Protein 1TA3 (pdb70)

Organism: Triticum aestivum (NCBI:txid4565)

B-factor: mean 12.86, std 7.19, range [2.0, 45.24]

Secondary structure (DSSP, 8-state):
-------EEEEESS-GGG--HHHHHHTT--SEEEEEEEEEBSSSS--EE--TT--GGGHHHHHHHHHHTT--EEEEEEESSS-B---SHHHHHHHHHHHHHHHSS---TTS--TTTT---SEEEEEESS--TT--HHHHHHHHHTT--SSSSS---EEEEEE-SSSSPPHHHHHHHTTS---EEEEE-SS--TTSBTTBBHHHHHHHHHHH-TTSEEEEEEE--TTSTT---HHHIIIIIHHHHTTSTTEEEEEEE-HHHHHHH-HHHHHTTT-/--HHHHHHHTT-SEEEEEE-HHHHHSHHHHHHHHHH-SEEEESSTTSHHHH-SBTTB---HHHHHHHHHHHHTT-EEEEEEEE-SSS--HHHHT---HHHHHHHHHHHHHHHHHHTTTS-SEEEEEES-B-TTSSBP--HHHHHHTTHHHHHHHHHHHHH-TTSEEEEEES----TTSHHHHHHHHHHHHHHHTT----EEEE--EE-TT---GGGHHHHHHHHHTT--SEEEEEEEEETT--HHHHHHHHHHHHT-TTEEEEEES-SBGGGSTTGGG--SSB-TTS-B-HHHHHHHHHH-

Structure (mmCIF, N/CA/C/O backbone):
data_1TA3
#
_entry.id   1TA3
#
_cell.length_a   46.730
_cell.length_b   75.872
_cell.length_c   159.654
_cell.angle_alpha   90.00
_cell.angle_beta   90.00
_cell.angle_gamma   90.00
#
_symmetry.space_group_name_H-M   'P 21 21 21'
#
loop_
_entity.id
_entity.type
_entity.pdbx_description
1 polymer 'xylanase inhibitor protein I'
2 polymer Endo-1,4-beta-xylanase
3 non-polymer 2-acetamido-2-deoxy-beta-D-glucopyranose
4 non-polymer 1,2-ETHANEDIOL
5 water water
#
loop_
_atom_site.group_PDB
_atom_site.id
_atom_site.type_symbol
_atom_site.label_atom_id
_atom_site.label_alt_id
_atom_site.label_comp_id
_atom_site.label_asym_id
_atom_site.label_entity_id
_atom_site.label_seq_id
_atom_site.pdbx_PDB_ins_code
_atom_site.Cartn_x
_atom_site.Cartn_y
_atom_site.Cartn_z
_atom_site.occupancy
_atom_site.B_iso_or_equiv
_atom_site.auth_seq_id
_atom_site.auth_comp_id
_atom_site.auth_asym_id
_atom_site.auth_atom_id
_atom_site.pdbx_PDB_model_num
ATOM 1 N N . ALA A 1 1 ? 44.207 85.001 53.676 1.00 20.86 1 ALA A N 1
ATOM 2 C CA . ALA A 1 1 ? 43.381 83.799 54.009 1.00 19.76 1 ALA A CA 1
ATOM 3 C C . ALA A 1 1 ? 42.888 83.933 55.435 1.00 19.13 1 ALA A C 1
ATOM 4 O O . ALA A 1 1 ? 43.454 84.688 56.236 1.00 19.17 1 ALA A O 1
ATOM 6 N N . GLY A 1 2 ? 41.840 83.182 55.762 1.00 18.47 2 GLY A N 1
ATOM 7 C CA . GLY A 1 2 ? 41.365 83.112 57.132 1.00 17.39 2 GLY A CA 1
ATOM 8 C C . GLY A 1 2 ? 42.174 82.066 57.877 1.00 16.87 2 GLY A C 1
ATOM 9 O O . GLY A 1 2 ? 43.256 81.641 57.452 1.00 16.95 2 GLY A O 1
ATOM 10 N N . GLY A 1 3 ? 41.623 81.641 58.994 1.00 14.62 3 GLY A N 1
ATOM 11 C CA . GLY A 1 3 ? 42.241 80.642 59.848 1.00 14.23 3 GLY A CA 1
ATOM 12 C C . GLY A 1 3 ? 41.292 80.277 60.961 1.00 12.75 3 GLY A C 1
ATOM 13 O O . GLY A 1 3 ? 40.165 80.773 60.981 1.00 13.60 3 GLY A O 1
ATOM 14 N N . LYS A 1 4 ? 41.738 79.448 61.902 1.00 12.56 4 LYS A N 1
ATOM 15 C CA . LYS A 1 4 ? 40.907 79.084 63.053 1.00 11.74 4 LYS A CA 1
ATOM 16 C C . LYS A 1 4 ? 40.575 80.312 63.859 1.00 12.22 4 LYS A C 1
ATOM 17 O O . LYS A 1 4 ? 41.397 81.219 63.972 1.00 11.73 4 LYS A O 1
ATOM 23 N N . THR A 1 5 ? 39.380 80.333 64.426 1.00 10.29 5 THR A N 1
ATOM 24 C CA . THR A 1 5 ? 38.953 81.419 65.311 1.00 9.91 5 THR A CA 1
ATOM 25 C C . THR A 1 5 ? 38.611 80.927 66.693 1.00 9.86 5 THR A C 1
ATOM 26 O O . THR A 1 5 ? 38.368 81.722 67.574 1.00 10.20 5 THR A O 1
ATOM 30 N N . GLY A 1 6 ? 38.456 79.623 66.846 1.00 8.84 6 GLY A N 1
ATOM 31 C CA . GLY A 1 6 ? 38.003 79.007 68.089 1.00 9.18 6 GLY A CA 1
ATOM 32 C C . GLY A 1 6 ? 36.509 79.190 68.377 1.00 9.89 6 GLY A C 1
ATOM 33 O O . GLY A 1 6 ? 36.043 78.823 69.443 1.00 11.07 6 GLY A O 1
ATOM 34 N N . GLN A 1 7 ? 35.758 79.777 67.446 1.00 9.13 7 GLN A N 1
ATOM 35 C CA . GLN A 1 7 ? 34.359 80.130 67.734 1.00 8.99 7 GLN A CA 1
ATOM 36 C C . GLN A 1 7 ? 33.381 79.027 67.375 1.00 8.94 7 GLN A C 1
ATOM 37 O O . GLN A 1 7 ? 33.379 78.568 66.250 1.00 8.26 7 GLN A O 1
ATOM 43 N N . VAL A 1 8 ? 32.542 78.648 68.347 1.00 8.00 8 VAL A N 1
ATOM 44 C CA . VAL A 1 8 ? 31.492 77.652 68.168 1.00 7.87 8 VAL A CA 1
ATOM 45 C C . VAL A 1 8 ? 30.198 78.214 68.719 1.00 7.35 8 VAL A C 1
ATOM 46 O O . VAL A 1 8 ? 30.068 78.429 69.923 1.00 8.19 8 VAL A O 1
ATOM 50 N N . THR A 1 9 ? 29.229 78.425 67.838 1.00 7.35 9 THR A N 1
ATOM 51 C CA . THR A 1 9 ? 27.906 78.889 68.213 1.00 7.26 9 THR A CA 1
ATOM 52 C C . THR A 1 9 ? 26.979 77.716 68.182 1.00 7.25 9 THR A C 1
ATOM 53 O O . THR A 1 9 ? 27.017 76.939 67.229 1.00 6.59 9 THR A O 1
ATOM 57 N N . VAL A 1 10 ? 26.202 77.535 69.246 1.00 6.31 10 VAL A N 1
ATOM 58 C CA . VAL A 1 10 ? 25.251 76.430 69.309 1.00 6.57 10 VAL A CA 1
ATOM 59 C C . VAL A 1 10 ? 23.830 76.961 69.479 1.00 6.81 10 VAL A C 1
ATOM 60 O O . VAL A 1 10 ? 23.616 77.994 70.133 1.00 7.27 10 VAL A O 1
ATOM 64 N N . PHE A 1 11 ? 22.870 76.312 68.823 1.00 6.74 11 PHE A N 1
ATOM 65 C CA . PHE A 1 11 ? 21.463 76.614 69.055 1.00 6.42 11 PHE A CA 1
ATOM 66 C C . PHE A 1 11 ? 20.926 75.835 70.263 1.00 6.95 11 PHE A C 1
ATOM 67 O O . PHE A 1 11 ? 21.331 74.702 70.520 1.00 8.01 11 PHE A O 1
ATOM 75 N N . TRP A 1 12 ? 20.045 76.486 71.009 1.00 6.31 12 TRP A N 1
ATOM 76 C CA . TRP A 1 12 ? 19.414 75.917 72.186 1.00 7.03 12 TRP A CA 1
ATOM 77 C C . TRP A 1 12 ? 17.950 76.317 72.186 1.00 7.34 12 TRP A C 1
ATOM 78 O O . TRP A 1 12 ? 17.597 77.369 71.654 1.00 7.59 12 TRP A O 1
ATOM 89 N N . GLY A 1 13 ? 17.105 75.507 72.822 1.00 7.60 13 GLY A N 1
ATOM 90 C CA . GLY A 1 13 ? 15.697 75.847 72.972 1.00 8.21 13 GLY A CA 1
ATOM 91 C C . GLY A 1 13 ? 14.716 74.928 72.263 1.00 7.89 13 GLY A C 1
ATOM 92 O O . GLY A 1 13 ? 13.511 75.072 72.437 1.00 8.78 13 GLY A O 1
ATOM 93 N N . ARG A 1 14 ? 15.235 74.022 71.426 1.00 7.72 14 ARG A N 1
ATOM 94 C CA . ARG A 1 14 ? 14.429 73.139 70.583 1.00 7.17 14 ARG A CA 1
ATOM 95 C C . ARG A 1 14 ? 13.980 71.848 71.247 1.00 7.01 14 ARG A C 1
ATOM 96 O O . ARG A 1 14 ? 13.128 71.154 70.695 1.00 7.39 14 ARG A O 1
ATOM 104 N N . ASN A 1 15 ? 14.554 71.528 72.399 1.00 6.97 15 ASN A N 1
ATOM 105 C CA . ASN A 1 15 ? 14.265 70.248 73.059 1.00 8.16 15 ASN A CA 1
ATOM 106 C C . ASN A 1 15 ? 14.454 70.335 74.549 1.00 8.66 15 ASN A C 1
ATOM 107 O O . ASN A 1 15 ? 15.574 70.509 75.015 1.00 8.12 15 ASN A O 1
ATOM 112 N N . LYS A 1 16 ? 13.369 70.256 75.322 1.00 9.54 16 LYS A N 1
ATOM 113 C CA . LYS A 1 16 ? 13.490 70.467 76.764 1.00 11.43 16 LYS A CA 1
ATOM 114 C C . LYS A 1 16 ? 14.389 69.454 77.494 1.00 11.78 16 LYS A C 1
ATOM 115 O O . LYS A 1 16 ? 14.799 69.688 78.647 1.00 13.41 16 LYS A O 1
ATOM 121 N N . ALA A 1 17 ? 14.712 68.348 76.836 1.00 11.20 17 ALA A N 1
ATOM 122 C CA . ALA A 1 17 ? 15.598 67.341 77.409 1.00 11.26 17 ALA A CA 1
ATOM 123 C C . ALA A 1 17 ? 17.075 67.650 77.225 1.00 10.74 17 ALA A C 1
ATOM 124 O O . ALA A 1 17 ? 17.936 66.886 77.674 1.00 10.12 17 ALA A O 1
ATOM 126 N N . GLU A 1 18 ? 17.387 68.794 76.605 1.00 9.16 18 GLU A N 1
ATOM 127 C CA . GLU A 1 18 ? 18.779 69.143 76.328 1.00 8.87 18 GLU A CA 1
ATOM 128 C C . GLU A 1 18 ? 19.506 69.793 77.499 1.00 9.11 18 GLU A C 1
ATOM 129 O O . GLU A 1 18 ? 20.684 70.153 77.375 1.00 9.96 18 GLU A O 1
ATOM 135 N N . GLY A 1 19 ? 18.828 69.954 78.625 1.00 9.13 19 GLY A N 1
ATOM 136 C CA . GLY A 1 19 ? 19.455 70.603 79.767 1.00 9.12 19 GLY A CA 1
ATOM 137 C C . GLY A 1 19 ? 19.292 72.108 79.688 1.00 9.33 19 GLY A C 1
ATOM 138 O O . GLY A 1 19 ? 18.868 72.651 78.675 1.00 8.47 19 GLY A O 1
ATOM 139 N N . SER A 1 20 ? 19.660 72.784 80.770 1.00 8.01 20 SER A N 1
ATOM 140 C CA . SER A 1 20 ? 19.469 74.218 80.865 1.00 9.17 20 SER A CA 1
ATOM 141 C C . SER A 1 20 ? 20.446 75.011 80.018 1.00 8.11 20 SER A C 1
ATOM 142 O O . SER A 1 20 ? 21.486 74.525 79.569 1.00 9.11 20 SER A O 1
ATOM 145 N N . LEU A 1 21 ? 20.103 76.264 79.794 1.00 8.23 21 LEU A N 1
ATOM 146 C CA . LEU A 1 21 ? 21.058 77.195 79.233 1.00 7.97 21 LEU A CA 1
ATOM 147 C C . LEU A 1 21 ? 22.358 77.255 80.058 1.00 8.44 21 LEU A C 1
ATOM 148 O O . LEU A 1 21 ? 23.450 77.281 79.503 1.00 8.57 21 LEU A O 1
ATOM 153 N N . ARG A 1 22 ? 22.243 77.241 81.386 1.00 7.74 22 ARG A N 1
ATOM 154 C CA . ARG A 1 22 ? 23.418 77.267 82.282 1.00 8.77 22 ARG A CA 1
ATOM 155 C C . ARG A 1 22 ? 24.328 76.073 82.033 1.00 8.06 22 ARG A C 1
ATOM 156 O O . ARG A 1 22 ? 25.547 76.206 81.938 1.00 8.36 22 ARG A O 1
ATOM 164 N N . GLU A 1 23 ? 23.726 74.904 81.892 1.00 8.16 23 GLU A N 1
ATOM 165 C CA . GLU A 1 23 ? 24.499 73.692 81.647 1.00 8.08 23 GLU A CA 1
ATOM 166 C C . GLU A 1 23 ? 25.264 73.792 80.320 1.00 8.28 23 GLU A C 1
ATOM 167 O O . GLU A 1 23 ? 26.440 73.410 80.209 1.00 9.20 23 GLU A O 1
ATOM 173 N N . ALA A 1 24 ? 24.610 74.322 79.306 1.00 7.80 24 ALA A N 1
ATOM 174 C CA . ALA A 1 24 ? 25.273 74.495 78.029 1.00 7.49 24 ALA A CA 1
ATOM 175 C C . ALA A 1 24 ? 26.489 75.435 78.152 1.00 8.25 24 ALA A C 1
ATOM 176 O O . ALA A 1 24 ? 27.581 75.109 77.690 1.00 8.11 24 ALA A O 1
ATOM 178 N N . CYS A 1 25 ? 26.331 76.562 78.830 1.00 8.49 25 CYS A N 1
ATOM 179 C CA . CYS A 1 25 ? 27.443 77.492 78.995 1.00 8.89 25 CYS A CA 1
ATOM 180 C C . CYS A 1 25 ? 28.560 76.911 79.845 1.00 8.09 25 CYS A C 1
ATOM 181 O O . CYS A 1 25 ? 29.748 77.052 79.522 1.00 9.14 25 CYS A O 1
ATOM 184 N N . ASP A 1 26 ? 28.178 76.189 80.899 1.00 9.28 26 ASP A N 1
ATOM 185 C CA . ASP A 1 26 ? 29.151 75.586 81.813 1.00 8.98 26 ASP A CA 1
ATOM 186 C C . ASP A 1 26 ? 29.920 74.423 81.196 1.00 9.70 26 ASP A C 1
ATOM 187 O O . ASP A 1 26 ? 30.954 74.032 81.738 1.00 10.84 26 ASP A O 1
ATOM 192 N N . SER A 1 27 ? 29.469 73.909 80.050 1.00 9.64 27 SER A N 1
ATOM 193 C CA . SER A 1 27 ? 30.221 72.866 79.344 1.00 10.32 27 SER A CA 1
ATOM 194 C C . SER A 1 27 ? 31.586 73.360 78.833 1.00 10.24 27 SER A C 1
ATOM 195 O O . SER A 1 27 ? 32.490 72.555 78.615 1.00 12.07 27 SER A O 1
ATOM 198 N N . GLY A 1 28 ? 31.715 74.666 78.599 1.00 10.11 28 GLY A N 1
ATOM 199 C CA . GLY A 1 28 ? 32.920 75.258 78.041 1.00 10.30 28 GLY A CA 1
ATOM 200 C C . GLY A 1 28 ? 33.133 74.947 76.573 1.00 10.92 28 GLY A C 1
ATOM 201 O O . GLY A 1 28 ? 34.211 75.213 76.028 1.00 11.67 28 GLY A O 1
ATOM 202 N N . MET A 1 29 ? 32.113 74.392 75.922 1.00 10.37 29 MET A N 1
ATOM 203 C CA . MET A 1 29 ? 32.248 74.001 74.517 1.00 10.28 29 MET A CA 1
ATOM 204 C C . MET A 1 29 ? 31.894 75.107 73.532 1.00 10.14 29 MET A C 1
ATOM 205 O O . MET A 1 29 ? 32.215 74.997 72.335 1.00 10.67 29 MET A O 1
ATOM 210 N N . TYR A 1 30 ? 31.211 76.147 74.005 1.00 8.91 30 TYR A N 1
ATOM 211 C CA . TYR A 1 30 ? 30.617 77.183 73.143 1.00 8.31 30 TYR A CA 1
ATOM 212 C C . TYR A 1 30 ? 31.069 78.592 73.443 1.00 9.06 30 TYR A C 1
ATOM 213 O O . TYR A 1 30 ? 31.255 78.984 74.630 1.00 8.86 30 TYR A O 1
ATOM 222 N N . THR A 1 31 ? 31.195 79.388 72.375 1.00 8.51 31 THR A N 1
ATOM 223 C CA . THR A 1 31 ? 31.465 80.816 72.508 1.00 9.14 31 THR A CA 1
ATOM 224 C C . THR A 1 31 ? 30.230 81.697 72.294 1.00 9.57 31 THR A C 1
ATOM 225 O O . THR A 1 31 ? 30.313 82.925 72.386 1.00 11.19 31 THR A O 1
ATOM 229 N N . MET A 1 32 ? 29.101 81.083 71.959 1.00 9.06 32 MET A N 1
ATOM 230 C CA . MET A 1 32 ? 27.836 81.768 71.859 1.00 8.52 32 MET A CA 1
ATOM 231 C C . MET A 1 32 ? 26.730 80.738 71.918 1.00 7.86 32 MET A C 1
ATOM 232 O O . MET A 1 32 ? 26.863 79.639 71.341 1.00 6.40 32 MET A O 1
ATOM 237 N N . VAL A 1 33 ? 25.672 81.055 72.649 1.00 6.90 33 VAL A N 1
ATOM 238 C CA . VAL A 1 33 ? 24.475 80.222 72.649 1.00 6.87 33 VAL A CA 1
ATOM 239 C C . VAL A 1 33 ? 23.325 81.038 72.094 1.00 8.07 33 VAL A C 1
ATOM 240 O O . VAL A 1 33 ? 23.105 82.169 72.532 1.00 8.81 33 VAL A O 1
ATOM 244 N N . THR A 1 34 ? 22.607 80.478 71.120 1.00 7.30 34 THR A N 1
ATOM 245 C CA . THR A 1 34 ? 21.507 81.176 70.464 1.00 7.84 34 THR A CA 1
ATOM 246 C C . THR A 1 34 ? 20.237 80.455 70.817 1.00 8.51 34 THR A C 1
ATOM 247 O O . THR A 1 34 ? 20.022 79.338 70.370 1.00 7.45 34 THR A O 1
ATOM 251 N N . MET A 1 35 ? 19.424 81.114 71.645 1.00 7.64 35 MET A N 1
ATOM 252 C CA . MET A 1 35 ? 18.102 80.616 71.982 1.00 8.00 35 MET A CA 1
ATOM 253 C C . MET A 1 35 ? 17.208 80.647 70.747 1.00 8.12 35 MET A C 1
ATOM 254 O O . MET A 1 35 ? 17.349 81.520 69.892 1.00 7.18 35 MET A O 1
ATOM 259 N N . SER A 1 36 ? 16.301 79.685 70.657 1.00 6.94 36 SER A N 1
ATOM 260 C CA . SER A 1 36 ? 15.405 79.553 69.510 1.00 7.19 36 SER A CA 1
ATOM 261 C C . SER A 1 36 ? 14.081 78.974 69.953 1.00 7.57 36 SER A C 1
ATOM 262 O O . SER A 1 36 ? 14.106 78.027 70.741 1.00 6.94 36 SER A O 1
ATOM 265 N N . PHE A 1 37 ? 12.919 79.473 69.473 1.00 8.28 37 PHE A N 1
ATOM 266 C CA . PHE A 1 37 ? 12.720 80.561 68.503 1.00 7.40 37 PHE A CA 1
ATOM 267 C C . PHE A 1 37 ? 11.620 81.511 68.972 1.00 8.21 37 PHE A C 1
ATOM 268 O O . PHE A 1 37 ? 10.636 81.065 69.558 1.00 7.47 37 PHE A O 1
ATOM 276 N N . LEU A 1 38 ? 11.770 82.794 68.665 1.00 8.00 38 LEU A N 1
ATOM 277 C CA . LEU A 1 38 ? 10.630 83.718 68.674 1.00 8.33 38 LEU A CA 1
ATOM 278 C C . LEU A 1 38 ? 9.853 83.380 67.414 1.00 8.34 38 LEU A C 1
ATOM 279 O O . LEU A 1 38 ? 10.227 83.803 66.321 1.00 8.37 38 LEU A O 1
ATOM 284 N N . ASP A 1 39 ? 8.814 82.567 67.568 1.00 8.76 39 ASP A N 1
ATOM 285 C CA . ASP A 1 39 ? 8.146 81.914 66.446 1.00 9.02 39 ASP A CA 1
ATOM 286 C C . ASP A 1 39 ? 6.888 82.614 65.943 1.00 9.72 39 ASP A C 1
ATOM 287 O O . ASP A 1 39 ? 6.405 82.278 64.863 1.00 9.00 39 ASP A O 1
ATOM 292 N N . VAL A 1 40 ? 6.372 83.567 66.713 1.00 9.97 40 VAL A N 1
ATOM 293 C CA . VAL A 1 40 ? 5.235 84.370 66.267 1.00 10.66 40 VAL A CA 1
ATOM 294 C C . VAL A 1 40 ? 5.536 85.861 66.339 1.00 10.67 40 VAL A C 1
ATOM 295 O O . VAL A 1 40 ? 5.974 86.383 67.369 1.00 10.31 40 VAL A O 1
ATOM 299 N N . PHE A 1 41 ? 5.337 86.527 65.207 1.00 11.07 41 PHE A N 1
ATOM 300 C CA . PHE A 1 41 ? 5.443 87.972 65.096 1.00 11.40 41 PHE A CA 1
ATOM 301 C C . PHE A 1 41 ? 4.858 88.405 63.765 1.00 13.44 41 PHE A C 1
ATOM 302 O O . PHE A 1 41 ? 4.718 87.612 62.857 1.00 12.08 41 PHE A O 1
ATOM 310 N N . GLY A 1 42 ? 4.486 89.667 63.666 1.00 16.04 42 GLY A N 1
ATOM 311 C CA . GLY A 1 42 ? 3.885 90.141 62.431 1.00 19.06 42 GLY A CA 1
ATOM 312 C C . GLY A 1 42 ? 3.299 91.517 62.617 1.00 21.94 42 GLY A C 1
ATOM 313 O O . GLY A 1 42 ? 3.839 92.335 63.377 1.00 24.05 42 GLY A O 1
ATOM 314 N N . ALA A 1 43 ? 2.204 91.775 61.919 1.00 24.33 43 ALA A N 1
ATOM 315 C CA . ALA A 1 43 ? 1.595 93.110 61.901 1.00 26.01 43 ALA A CA 1
ATOM 316 C C . ALA A 1 43 ? 0.438 93.346 62.922 1.00 27.58 43 ALA A C 1
ATOM 317 O O . ALA A 1 43 ? -0.026 94.483 63.062 1.00 28.58 43 ALA A O 1
ATOM 319 N N . ASN A 1 44 ? -0.005 92.312 63.645 1.00 28.78 44 ASN A N 1
ATOM 320 C CA . ASN A 1 44 ? -1.130 92.462 64.600 1.00 29.70 44 ASN A CA 1
ATOM 321 C C . ASN A 1 44 ? -0.762 92.621 66.105 1.00 28.97 44 ASN A C 1
ATOM 322 O O . ASN A 1 44 ? -1.627 92.454 66.967 1.00 30.75 44 ASN A O 1
ATOM 327 N N . GLY A 1 45 ? 0.489 92.926 66.441 1.00 27.31 45 GLY A N 1
ATOM 328 C CA . GLY A 1 45 ? 0.881 93.112 67.841 1.00 25.67 45 GLY A CA 1
ATOM 329 C C . GLY A 1 45 ? 1.028 91.869 68.730 1.00 23.81 45 GLY A C 1
ATOM 330 O O . GLY A 1 45 ? 1.241 91.999 69.946 1.00 24.24 45 GLY A O 1
ATOM 331 N N . LYS A 1 46 ? 0.971 90.683 68.119 1.00 21.68 46 LYS A N 1
ATOM 332 C CA . LYS A 1 46 ? 1.072 89.394 68.814 1.00 19.68 46 LYS A CA 1
ATOM 333 C C . LYS A 1 46 ? 2.474 88.813 68.659 1.00 17.47 46 LYS A C 1
ATOM 334 O O . LYS A 1 46 ? 2.985 88.716 67.545 1.00 17.78 46 LYS A O 1
ATOM 340 N N . TYR A 1 47 ? 3.070 88.424 69.780 1.00 14.24 47 TYR A N 1
ATOM 341 C CA . TYR A 1 47 ? 4.421 87.848 69.830 1.00 12.85 47 TYR A CA 1
ATOM 342 C C . TYR A 1 47 ? 4.416 86.589 70.681 1.00 12.04 47 TYR A C 1
ATOM 343 O O . TYR A 1 47 ? 3.680 86.482 71.668 1.00 13.06 47 TYR A O 1
ATOM 352 N N . HIS A 1 48 ? 5.257 85.625 70.321 1.00 11.12 48 HIS A N 1
ATOM 353 C CA . HIS A 1 48 ? 5.373 84.410 71.082 1.00 11.08 48 HIS A CA 1
ATOM 354 C C . HIS A 1 48 ? 6.793 83.875 70.979 1.00 10.46 48 HIS A C 1
ATOM 355 O O . HIS A 1 48 ? 7.404 83.915 69.913 1.00 10.31 48 HIS A O 1
ATOM 362 N N . LEU A 1 49 ? 7.293 83.424 72.121 1.00 10.33 49 LEU A N 1
ATOM 363 C CA . LEU A 1 49 ? 8.572 82.742 72.228 1.00 10.41 49 LEU A CA 1
ATOM 364 C C . LEU A 1 49 ? 8.338 81.269 72.549 1.00 10.00 49 LEU A C 1
ATOM 365 O O . LEU A 1 49 ? 7.650 80.923 73.506 1.00 9.57 49 LEU A O 1
ATOM 370 N N . ASP A 1 50 ? 8.942 80.408 71.745 1.00 9.11 50 ASP A N 1
ATOM 371 C CA . ASP A 1 50 ? 8.828 78.974 71.891 1.00 9.23 50 ASP A CA 1
ATOM 372 C C . ASP A 1 50 ? 10.164 78.360 72.307 1.00 8.61 50 ASP A C 1
ATOM 373 O O . ASP A 1 50 ? 11.077 78.203 71.479 1.00 9.37 50 ASP A O 1
ATOM 378 N N . LEU A 1 51 ? 10.256 77.986 73.572 1.00 9.08 51 LEU A N 1
ATOM 379 C CA . LEU A 1 51 ? 11.430 77.293 74.094 1.00 9.37 51 LEU A CA 1
ATOM 380 C C . LEU A 1 51 ? 11.098 75.855 74.486 1.00 10.14 51 LEU A C 1
ATOM 381 O O . LEU A 1 51 ? 11.722 75.302 75.374 1.00 9.73 51 LEU A O 1
ATOM 386 N N . SER A 1 52 ? 10.113 75.282 73.804 1.00 10.78 52 SER A N 1
ATOM 387 C CA . SER A 1 52 ? 9.881 73.828 73.785 1.00 10.32 52 SER A CA 1
ATOM 388 C C . SER A 1 52 ? 9.609 73.202 75.163 1.00 11.10 52 SER A C 1
ATOM 389 O O . SER A 1 52 ? 9.888 72.033 75.381 1.00 11.93 52 SER A O 1
ATOM 392 N N . GLY A 1 53 ? 9.067 73.973 76.105 1.00 11.59 53 GLY A N 1
ATOM 393 C CA . GLY A 1 53 ? 8.769 73.427 77.418 1.00 11.53 53 GLY A CA 1
ATOM 394 C C . GLY A 1 53 ? 9.891 73.532 78.421 1.00 11.94 53 GLY A C 1
ATOM 395 O O . GLY A 1 53 ? 9.768 73.066 79.580 1.00 13.34 53 GLY A O 1
ATOM 396 N N . HIS A 1 54 ? 10.994 74.173 78.037 1.00 11.08 54 HIS A N 1
ATOM 397 C CA . HIS A 1 54 ? 12.025 74.486 78.991 1.00 10.36 54 HIS A CA 1
ATOM 398 C C . HIS A 1 54 ? 11.460 75.356 80.114 1.00 11.57 54 HIS A C 1
ATOM 399 O O . HIS A 1 54 ? 10.543 76.143 79.902 1.00 12.78 54 HIS A O 1
ATOM 406 N N . ASP A 1 55 ? 12.037 75.228 81.300 1.00 12.14 55 ASP A N 1
ATOM 407 C CA . ASP A 1 55 ? 11.581 75.999 82.457 1.00 12.32 55 ASP A CA 1
ATOM 408 C C . ASP A 1 55 ? 11.962 77.462 82.330 1.00 12.27 55 ASP A C 1
ATOM 409 O O . ASP A 1 55 ? 13.117 77.831 82.519 1.00 12.94 55 ASP A O 1
ATOM 414 N N . LEU A 1 56 ? 10.986 78.289 81.964 1.00 12.15 56 LEU A N 1
ATOM 415 C CA . LEU A 1 56 ? 11.211 79.708 81.717 1.00 12.32 56 LEU A CA 1
ATOM 416 C C . LEU A 1 56 ? 11.680 80.461 82.961 1.00 12.72 56 LEU A C 1
ATOM 417 O O . LEU A 1 56 ? 12.388 81.465 82.863 1.00 12.51 56 LEU A O 1
ATOM 422 N N . SER A 1 57 ? 11.266 79.978 84.134 1.00 13.02 57 SER A N 1
ATOM 423 C CA . SER A 1 57 ? 11.562 80.674 85.396 1.00 12.94 57 SER A CA 1
ATOM 424 C C . SER A 1 57 ? 13.042 80.694 85.754 1.00 12.09 57 SER A C 1
ATOM 425 O O . SER A 1 57 ? 13.445 81.501 86.581 1.00 12.61 57 SER A O 1
ATOM 428 N N . SER A 1 58 ? 13.846 79.844 85.102 1.00 12.07 58 SER A N 1
ATOM 429 C CA . SER A 1 58 ? 15.289 79.786 85.344 1.00 11.36 58 SER A CA 1
ATOM 430 C C . SER A 1 58 ? 16.106 80.510 84.293 1.00 10.17 58 SER A C 1
ATOM 431 O O . SER A 1 58 ? 17.299 80.726 84.477 1.00 10.18 58 SER A O 1
ATOM 434 N N . VAL A 1 59 ? 15.472 80.876 83.187 1.00 9.61 59 VAL A N 1
ATOM 435 C CA . VAL A 1 59 ? 16.227 81.350 82.040 1.00 9.15 59 VAL A CA 1
ATOM 436 C C . VAL A 1 59 ? 16.941 82.664 82.313 1.00 8.72 59 VAL A C 1
ATOM 437 O O . VAL A 1 59 ? 18.076 82.829 81.910 1.00 7.84 59 VAL A O 1
ATOM 441 N N . GLY A 1 60 ? 16.273 83.625 82.932 1.00 8.96 60 GLY A N 1
ATOM 442 C CA . GLY A 1 60 ? 16.926 84.895 83.202 1.00 9.39 60 GLY A CA 1
ATOM 443 C C . GLY A 1 60 ? 18.241 84.767 83.967 1.00 9.61 60 GLY A C 1
ATOM 444 O O . GLY A 1 60 ? 19.280 85.323 83.609 1.00 9.76 60 GLY A O 1
ATOM 445 N N . ALA A 1 61 ? 18.206 84.014 85.052 1.00 9.45 61 ALA A N 1
ATOM 446 C CA . ALA A 1 61 ? 19.400 83.834 85.863 1.00 9.63 61 ALA A CA 1
ATOM 447 C C . ALA A 1 61 ? 20.470 83.070 85.074 1.00 8.92 61 ALA A C 1
ATOM 448 O O . ALA A 1 61 ? 21.655 83.323 85.213 1.00 7.87 61 ALA A O 1
ATOM 450 N N . ASP A 1 62 ? 20.033 82.115 84.257 1.00 8.57 62 ASP A N 1
ATOM 451 C CA . ASP A 1 62 ? 20.959 81.345 83.425 1.00 8.22 62 ASP A CA 1
ATOM 452 C C . ASP A 1 62 ? 21.636 82.229 82.379 1.00 8.48 62 ASP A C 1
ATOM 453 O O . ASP A 1 62 ? 22.819 82.089 82.135 1.00 9.15 62 ASP A O 1
ATOM 458 N N . ILE A 1 63 ? 20.903 83.152 81.772 1.00 8.52 63 ILE A N 1
ATOM 459 C CA . ILE A 1 63 ? 21.514 84.087 80.824 1.00 8.56 63 ILE A CA 1
ATOM 460 C C . ILE A 1 63 ? 22.620 84.873 81.529 1.00 8.52 63 ILE A C 1
ATOM 461 O O . ILE A 1 63 ? 23.738 85.002 81.017 1.00 8.13 63 ILE A O 1
ATOM 466 N N . LYS A 1 64 ? 22.297 85.426 82.694 1.00 9.63 64 LYS A N 1
ATOM 467 C CA . LYS A 1 64 ? 23.273 86.225 83.424 1.00 9.76 64 LYS A CA 1
ATOM 468 C C . LYS A 1 64 ? 24.503 85.377 83.811 1.00 9.82 64 LYS A C 1
ATOM 469 O O . LYS A 1 64 ? 25.655 85.857 83.792 1.00 10.55 64 LYS A O 1
ATOM 475 N N . HIS A 1 65 ? 24.269 84.114 84.139 1.00 9.87 65 HIS A N 1
ATOM 476 C CA . HIS A 1 65 ? 25.375 83.210 84.448 1.00 9.55 65 HIS A CA 1
ATOM 477 C C . HIS A 1 65 ? 26.280 82.929 83.257 1.00 9.82 65 HIS A C 1
ATOM 478 O O . HIS A 1 65 ? 27.508 82.997 83.358 1.00 10.02 65 HIS A O 1
ATOM 485 N N . CYS A 1 66 ? 25.674 82.580 82.117 1.00 8.89 66 CYS A N 1
ATOM 486 C CA . CYS A 1 66 ? 26.410 82.440 80.872 1.00 8.13 66 CYS A CA 1
ATOM 487 C C . CYS A 1 66 ? 27.284 83.663 80.628 1.00 8.59 66 CYS A C 1
ATOM 488 O O . CYS A 1 66 ? 28.454 83.555 80.330 1.00 8.98 66 CYS A O 1
ATOM 491 N N . GLN A 1 67 ? 26.698 84.842 80.760 1.00 8.42 67 GLN A N 1
ATOM 492 C CA . GLN A 1 67 ? 27.464 86.060 80.512 1.00 8.98 67 GLN A CA 1
ATOM 493 C C . GLN A 1 67 ? 28.593 86.228 81.506 1.00 9.46 67 GLN A C 1
ATOM 494 O O . GLN A 1 67 ? 29.680 86.700 81.152 1.00 9.92 67 GLN A O 1
ATOM 500 N N . SER A 1 68 ? 28.345 85.810 82.738 1.00 10.98 68 SER A N 1
ATOM 501 C CA . SER A 1 68 ? 29.387 85.851 83.778 1.00 11.98 68 SER A CA 1
ATOM 502 C C . SER A 1 68 ? 30.566 84.918 83.467 1.00 13.14 68 SER A C 1
ATOM 503 O O . SER A 1 68 ? 31.682 85.143 83.951 1.00 13.76 68 SER A O 1
ATOM 506 N N . LYS A 1 69 ? 30.326 83.894 82.645 1.00 12.68 69 LYS A N 1
ATOM 507 C CA . LYS A 1 69 ? 31.361 82.967 82.149 1.00 13.57 69 LYS A CA 1
ATOM 508 C C . LYS A 1 69 ? 31.916 83.407 80.792 1.00 12.94 69 LYS A C 1
ATOM 509 O O . LYS A 1 69 ? 32.698 82.682 80.171 1.00 13.52 69 LYS A O 1
ATOM 515 N N . GLY A 1 70 ? 31.512 84.588 80.312 1.00 11.68 70 GLY A N 1
ATOM 516 C CA . GLY A 1 70 ? 32.012 85.139 79.068 1.00 10.92 70 GLY A CA 1
ATOM 517 C C . GLY A 1 70 ? 31.356 84.590 77.806 1.00 11.00 70 GLY A C 1
ATOM 518 O O . GLY A 1 70 ? 31.890 84.776 76.722 1.00 11.13 70 GLY A O 1
ATOM 519 N N . VAL A 1 71 ? 30.208 83.926 77.969 1.00 10.05 71 VAL A N 1
ATOM 520 C CA . VAL A 1 71 ? 29.446 83.353 76.862 1.00 9.80 71 VAL A CA 1
ATOM 521 C C . VAL A 1 71 ? 28.212 84.213 76.582 1.00 8.96 71 VAL A C 1
ATOM 522 O O . VAL A 1 71 ? 27.266 84.195 77.368 1.00 9.99 71 VAL A O 1
ATOM 526 N N . PRO A 1 72 ? 28.190 84.928 75.464 1.00 8.68 72 PRO A N 1
ATOM 527 C CA . PRO A 1 72 ? 27.002 85.700 75.094 1.00 8.57 72 PRO A CA 1
ATOM 528 C C . PRO A 1 72 ? 25.806 84.787 74.754 1.00 8.81 72 PRO A C 1
ATOM 529 O O . PRO A 1 72 ? 26.007 83.630 74.357 1.00 8.48 72 PRO A O 1
ATOM 533 N N . VAL A 1 73 ? 24.592 85.316 74.904 1.00 8.31 73 VAL A N 1
ATOM 534 C CA . VAL A 1 73 ? 23.367 84.592 74.586 1.00 8.38 73 VAL A CA 1
ATOM 535 C C . VAL A 1 73 ? 22.547 85.446 73.654 1.00 9.34 73 VAL A C 1
ATOM 536 O O . VAL A 1 73 ? 22.229 86.581 73.972 1.00 8.37 73 VAL A O 1
ATOM 540 N N . SER A 1 74 ? 22.196 84.902 72.504 1.00 8.54 74 SER A N 1
ATOM 541 C CA . SER A 1 74 ? 21.382 85.644 71.537 1.00 9.20 74 SER A CA 1
ATOM 542 C C . SER A 1 74 ? 20.027 84.971 71.407 1.00 8.06 74 SER A C 1
ATOM 543 O O . SER A 1 74 ? 19.806 83.883 71.965 1.00 8.18 74 SER A O 1
ATOM 546 N N . LEU A 1 75 ? 19.095 85.640 70.734 1.00 7.32 75 LEU A N 1
ATOM 547 C CA . LEU A 1 75 ? 17.768 85.079 70.454 1.00 7.49 75 LEU A CA 1
ATOM 548 C C . LEU A 1 75 ? 17.524 85.021 68.975 1.00 7.26 75 LEU A C 1
ATOM 549 O O . LEU A 1 75 ? 17.650 86.045 68.307 1.00 7.90 75 LEU A O 1
ATOM 554 N N . SER A 1 76 ? 17.137 83.846 68.481 1.00 7.16 76 SER A N 1
ATOM 555 C CA . SER A 1 76 ? 16.803 83.647 67.075 1.00 7.17 76 SER A CA 1
ATOM 556 C C . SER A 1 76 ? 15.308 83.796 66.905 1.00 7.80 76 SER A C 1
ATOM 557 O O . SER A 1 76 ? 14.539 83.248 67.709 1.00 6.93 76 SER A O 1
ATOM 560 N N . ILE A 1 77 ? 14.917 84.537 65.864 1.00 7.28 77 ILE A N 1
ATOM 561 C CA . ILE A 1 77 ? 13.535 84.764 65.522 1.00 7.80 77 ILE A CA 1
ATOM 562 C C . ILE A 1 77 ? 13.217 84.025 64.229 1.00 8.29 77 ILE A C 1
ATOM 563 O O . ILE A 1 77 ? 14.073 83.872 63.358 1.00 7.98 77 ILE A O 1
ATOM 568 N N . GLY A 1 78 ? 11.984 83.580 64.101 1.00 8.04 78 GLY A N 1
ATOM 569 C CA . GLY A 1 78 ? 11.549 82.830 62.931 1.00 8.88 78 GLY A CA 1
ATOM 570 C C . GLY A 1 78 ? 11.383 81.352 63.237 1.00 8.81 78 GLY A C 1
ATOM 571 O O . GLY A 1 78 ? 10.566 80.966 64.090 1.00 8.40 78 GLY A O 1
ATOM 572 N N . GLY A 1 79 ? 12.201 80.521 62.589 1.00 9.29 79 GLY A N 1
ATOM 573 C CA . GLY A 1 79 ? 12.101 79.075 62.716 1.00 9.80 79 GLY A CA 1
ATOM 574 C C . GLY A 1 79 ? 11.430 78.422 61.508 1.00 10.53 79 GLY A C 1
ATOM 575 O O . GLY A 1 79 ? 11.259 79.054 60.456 1.00 11.24 79 GLY A O 1
ATOM 576 N N . TYR A 1 80 ? 11.078 77.155 61.652 1.00 11.04 80 TYR A N 1
ATOM 577 C CA . TYR A 1 80 ? 10.475 76.359 60.546 1.00 11.38 80 TYR A CA 1
ATOM 578 C C . TYR A 1 80 ? 8.943 76.452 60.439 1.00 12.89 80 TYR A C 1
ATOM 579 O O . TYR A 1 80 ? 8.332 75.941 59.476 1.00 13.19 80 TYR A O 1
ATOM 588 N N . GLY A 1 81 ? 8.334 77.087 61.433 1.00 12.87 81 GLY A N 1
ATOM 589 C CA . GLY A 1 81 ? 6.891 77.272 61.507 1.00 13.94 81 GLY A CA 1
ATOM 590 C C . GLY A 1 81 ? 6.378 78.386 60.612 1.00 14.57 81 GLY A C 1
ATOM 591 O O . GLY A 1 81 ? 7.154 79.122 60.035 1.00 13.79 81 GLY A O 1
ATOM 592 N N . THR A 1 82 ? 5.060 78.509 60.522 1.00 15.45 82 THR A N 1
ATOM 593 C CA . THR A 1 82 ? 4.412 79.433 59.588 1.00 16.16 82 THR A CA 1
ATOM 594 C C . THR A 1 82 ? 3.770 80.608 60.293 1.00 16.07 82 THR A C 1
ATOM 595 O O . THR A 1 82 ? 2.917 81.276 59.718 1.00 15.97 82 THR A O 1
ATOM 599 N N . GLY A 1 83 ? 4.194 80.885 61.522 1.00 14.40 83 GLY A N 1
ATOM 600 C CA . GLY A 1 83 ? 3.531 81.859 62.359 1.00 14.43 83 GLY A CA 1
ATOM 601 C C . GLY A 1 83 ? 4.127 83.248 62.373 1.00 13.28 83 GLY A C 1
ATOM 602 O O . GLY A 1 83 ? 3.709 84.083 63.188 1.00 13.76 83 GLY A O 1
ATOM 603 N N . TYR A 1 84 ? 5.055 83.541 61.462 1.00 12.28 84 TYR A N 1
ATOM 604 C CA . TYR A 1 84 ? 5.734 84.821 61.461 1.00 11.60 84 TYR A CA 1
ATOM 605 C C . TYR A 1 84 ? 5.859 85.448 60.067 1.00 11.75 84 TYR A C 1
ATOM 606 O O . TYR A 1 84 ? 5.930 84.743 59.042 1.00 12.53 84 TYR A O 1
ATOM 615 N N . SER A 1 85 ? 5.847 86.780 60.068 1.00 12.09 85 SER A N 1
ATOM 616 C CA . SER A 1 85 ? 6.043 87.616 58.883 1.00 12.61 85 SER A CA 1
ATOM 617 C C . SER A 1 85 ? 6.408 89.004 59.350 1.00 12.64 85 SER A C 1
ATOM 618 O O . SER A 1 85 ? 6.328 89.326 60.532 1.00 12.33 85 SER A O 1
ATOM 621 N N . LEU A 1 86 ? 6.844 89.833 58.420 1.00 12.77 86 LEU A N 1
ATOM 622 C CA . LEU A 1 86 ? 7.178 91.212 58.730 1.00 12.47 86 LEU A CA 1
ATOM 623 C C . LEU A 1 86 ? 6.854 92.126 57.544 1.00 12.88 86 LEU A C 1
ATOM 624 O O . LEU A 1 86 ? 7.731 92.787 56.983 1.00 11.33 86 LEU A O 1
ATOM 629 N N . PRO A 1 87 ? 5.567 92.223 57.224 1.00 14.57 87 PRO A N 1
ATOM 630 C CA . PRO A 1 87 ? 5.114 92.779 55.937 1.00 16.05 87 PRO A CA 1
ATOM 631 C C . PRO A 1 87 ? 5.124 94.306 55.771 1.00 16.36 87 PRO A C 1
ATOM 632 O O . PRO A 1 87 ? 4.679 94.792 54.729 1.00 16.84 87 PRO A O 1
ATOM 636 N N . SER A 1 88 ? 5.613 95.042 56.755 1.00 15.79 88 SER A N 1
ATOM 637 C CA . SER A 1 88 ? 5.701 96.500 56.663 1.00 14.90 88 SER A CA 1
ATOM 638 C C . SER A 1 88 ? 6.827 97.097 57.490 1.00 14.97 88 SER A C 1
ATOM 639 O O . SER A 1 88 ? 7.364 96.459 58.409 1.00 14.23 88 SER A O 1
ATOM 642 N N . ASN A 1 89 ? 7.193 98.323 57.146 1.00 13.99 89 ASN A N 1
ATOM 643 C CA . ASN A 1 89 ? 8.149 99.095 57.896 1.00 14.85 89 ASN A CA 1
ATOM 644 C C . ASN A 1 89 ? 7.697 99.219 59.361 1.00 15.14 89 ASN A C 1
ATOM 645 O O . ASN A 1 89 ? 8.478 98.923 60.291 1.00 15.35 89 ASN A O 1
ATOM 650 N N . ARG A 1 90 ? 6.427 99.572 59.577 1.00 14.98 90 ARG A N 1
ATOM 651 C CA . ARG A 1 90 ? 5.888 99.699 60.934 1.00 15.47 90 ARG A CA 1
ATOM 652 C C . ARG A 1 90 ? 5.988 98.383 61.715 1.00 14.94 90 ARG A C 1
ATOM 653 O O . ARG A 1 90 ? 6.353 98.383 62.902 1.00 14.31 90 ARG A O 1
ATOM 661 N N . SER A 1 91 ? 5.629 97.276 61.076 1.00 13.75 91 SER A N 1
ATOM 662 C CA . SER A 1 91 ? 5.701 95.973 61.761 1.00 13.61 91 SER A CA 1
ATOM 663 C C . SER A 1 91 ? 7.135 95.642 62.195 1.00 12.14 91 SER A C 1
ATOM 664 O O . SER A 1 91 ? 7.331 95.067 63.253 1.00 11.20 91 SER A O 1
ATOM 667 N N . ALA A 1 92 ? 8.136 96.012 61.392 1.00 10.96 92 ALA A N 1
ATOM 668 C CA . ALA A 1 92 ? 9.537 95.802 61.758 1.00 10.12 92 ALA A CA 1
ATOM 669 C C . ALA A 1 92 ? 9.930 96.648 62.959 1.00 10.56 92 ALA A C 1
ATOM 670 O O . ALA A 1 92 ? 10.618 96.178 63.850 1.00 10.36 92 ALA A O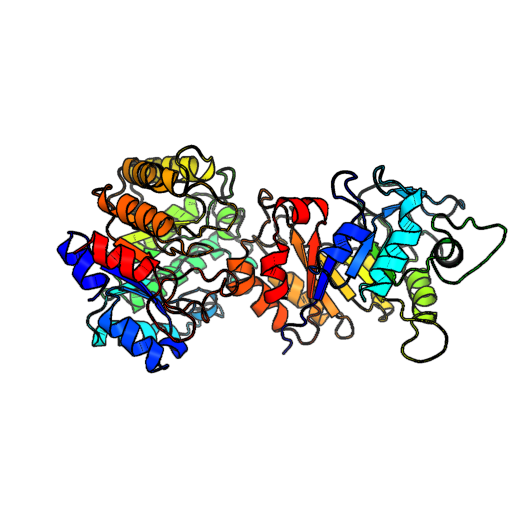 1
ATOM 672 N N . LEU A 1 93 ? 9.505 97.911 63.001 1.00 11.11 93 LEU A N 1
ATOM 673 C CA . LEU A 1 93 ? 9.800 98.743 64.167 1.00 11.40 93 LEU A CA 1
ATOM 674 C C . LEU A 1 93 ? 9.073 98.276 65.419 1.00 11.31 93 LEU A C 1
ATOM 675 O O . LEU A 1 93 ? 9.626 98.390 66.529 1.00 11.82 93 LEU A O 1
ATOM 680 N N . ASP A 1 94 ? 7.858 97.765 65.262 1.00 11.35 94 ASP A N 1
ATOM 681 C CA . ASP A 1 94 ? 7.095 97.186 66.381 1.00 12.22 94 ASP A CA 1
ATOM 682 C C . ASP A 1 94 ? 7.781 95.931 66.914 1.00 11.23 94 ASP A C 1
ATOM 683 O O . ASP A 1 94 ? 7.827 95.709 68.129 1.00 10.90 94 ASP A O 1
ATOM 688 N N . LEU A 1 95 ? 8.343 95.124 66.019 1.00 10.66 95 LEU A N 1
ATOM 689 C CA . LEU A 1 95 ? 9.120 93.951 66.443 1.00 10.02 95 LEU A CA 1
ATOM 690 C C . LEU A 1 95 ? 10.401 94.389 67.154 1.00 10.12 95 LEU A C 1
ATOM 691 O O . LEU A 1 95 ? 10.753 93.782 68.159 1.00 9.91 95 LEU A O 1
ATOM 696 N N . PHE A 1 96 ? 11.110 95.399 66.635 1.00 9.92 96 PHE A N 1
ATOM 697 C CA . PHE A 1 96 ? 12.250 95.949 67.345 1.00 10.40 96 PHE A CA 1
ATOM 698 C C . PHE A 1 96 ? 11.843 96.359 68.761 1.00 10.60 96 PHE A C 1
ATOM 699 O O . PHE A 1 96 ? 12.520 96.038 69.739 1.00 10.50 96 PHE A O 1
ATOM 707 N N . ASP A 1 97 ? 10.740 97.100 68.872 1.00 10.91 97 ASP A N 1
ATOM 708 C CA . ASP A 1 97 ? 10.309 97.590 70.178 1.00 12.31 97 ASP A CA 1
ATOM 709 C C . ASP A 1 97 ? 10.024 96.423 71.124 1.00 11.42 97 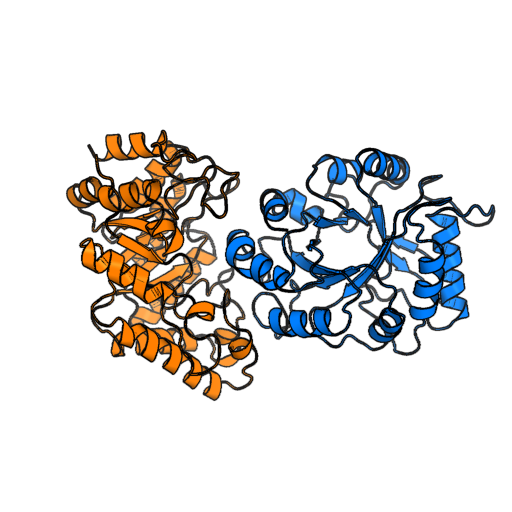ASP A C 1
ATOM 710 O O . ASP A 1 97 ? 10.422 96.447 72.281 1.00 12.14 97 ASP A O 1
ATOM 715 N N . HIS A 1 98 ? 9.409 95.373 70.603 1.00 10.91 98 HIS A N 1
ATOM 716 C CA . HIS A 1 98 ? 9.094 94.211 71.408 1.00 11.06 98 HIS A CA 1
ATOM 717 C C . HIS A 1 98 ? 10.395 93.543 71.881 1.00 9.99 98 HIS A C 1
ATOM 718 O O . HIS A 1 98 ? 10.553 93.221 73.045 1.00 10.25 98 HIS A O 1
ATOM 725 N N . LEU A 1 99 ? 11.331 93.322 70.972 1.00 9.08 99 LEU A N 1
ATOM 726 C CA . LEU A 1 99 ? 12.583 92.677 71.361 1.00 8.57 99 LEU A CA 1
ATOM 727 C C . LEU A 1 99 ? 13.337 93.551 72.362 1.00 8.63 99 LEU A C 1
ATOM 728 O O . LEU A 1 99 ? 13.792 93.077 73.395 1.00 7.58 99 LEU A O 1
ATOM 733 N N . TRP A 1 100 ? 13.472 94.830 72.050 1.00 8.44 100 TRP A N 1
ATOM 734 C CA . TRP A 1 100 ? 14.267 95.748 72.867 1.00 8.52 100 TRP A CA 1
ATOM 735 C C . TRP A 1 100 ? 13.756 95.824 74.318 1.00 8.76 100 TRP A C 1
ATOM 736 O O . TRP A 1 100 ? 14.519 95.716 75.288 1.00 8.94 100 TRP A O 1
ATOM 747 N N . ASN A 1 101 ? 12.453 95.991 74.455 1.00 9.16 101 ASN A N 1
ATOM 748 C CA . ASN A 1 101 ? 11.841 96.214 75.738 1.00 8.63 101 ASN A CA 1
ATOM 749 C C . ASN A 1 101 ? 11.496 94.931 76.490 1.00 8.68 101 ASN A C 1
ATOM 750 O O . ASN A 1 101 ? 11.248 94.974 77.688 1.00 9.39 101 ASN A O 1
ATOM 755 N N . SER A 1 102 ? 11.538 93.789 75.800 1.00 8.52 102 SER A N 1
ATOM 756 C CA . SER A 1 102 ? 11.272 92.479 76.426 1.00 8.66 102 SER A CA 1
ATOM 757 C C . SER A 1 102 ? 12.554 91.814 76.868 1.00 8.73 102 SER A C 1
ATOM 758 O O . SER A 1 102 ? 12.639 91.256 77.968 1.00 8.78 102 SER A O 1
ATOM 761 N N . TYR A 1 103 ? 13.550 91.826 75.994 1.00 8.61 103 TYR A N 1
ATOM 762 C CA . TYR A 1 103 ? 14.751 90.991 76.169 1.00 8.62 103 TYR A CA 1
ATOM 763 C C . TYR A 1 103 ? 16.084 91.732 76.243 1.00 8.80 103 TYR A C 1
ATOM 764 O O . TYR A 1 103 ? 17.082 91.110 76.575 1.00 8.20 103 TYR A O 1
ATOM 773 N N . PHE A 1 104 ? 16.139 93.023 75.900 1.00 9.56 104 PHE A N 1
ATOM 774 C CA . PHE A 1 104 ? 17.397 93.767 75.890 1.00 9.85 104 PHE A CA 1
ATOM 775 C C . PHE A 1 104 ? 17.326 94.916 76.920 1.00 10.45 104 PHE A C 1
ATOM 776 O O . PHE A 1 104 ? 16.804 94.714 78.023 1.00 10.31 104 PHE A O 1
ATOM 784 N N . GLY A 1 105 ? 17.797 96.111 76.567 1.00 11.19 105 GLY A N 1
ATOM 785 C CA . GLY A 1 105 ? 17.981 97.171 77.553 1.00 11.74 105 GLY A CA 1
ATOM 786 C C . GLY A 1 105 ? 16.773 98.064 77.853 1.00 11.71 105 GLY A C 1
ATOM 787 O O . GLY A 1 105 ? 16.861 98.933 78.765 1.00 13.86 105 GLY A O 1
ATOM 788 N N . GLY A 1 106 ? 15.676 97.891 77.132 1.00 12.04 106 GLY A N 1
ATOM 789 C CA . GLY A 1 106 ? 14.521 98.767 77.262 1.00 12.14 106 GLY A CA 1
ATOM 790 C C . GLY A 1 106 ? 13.666 98.370 78.446 1.00 12.37 106 GLY A C 1
ATOM 791 O O . GLY A 1 106 ? 13.600 97.202 78.800 1.00 12.14 106 GLY A O 1
ATOM 792 N N . SER A 1 107 ? 13.059 99.352 79.098 1.00 11.08 107 SER A N 1
ATOM 793 C CA . SER A 1 107 ? 12.089 99.107 80.155 1.00 11.83 107 SER A CA 1
ATOM 794 C C . SER A 1 107 ? 10.851 99.970 79.887 1.00 11.60 107 SER A C 1
ATOM 795 O O . SER A 1 107 ? 10.932 101.217 79.905 1.00 12.90 107 SER A O 1
ATOM 798 N N . LYS A 1 108 ? 9.724 99.300 79.657 1.00 10.70 108 LYS A N 1
ATOM 799 C CA . LYS A 1 108 ? 8.418 99.934 79.483 1.00 11.34 108 LYS A CA 1
ATOM 800 C C . LYS A 1 108 ? 7.441 99.164 80.378 1.00 11.51 108 LYS A C 1
ATOM 801 O O . LYS A 1 108 ? 7.409 97.926 80.339 1.00 12.07 108 LYS A O 1
ATOM 807 N N . PRO A 1 109 ? 6.645 99.855 81.190 1.00 10.43 109 PRO A N 1
ATOM 808 C CA . PRO A 1 109 ? 5.653 99.163 82.010 1.00 10.34 109 PRO A CA 1
ATOM 809 C C . PRO A 1 109 ? 4.698 98.251 81.229 1.00 10.38 109 PRO A C 1
ATOM 810 O O . PRO A 1 109 ? 4.287 97.233 81.773 1.00 11.31 109 PRO A O 1
ATOM 814 N N . SER A 1 110 ? 4.412 98.577 79.972 1.00 10.08 110 SER A N 1
ATOM 815 C CA . SER A 1 110 ? 3.460 97.846 79.138 1.00 10.29 110 SER A CA 1
ATOM 816 C C . SER A 1 110 ? 4.086 96.637 78.400 1.00 10.56 110 SER A C 1
ATOM 817 O O . SER A 1 110 ? 3.391 95.938 77.652 1.00 10.18 110 SER A O 1
ATOM 820 N N . VAL A 1 111 ? 5.384 96.421 78.579 1.00 10.10 111 VAL A N 1
ATOM 821 C CA . VAL A 1 111 ? 6.092 95.297 77.937 1.00 10.16 111 VAL A CA 1
ATOM 822 C C . VAL A 1 111 ? 6.652 94.393 79.018 1.00 10.25 111 VAL A C 1
ATOM 823 O O . VAL A 1 111 ? 7.576 94.782 79.750 1.00 10.36 111 VAL A O 1
ATOM 827 N N . PRO A 1 112 ? 6.055 93.215 79.188 1.00 11.17 112 PRO A N 1
ATOM 828 C CA . PRO A 1 112 ? 6.582 92.226 80.142 1.00 11.61 112 PRO A CA 1
ATOM 829 C C . PRO A 1 112 ? 8.050 91.891 79.906 1.00 11.48 112 PRO A C 1
ATOM 830 O O . PRO A 1 112 ? 8.521 91.960 78.760 1.00 11.05 112 PRO A O 1
ATOM 834 N N . ARG A 1 113 ? 8.731 91.536 80.986 1.00 11.27 113 ARG A N 1
ATOM 835 C CA . ARG A 1 113 ? 10.123 91.093 80.971 1.00 10.81 113 ARG A CA 1
ATOM 836 C C . ARG A 1 113 ? 10.080 89.605 81.320 1.00 11.15 113 ARG A C 1
ATOM 837 O O . ARG A 1 113 ? 10.101 89.255 82.494 1.00 10.84 113 ARG A O 1
ATOM 845 N N . PRO A 1 114 ? 9.980 88.734 80.323 1.00 11.69 114 PRO A N 1
ATOM 846 C CA . PRO A 1 114 ? 9.824 87.301 80.607 1.00 12.29 114 PRO A CA 1
ATOM 847 C C . PRO A 1 114 ? 10.977 86.758 81.437 1.00 11.55 114 PRO A C 1
ATOM 848 O O . PRO A 1 114 ? 10.738 85.839 82.221 1.00 11.82 114 PRO A O 1
ATOM 852 N N . PHE A 1 115 ? 12.187 87.278 81.231 1.00 11.22 115 PHE A N 1
ATOM 853 C CA . PHE A 1 115 ? 13.411 86.830 81.920 1.00 11.17 115 PHE A CA 1
ATOM 854 C C . PHE A 1 115 ? 13.977 87.926 82.820 1.00 11.05 115 PHE A C 1
ATOM 855 O O . PHE A 1 115 ? 15.147 87.943 83.143 1.00 11.28 115 PHE A O 1
ATOM 863 N N . GLY A 1 116 ? 13.093 88.803 83.288 1.00 11.44 116 GLY A N 1
ATOM 864 C CA . GLY A 1 116 ? 13.473 89.868 84.185 1.00 11.57 116 GLY A CA 1
ATOM 865 C C . GLY A 1 116 ? 14.510 90.771 83.565 1.00 11.30 116 GLY A C 1
ATOM 866 O O . GLY A 1 116 ? 14.441 91.113 82.385 1.00 10.74 116 GLY A O 1
ATOM 867 N N . ASP A 1 117 ? 15.483 91.161 84.366 1.00 11.29 117 ASP A N 1
ATOM 868 C CA . ASP A 1 117 ? 16.455 92.172 83.944 1.00 12.79 117 ASP A CA 1
ATOM 869 C C . ASP A 1 117 ? 17.608 91.619 83.111 1.00 11.37 117 ASP A C 1
ATOM 870 O O . ASP A 1 117 ? 18.531 92.370 82.778 1.00 14.12 117 ASP A O 1
ATOM 875 N N . ALA A 1 118 ? 17.563 90.339 82.747 1.00 11.22 118 ALA A N 1
ATOM 876 C CA . ALA A 1 118 ? 18.560 89.797 81.814 1.00 10.42 118 ALA A CA 1
ATOM 877 C C . ALA A 1 118 ? 18.457 90.561 80.495 1.00 8.94 118 ALA A C 1
ATOM 878 O O . ALA A 1 118 ? 17.371 90.867 80.046 1.00 9.27 118 ALA A O 1
ATOM 880 N N . TRP A 1 119 ? 19.602 90.813 79.870 1.00 9.10 119 TRP A N 1
ATOM 881 C CA . TRP A 1 119 ? 19.701 91.666 78.690 1.00 8.05 119 TRP A CA 1
ATOM 882 C C . TRP A 1 119 ? 20.551 90.909 77.677 1.00 7.88 119 TRP A C 1
ATOM 883 O O . TRP A 1 119 ? 21.734 90.637 77.912 1.00 7.59 119 TRP A O 1
ATOM 894 N N . LEU A 1 120 ? 19.910 90.499 76.596 1.00 7.63 120 LEU A N 1
ATOM 895 C CA . LEU A 1 120 ? 20.553 89.594 75.632 1.00 7.24 120 LEU A CA 1
ATOM 896 C C . LEU A 1 120 ? 21.696 90.268 74.862 1.00 8.04 120 LEU A C 1
ATOM 897 O O . LEU A 1 120 ? 21.918 91.480 74.944 1.00 7.29 120 LEU A O 1
ATOM 902 N N . ASP A 1 121 ? 22.439 89.455 74.125 1.00 7.69 121 ASP A N 1
ATOM 903 C CA . ASP A 1 121 ? 23.669 89.856 73.424 1.00 7.11 121 ASP A CA 1
ATOM 904 C C . ASP A 1 121 ? 23.577 89.866 71.917 1.00 6.80 121 ASP A C 1
ATOM 905 O O . ASP A 1 121 ? 24.528 90.243 71.235 1.00 7.68 121 ASP A O 1
ATOM 910 N N . GLY A 1 122 ? 22.437 89.474 71.374 1.00 7.57 122 GLY A N 1
ATOM 911 C CA . GLY A 1 122 ? 22.273 89.488 69.935 1.00 7.50 122 GLY A CA 1
ATOM 912 C C . GLY A 1 122 ? 20.921 88.981 69.482 1.00 7.30 122 GLY A C 1
ATOM 913 O O . GLY A 1 122 ? 20.126 88.459 70.264 1.00 7.24 122 GLY A O 1
ATOM 914 N N . VAL A 1 123 ? 20.674 89.137 68.182 1.00 7.62 123 VAL A N 1
ATOM 915 C CA . VAL A 1 123 ? 19.486 88.635 67.514 1.00 7.52 123 VAL A CA 1
ATOM 916 C C . VAL A 1 123 ? 19.932 87.933 66.264 1.00 7.08 123 VAL A C 1
ATOM 917 O O . VAL A 1 123 ? 20.717 88.470 65.493 1.00 7.95 123 VAL A O 1
ATOM 921 N N . ASP A 1 124 ? 19.360 86.771 66.032 1.00 7.08 124 ASP A N 1
ATOM 922 C CA . ASP A 1 124 ? 19.599 85.967 64.865 1.00 7.68 124 ASP A CA 1
ATOM 923 C C . ASP A 1 124 ? 18.308 85.879 64.078 1.00 8.48 124 ASP A C 1
ATOM 924 O O . ASP A 1 124 ? 17.222 85.720 64.663 1.00 8.76 124 ASP A O 1
ATOM 929 N N . LEU A 1 125 ? 18.418 85.989 62.752 1.00 7.74 125 LEU A N 1
ATOM 930 C CA . LEU A 1 125 ? 17.269 85.836 61.867 1.00 8.05 125 LEU A CA 1
ATOM 931 C C . LEU A 1 125 ? 17.334 84.475 61.167 1.00 8.25 125 LEU A C 1
ATOM 932 O O . LEU A 1 125 ? 18.235 84.244 60.346 1.00 8.42 125 LEU A O 1
ATOM 937 N N . PHE A 1 126 ? 16.383 83.601 61.502 1.00 7.24 126 PHE A N 1
ATOM 938 C CA . PHE A 1 126 ? 16.251 82.241 60.951 1.00 7.35 126 PHE A CA 1
ATOM 939 C C . PHE A 1 126 ? 14.956 82.205 60.117 1.00 8.21 126 PHE A C 1
ATOM 940 O O . PHE A 1 126 ? 13.894 81.751 60.562 1.00 9.58 126 PHE A O 1
ATOM 948 N N . LEU A 1 127 ? 15.048 82.762 58.911 1.00 9.16 127 LEU A N 1
ATOM 949 C CA . LEU A 1 127 ? 13.850 83.121 58.150 1.00 9.99 127 LEU A CA 1
ATOM 950 C C . LEU A 1 127 ? 13.551 82.110 57.050 1.00 11.10 127 LEU A C 1
ATOM 951 O O . LEU A 1 127 ? 13.752 82.339 55.855 1.00 11.32 127 LEU A O 1
ATOM 956 N N . GLU A 1 128 ? 13.113 80.949 57.488 1.00 12.21 128 GLU A N 1
ATOM 957 C CA . GLU A 1 128 ? 12.779 79.882 56.567 1.00 14.54 128 GLU A CA 1
ATOM 958 C C . GLU A 1 128 ? 11.614 80.256 55.656 1.00 15.47 128 GLU A C 1
ATOM 959 O O . GLU A 1 128 ? 11.531 79.787 54.499 1.00 16.85 128 GLU A O 1
ATOM 965 N N . HIS A 1 129 ? 10.690 81.051 56.179 1.00 14.80 129 HIS A N 1
ATOM 966 C CA . HIS A 1 129 ? 9.548 81.511 55.410 1.00 16.47 129 HIS A CA 1
ATOM 967 C C . HIS A 1 129 ? 9.531 83.015 55.358 1.00 15.96 129 HIS A C 1
ATOM 968 O O . HIS A 1 129 ? 9.877 83.704 56.326 1.00 15.45 129 HIS A O 1
ATOM 975 N N . GLY A 1 130 ? 9.100 83.530 54.222 1.00 15.39 130 GLY A N 1
ATOM 976 C CA . GLY A 1 130 ? 9.043 84.966 54.051 1.00 14.59 130 GLY A CA 1
ATOM 977 C C . GLY A 1 130 ? 8.705 85.304 52.618 1.00 14.56 130 GLY A C 1
ATOM 978 O O . GLY A 1 130 ? 8.622 84.418 51.749 1.00 14.64 130 GLY A O 1
ATOM 979 N N . THR A 1 131 ? 8.506 86.594 52.380 1.00 14.20 131 THR A N 1
ATOM 980 C CA . THR A 1 131 ? 8.216 87.110 51.053 1.00 14.33 131 THR A CA 1
ATOM 981 C C . THR A 1 131 ? 8.995 88.408 50.839 1.00 12.72 131 THR A C 1
ATOM 982 O O . THR A 1 131 ? 9.490 89.033 51.778 1.00 11.04 131 THR A O 1
ATOM 986 N N . PRO A 1 132 ? 9.165 88.800 49.587 1.00 11.82 132 PRO A N 1
ATOM 987 C CA . PRO A 1 132 ? 10.045 89.930 49.274 1.00 10.83 132 PRO A CA 1
ATOM 988 C C . PRO A 1 132 ? 9.597 91.263 49.864 1.00 10.95 132 PRO A C 1
ATOM 989 O O . PRO A 1 132 ? 10.422 92.137 50.030 1.00 11.52 132 PRO A O 1
ATOM 993 N N . ALA A 1 133 ? 8.328 91.369 50.263 1.00 12.04 133 ALA A N 1
ATOM 994 C CA . ALA A 1 133 ? 7.815 92.579 50.902 1.00 12.58 133 ALA A CA 1
ATOM 995 C C . ALA A 1 133 ? 8.124 92.656 52.396 1.00 13.20 133 ALA A C 1
ATOM 996 O O . ALA A 1 133 ? 7.893 93.698 53.029 1.00 13.27 133 ALA A O 1
ATOM 998 N N . ASP A 1 134 ? 8.685 91.584 52.965 1.00 12.68 134 ASP A N 1
ATOM 999 C CA . ASP A 1 134 ? 9.088 91.621 54.371 1.00 11.80 134 ASP A CA 1
ATOM 1000 C C . ASP A 1 134 ? 10.182 92.657 54.560 1.00 10.67 134 ASP A C 1
ATOM 1001 O O . ASP A 1 134 ? 10.996 92.868 53.678 1.00 11.37 134 ASP A O 1
ATOM 1006 N N . ARG A 1 135 ? 10.188 93.302 55.723 1.00 9.61 135 ARG A N 1
ATOM 1007 C CA . ARG A 1 135 ? 11.080 94.407 56.039 1.00 9.34 135 ARG A CA 1
ATOM 1008 C C . ARG A 1 135 ? 12.045 94.095 57.185 1.00 9.27 135 ARG A C 1
ATOM 1009 O O . ARG A 1 135 ? 12.255 94.889 58.111 1.00 7.70 135 ARG A O 1
ATOM 1017 N N . TYR A 1 136 ? 12.719 92.952 57.075 1.00 9.14 136 TYR A N 1
ATOM 1018 C CA . TYR A 1 136 ? 13.782 92.616 58.020 1.00 9.04 136 TYR A CA 1
ATOM 1019 C C . TYR A 1 136 ? 14.978 93.566 57.897 1.00 9.51 136 TYR A C 1
ATOM 1020 O O . TYR A 1 136 ? 15.776 93.684 58.832 1.00 9.30 136 TYR A O 1
ATOM 1029 N N . ASP A 1 137 ? 15.094 94.276 56.778 1.00 9.74 137 ASP A N 1
ATOM 1030 C CA . ASP A 1 137 ? 16.088 95.346 56.686 1.00 9.80 137 ASP A CA 1
ATOM 1031 C C . ASP A 1 137 ? 15.877 96.453 57.729 1.00 9.87 137 ASP A C 1
ATOM 1032 O O . ASP A 1 137 ? 16.833 96.947 58.331 1.00 10.15 137 ASP A O 1
ATOM 1037 N N . VAL A 1 138 ? 14.621 96.852 57.908 1.00 9.82 138 VAL A N 1
ATOM 1038 C CA . VAL A 1 138 ? 14.254 97.886 58.869 1.00 10.15 138 VAL A CA 1
ATOM 1039 C C . VAL A 1 138 ? 14.608 97.407 60.274 1.00 9.58 138 VAL A C 1
ATOM 1040 O O . VAL A 1 138 ? 15.184 98.158 61.039 1.00 10.40 138 VAL A O 1
ATOM 1044 N N . LEU A 1 139 ? 14.268 96.153 60.578 1.00 9.49 139 LEU A N 1
ATOM 1045 C CA . LEU A 1 139 ? 14.634 95.572 61.877 1.00 9.78 139 LEU A CA 1
ATOM 1046 C C . LEU A 1 139 ? 16.149 95.576 62.086 1.00 9.47 139 LEU A C 1
ATOM 1047 O O . LEU A 1 139 ? 16.644 95.953 63.146 1.00 9.65 139 LEU A O 1
ATOM 1052 N N . ALA A 1 140 ? 16.895 95.091 61.094 1.00 8.60 140 ALA A N 1
ATOM 1053 C CA . ALA A 1 140 ? 18.338 94.979 61.205 1.00 8.92 140 ALA A CA 1
ATOM 1054 C C . ALA A 1 140 ? 18.995 96.343 61.469 1.00 9.26 140 ALA A C 1
ATOM 1055 O O . ALA A 1 140 ? 19.866 96.470 62.311 1.00 9.42 140 ALA A O 1
ATOM 1057 N N . LEU A 1 141 ? 18.541 97.369 60.744 1.00 10.51 141 LEU A N 1
ATOM 1058 C CA . LEU A 1 141 ? 19.120 98.691 60.889 1.00 10.85 141 LEU A CA 1
ATOM 1059 C C . LEU A 1 141 ? 18.868 99.288 62.275 1.00 11.08 141 LEU A C 1
ATOM 1060 O O . LEU A 1 141 ? 19.740 100.000 62.844 1.00 12.38 141 LEU A O 1
ATOM 1065 N N . GLU A 1 142 ? 17.718 98.967 62.856 1.00 10.95 142 GLU A N 1
ATOM 1066 C CA . GLU A 1 142 ? 17.372 99.463 64.172 1.00 11.59 142 GLU A CA 1
ATOM 1067 C C . GLU A 1 142 ? 18.183 98.712 65.233 1.00 11.34 142 GLU A C 1
ATOM 1068 O O . GLU A 1 142 ? 18.711 99.308 66.180 1.00 11.22 142 GLU A O 1
ATOM 1074 N N . LEU A 1 143 ? 18.344 97.389 65.060 1.00 10.69 143 LEU A N 1
ATOM 1075 C CA . LEU A 1 143 ? 19.191 96.642 66.001 1.00 10.67 143 LEU A CA 1
ATOM 1076 C C . LEU A 1 143 ? 20.665 97.093 65.975 1.00 11.64 143 LEU A C 1
ATOM 1077 O O . LEU A 1 143 ? 21.332 97.130 67.014 1.00 11.30 143 LEU A O 1
ATOM 1082 N N . ALA A 1 144 ? 21.169 97.420 64.795 1.00 11.23 144 ALA A N 1
ATOM 1083 C CA . ALA A 1 144 ? 22.571 97.803 64.599 1.00 11.62 144 ALA A CA 1
ATOM 1084 C C . ALA A 1 144 ? 22.949 99.101 65.357 1.00 11.79 144 ALA A C 1
ATOM 1085 O O . ALA A 1 144 ? 24.101 99.314 65.729 1.00 11.84 144 ALA A O 1
ATOM 1087 N N . LYS A 1 145 ? 21.964 99.938 65.606 1.00 11.95 145 LYS A N 1
ATOM 1088 C CA . LYS A 1 145 ? 22.181 101.174 66.384 1.00 13.52 145 LYS A CA 1
ATOM 1089 C C . LYS A 1 145 ? 22.636 100.897 67.817 1.00 13.98 145 LYS A C 1
ATOM 1090 O O . LYS A 1 145 ? 23.258 101.759 68.475 1.00 14.80 145 LYS A O 1
ATOM 1096 N N . HIS A 1 146 ? 22.296 99.709 68.321 1.00 12.95 146 HIS A N 1
ATOM 1097 C CA . HIS A 1 146 ? 22.600 99.310 69.691 1.00 12.58 146 HIS A CA 1
ATOM 1098 C C . HIS A 1 146 ? 23.780 98.369 69.814 1.00 12.69 146 HIS A C 1
ATOM 1099 O O . HIS A 1 146 ? 24.016 97.810 70.881 1.00 13.73 146 HIS A O 1
ATOM 1106 N N . ASN A 1 147 ? 24.537 98.204 68.732 1.00 12.66 147 ASN A N 1
ATOM 1107 C CA . ASN A 1 147 ? 25.712 97.358 68.786 1.00 13.26 147 ASN A CA 1
ATOM 1108 C C . ASN A 1 147 ? 26.862 98.242 69.199 1.00 14.39 147 ASN A C 1
ATOM 1109 O O . ASN A 1 147 ? 27.526 98.855 68.352 1.00 14.96 147 ASN A O 1
ATOM 1114 N N . ILE A 1 148 ? 27.066 98.340 70.511 1.00 15.34 148 ILE A N 1
ATOM 1115 C CA . ILE A 1 148 ? 28.116 99.195 71.035 1.00 16.35 148 ILE A CA 1
ATOM 1116 C C . ILE A 1 148 ? 29.408 98.448 71.302 1.00 17.38 148 ILE A C 1
ATOM 1117 O O . ILE A 1 148 ? 29.451 97.506 72.111 1.00 16.28 148 ILE A O 1
ATOM 1122 N N . ARG A 1 149 ? 30.476 98.914 70.660 1.00 18.53 149 ARG A N 1
ATOM 1123 C CA . ARG A 1 149 ? 31.811 98.339 70.825 1.00 20.81 149 ARG A CA 1
ATOM 1124 C C . ARG A 1 149 ? 32.704 99.420 71.448 1.00 20.97 149 ARG A C 1
ATOM 1125 O O . ARG A 1 149 ? 33.371 100.190 70.745 1.00 22.28 149 ARG A O 1
ATOM 1133 N N . GLY A 1 150 ? 32.688 99.477 72.777 1.00 20.97 150 GLY A N 1
ATOM 1134 C CA . GLY A 1 150 ? 33.328 100.550 73.525 1.00 21.12 150 GLY A CA 1
ATOM 1135 C C . GLY A 1 150 ? 32.315 101.666 73.785 1.00 20.70 150 GLY A C 1
ATOM 1136 O O . GLY A 1 150 ? 31.763 102.224 72.851 1.00 20.72 150 GLY A O 1
ATOM 1137 N N . GLY A 1 151 ? 32.091 102.006 75.050 1.00 20.57 151 GLY A N 1
ATOM 1138 C CA . GLY A 1 151 ? 31.158 103.062 75.419 1.00 20.41 151 GLY A CA 1
ATOM 1139 C C . GLY A 1 151 ? 29.969 102.555 76.208 1.00 20.64 151 GLY A C 1
ATOM 1140 O O . GLY A 1 151 ? 29.933 101.389 76.617 1.00 19.73 151 GLY A O 1
ATOM 1141 N N . PRO A 1 152 ? 28.996 103.433 76.445 1.00 20.75 152 PRO A N 1
ATOM 1142 C CA . PRO A 1 152 ? 27.785 103.073 77.180 1.00 20.74 152 PRO A CA 1
ATOM 1143 C C . PRO A 1 152 ? 26.919 102.126 76.351 1.00 20.10 152 PRO A C 1
ATOM 1144 O O . PRO A 1 152 ? 26.681 102.376 75.160 1.00 21.63 152 PRO A O 1
ATOM 1148 N N . GLY A 1 153 ? 26.455 101.061 76.976 1.00 18.09 153 GLY A N 1
ATOM 1149 C CA . GLY A 1 153 ? 25.785 99.991 76.257 1.00 16.69 153 GLY A CA 1
ATOM 1150 C C . GLY A 1 153 ? 26.681 98.772 76.201 1.00 14.99 153 GLY A C 1
ATOM 1151 O O . GLY A 1 153 ? 27.576 98.609 77.005 1.00 15.28 153 GLY A O 1
ATOM 1152 N N . LYS A 1 154 ? 26.404 97.887 75.254 1.00 13.97 154 LYS A N 1
ATOM 1153 C CA . LYS A 1 154 ? 27.090 96.605 75.155 1.00 11.98 154 LYS A CA 1
ATOM 1154 C C . LYS A 1 154 ? 26.959 96.147 73.708 1.00 11.57 154 LYS A C 1
ATOM 1155 O O . LYS A 1 154 ? 26.144 96.691 72.974 1.00 11.34 154 LYS A O 1
ATOM 1161 N N . PRO A 1 155 ? 27.755 95.173 73.289 1.00 10.48 155 PRO A N 1
ATOM 1162 C CA . PRO A 1 155 ? 27.634 94.641 71.927 1.00 10.37 155 PRO A CA 1
ATOM 1163 C C . PRO A 1 155 ? 26.278 93.990 71.683 1.00 9.32 155 PRO A C 1
ATOM 1164 O O . PRO A 1 155 ? 25.648 93.445 72.594 1.00 8.42 155 PRO A O 1
ATOM 1168 N N . LEU A 1 156 ? 25.836 94.076 70.443 1.00 8.67 156 LEU A N 1
ATOM 1169 C CA . LEU A 1 156 ? 24.667 93.353 69.953 1.00 8.71 156 LEU A CA 1
ATOM 1170 C C . LEU A 1 156 ? 25.104 92.679 68.667 1.00 9.03 156 LEU A C 1
ATOM 1171 O O . LEU A 1 156 ? 25.386 93.343 67.679 1.00 10.09 156 LEU A O 1
ATOM 1176 N N . HIS A 1 157 ? 25.158 91.356 68.699 1.00 8.24 157 HIS A N 1
ATOM 1177 C CA . HIS A 1 157 ? 25.640 90.541 67.586 1.00 8.76 157 HIS A CA 1
ATOM 1178 C C . HIS A 1 157 ? 24.456 90.193 66.702 1.00 7.74 157 HIS A C 1
ATOM 1179 O O . HIS A 1 157 ? 23.629 89.352 67.079 1.00 8.48 157 HIS A O 1
ATOM 1186 N N . LEU A 1 158 ? 24.359 90.850 65.551 1.00 7.35 158 LEU A N 1
ATOM 1187 C CA . LEU A 1 158 ? 23.236 90.656 64.631 1.00 7.84 158 LEU A CA 1
ATOM 1188 C C . LEU A 1 158 ? 23.668 89.605 63.608 1.00 7.78 158 LEU A C 1
ATOM 1189 O O . LEU A 1 158 ? 24.719 89.744 62.973 1.00 8.16 158 LEU A O 1
ATOM 1194 N N . THR A 1 159 ? 22.899 88.521 63.523 1.00 8.18 159 THR A N 1
ATOM 1195 C CA . THR A 1 159 ? 23.232 87.374 62.701 1.00 7.50 159 THR A CA 1
ATOM 1196 C C . THR A 1 159 ? 22.033 86.880 61.923 1.00 7.37 159 THR A C 1
ATOM 1197 O O . THR A 1 159 ? 20.875 87.235 62.202 1.00 6.92 159 THR A O 1
ATOM 1201 N N . ALA A 1 160 ? 22.324 86.094 60.891 1.00 7.40 160 ALA A N 1
ATOM 1202 C CA . ALA A 1 160 ? 21.294 85.383 60.146 1.00 7.31 160 ALA A CA 1
ATOM 1203 C C . ALA A 1 160 ? 21.729 83.947 60.022 1.00 8.00 160 ALA A C 1
ATOM 1204 O O . ALA A 1 160 ? 22.934 83.677 59.876 1.00 8.83 160 ALA A O 1
ATOM 1206 N N . THR A 1 161 ? 20.774 83.030 60.050 1.00 7.46 161 THR A N 1
ATOM 1207 C CA . THR A 1 161 ? 21.046 81.619 59.838 1.00 7.77 161 THR A CA 1
ATOM 1208 C C . THR A 1 161 ? 20.285 81.212 58.594 1.00 7.88 161 THR A C 1
ATOM 1209 O O . THR A 1 161 ? 19.054 81.221 58.582 1.00 7.64 161 THR A O 1
ATOM 1213 N N . VAL A 1 162 ? 21.036 80.835 57.572 1.00 7.60 162 VAL A N 1
ATOM 1214 C CA . VAL A 1 162 ? 20.521 80.759 56.220 1.00 7.70 162 VAL A CA 1
ATOM 1215 C C . VAL A 1 162 ? 20.685 79.360 55.674 1.00 9.13 162 VAL A C 1
ATOM 1216 O O . VAL A 1 162 ? 21.478 78.555 56.181 1.00 7.70 162 VAL A O 1
ATOM 1220 N N . ARG A 1 163 ? 19.909 79.076 54.636 1.00 10.16 163 ARG A N 1
ATOM 1221 C CA . ARG A 1 163 ? 20.021 77.810 53.920 1.00 11.17 163 ARG A CA 1
ATOM 1222 C C . ARG A 1 163 ? 21.334 77.779 53.141 1.00 10.02 163 ARG A C 1
ATOM 1223 O O . ARG A 1 163 ? 21.912 78.796 52.829 1.00 9.73 163 ARG A O 1
ATOM 1231 N N . CYS A 1 164 ? 21.776 76.583 52.801 1.00 8.99 164 CYS A N 1
ATOM 1232 C CA . CYS A 1 164 ? 23.026 76.373 52.108 1.00 10.23 164 CYS A CA 1
ATOM 1233 C C . CYS A 1 164 ? 23.043 77.105 50.774 1.00 9.84 164 CYS A C 1
ATOM 1234 O O . CYS A 1 164 ? 24.011 77.788 50.437 1.00 10.69 164 CYS A O 1
ATOM 1237 N N . GLY A 1 165 ? 21.966 76.967 50.004 1.00 10.25 165 GLY A N 1
ATOM 1238 C CA . GLY A 1 165 ? 21.930 77.492 48.649 1.00 11.77 165 GLY A CA 1
ATOM 1239 C C . GLY A 1 165 ? 22.045 79.002 48.509 1.00 13.00 165 GLY A C 1
ATOM 1240 O O . GLY A 1 165 ? 21.420 79.759 49.236 1.00 13.99 165 GLY A O 1
ATOM 1241 N N . TYR A 1 166 ? 22.873 79.435 47.564 1.00 14.33 166 TYR A N 1
ATOM 1242 C CA . TYR A 1 166 ? 23.060 80.843 47.249 1.00 13.60 166 TYR A CA 1
ATOM 1243 C C . TYR A 1 166 ? 22.563 81.054 45.836 1.00 14.01 166 TYR A C 1
ATOM 1244 O O . TYR A 1 166 ? 22.862 80.231 44.957 1.00 15.37 166 TYR A O 1
ATOM 1253 N N . PRO A 1 167 ? 21.828 82.127 45.558 1.00 13.59 167 PRO A N 1
ATOM 1254 C CA . PRO A 1 167 ? 21.445 83.178 46.494 1.00 13.31 167 PRO A CA 1
ATOM 1255 C C . PRO A 1 167 ? 20.248 82.830 47.362 1.00 12.71 167 PRO A C 1
ATOM 1256 O O . PRO A 1 167 ? 19.422 81.977 47.024 1.00 13.17 167 PRO A O 1
ATOM 1260 N N . PRO A 1 168 ? 20.108 83.534 48.474 1.00 12.72 168 PRO A N 1
ATOM 1261 C CA . PRO A 1 168 ? 18.957 83.324 49.344 1.00 12.69 168 PRO A CA 1
ATOM 1262 C C . PRO A 1 168 ? 17.692 83.914 48.761 1.00 11.74 168 PRO A C 1
ATOM 1263 O O . PRO A 1 168 ? 17.727 84.683 47.796 1.00 12.99 168 PRO A O 1
ATOM 1267 N N . ALA A 1 169 ? 16.576 83.580 49.385 1.00 12.12 169 ALA A N 1
ATOM 1268 C CA . ALA A 1 169 ? 15.303 84.191 49.056 1.00 11.88 169 ALA A CA 1
ATOM 1269 C C . ALA A 1 169 ? 15.388 85.693 49.246 1.00 10.72 169 ALA A C 1
ATOM 1270 O O . ALA A 1 169 ? 16.192 86.212 50.038 1.00 10.13 169 ALA A O 1
ATOM 1272 N N . ALA A 1 170 ? 14.519 86.404 48.542 1.00 10.10 170 ALA A N 1
ATOM 1273 C CA . ALA A 1 170 ? 14.557 87.852 48.540 1.00 10.17 170 ALA A CA 1
ATOM 1274 C C . ALA A 1 170 ? 14.424 88.511 49.918 1.00 9.44 170 ALA A C 1
ATOM 1275 O O . ALA A 1 170 ? 15.063 89.529 50.146 1.00 9.68 170 ALA A O 1
ATOM 1277 N N . HIS A 1 171 ? 13.610 87.956 50.817 1.00 8.89 171 HIS A N 1
ATOM 1278 C CA . HIS A 1 171 ? 13.429 88.580 52.144 1.00 8.98 171 HIS A CA 1
ATOM 1279 C C . HIS A 1 171 ? 14.749 88.591 52.923 1.00 9.48 171 HIS A C 1
ATOM 1280 O O . HIS A 1 171 ? 15.057 89.539 53.654 1.00 10.21 171 HIS A O 1
ATOM 1287 N N . VAL A 1 172 ? 15.544 87.535 52.723 1.00 10.40 172 VAL A N 1
ATOM 1288 C CA . VAL A 1 172 ? 16.853 87.438 53.364 1.00 10.58 172 VAL A CA 1
ATOM 1289 C C . VAL A 1 172 ? 17.840 88.379 52.679 1.00 9.91 172 VAL A C 1
ATOM 1290 O O . VAL A 1 172 ? 18.553 89.127 53.333 1.00 9.70 172 VAL A O 1
ATOM 1294 N N . GLY A 1 173 ? 17.901 88.341 51.359 1.00 9.40 173 GLY A N 1
ATOM 1295 C CA . GLY A 1 173 ? 18.776 89.250 50.630 1.00 9.72 173 GLY A CA 1
ATOM 1296 C C . GLY A 1 173 ? 18.531 90.706 50.987 1.00 9.09 173 GLY A C 1
ATOM 1297 O O . GLY A 1 173 ? 19.468 91.484 51.110 1.00 8.72 173 GLY A O 1
ATOM 1298 N N . ARG A 1 174 ? 17.265 91.065 51.157 1.00 9.49 174 ARG A N 1
ATOM 1299 C CA . ARG A 1 174 ? 16.895 92.432 51.488 1.00 9.96 174 ARG A CA 1
ATOM 1300 C C . ARG A 1 174 ? 17.479 92.829 52.849 1.00 10.10 174 ARG A C 1
ATOM 1301 O O . ARG A 1 174 ? 17.998 93.924 53.009 1.00 10.49 174 ARG A O 1
ATOM 1309 N N . ALA A 1 175 ? 17.414 91.919 53.814 1.00 9.38 175 ALA A N 1
ATOM 1310 C CA . ALA A 1 175 ? 18.011 92.185 55.117 1.00 9.42 175 ALA A CA 1
ATOM 1311 C C . ALA A 1 175 ? 19.521 92.291 55.034 1.00 8.73 175 ALA A C 1
ATOM 1312 O O . ALA A 1 175 ? 20.109 93.228 55.564 1.00 9.19 175 ALA A O 1
ATOM 1314 N N . LEU A 1 176 ? 20.164 91.326 54.376 1.00 8.24 176 LEU A N 1
ATOM 1315 C CA . LEU A 1 176 ? 21.621 91.289 54.346 1.00 8.91 176 LEU A CA 1
ATOM 1316 C C . LEU A 1 176 ? 22.206 92.471 53.555 1.00 8.82 176 LEU A C 1
ATOM 1317 O O . LEU A 1 176 ? 23.323 92.889 53.792 1.00 10.15 176 LEU A O 1
ATOM 1322 N N . ALA A 1 177 ? 21.434 93.020 52.625 1.00 8.92 177 ALA A N 1
ATOM 1323 C CA . ALA A 1 177 ? 21.889 94.140 51.803 1.00 9.88 177 ALA A CA 1
ATOM 1324 C C . ALA A 1 177 ? 22.137 95.412 52.606 1.00 10.31 177 ALA A C 1
ATOM 1325 O O . ALA A 1 177 ? 22.806 96.325 52.118 1.00 10.63 177 ALA A O 1
ATOM 1327 N N . THR A 1 178 ? 21.638 95.478 53.845 1.00 10.09 178 THR A N 1
ATOM 1328 C CA . THR A 1 178 ? 21.978 96.585 54.747 1.00 10.80 178 THR A CA 1
ATOM 1329 C C . THR A 1 178 ? 23.450 96.651 55.047 1.00 10.35 178 THR A C 1
ATOM 1330 O O . THR A 1 178 ? 23.952 97.680 55.491 1.00 10.84 178 THR A O 1
ATOM 1334 N N . GLY A 1 179 ? 24.151 95.534 54.902 1.00 11.08 179 GLY A N 1
ATOM 1335 C CA . GLY A 1 179 ? 25.597 95.491 55.103 1.00 11.78 179 GLY A CA 1
ATOM 1336 C C . GLY A 1 179 ? 26.068 95.400 56.543 1.00 12.32 179 GLY A C 1
ATOM 1337 O O . GLY A 1 179 ? 27.266 95.346 56.770 1.00 13.36 179 GLY A O 1
ATOM 1338 N N . ILE A 1 180 ? 25.155 95.356 57.508 1.00 11.45 180 ILE A N 1
ATOM 1339 C CA . ILE A 1 180 ? 25.561 95.427 58.909 1.00 11.03 180 ILE A CA 1
ATOM 1340 C C . ILE A 1 180 ? 25.330 94.133 59.696 1.00 10.82 180 ILE A C 1
ATOM 1341 O O . ILE A 1 180 ? 25.351 94.138 60.923 1.00 11.62 180 ILE A O 1
ATOM 1346 N N . PHE A 1 181 ? 25.138 93.020 59.004 1.00 9.19 181 PHE A N 1
ATOM 1347 C CA . PHE A 1 181 ? 25.093 91.715 59.705 1.00 8.02 181 PHE A CA 1
ATOM 1348 C C . PHE A 1 181 ? 26.506 91.334 60.094 1.00 8.77 181 PHE A C 1
ATOM 1349 O O . PHE A 1 181 ? 27.417 91.300 59.267 1.00 10.01 181 PHE A O 1
ATOM 1357 N N . GLU A 1 182 ? 26.701 91.074 61.375 1.00 9.05 182 GLU A N 1
ATOM 1358 C CA . GLU A 1 182 ? 27.987 90.678 61.893 1.00 8.74 182 GLU A CA 1
ATOM 1359 C C . GLU A 1 182 ? 28.411 89.278 61.452 1.00 8.37 182 GLU A C 1
ATOM 1360 O O . GLU A 1 182 ? 29.577 89.065 61.127 1.00 8.35 182 GLU A O 1
ATOM 1366 N N . ARG A 1 183 ? 27.470 88.329 61.512 1.00 7.97 183 ARG A N 1
ATOM 1367 C CA . ARG A 1 183 ? 27.720 86.929 61.202 1.00 8.08 183 ARG A CA 1
ATOM 1368 C C . ARG A 1 183 ? 26.549 86.336 60.431 1.00 7.71 183 ARG A C 1
ATOM 1369 O O . ARG A 1 183 ? 25.395 86.745 60.609 1.00 8.42 183 ARG A O 1
ATOM 1377 N N . VAL A 1 184 ? 26.876 85.371 59.581 1.00 7.76 184 VAL A N 1
ATOM 1378 C CA . VAL A 1 184 ? 25.883 84.545 58.928 1.00 7.15 184 VAL A CA 1
ATOM 1379 C C . VAL A 1 184 ? 26.322 83.097 59.143 1.00 7.64 184 VAL A C 1
ATOM 1380 O O . VAL A 1 184 ? 27.471 82.760 58.906 1.00 7.14 184 VAL A O 1
ATOM 1384 N N . HIS A 1 185 ? 25.382 82.271 59.609 1.00 6.87 185 HIS A N 1
ATOM 1385 C CA . HIS A 1 185 ? 25.613 80.835 59.804 1.00 7.23 185 HIS A CA 1
ATOM 1386 C C . HIS A 1 185 ? 24.963 80.149 58.625 1.00 6.77 185 HIS A C 1
ATOM 1387 O O . HIS A 1 185 ? 23.744 80.208 58.480 1.00 7.68 185 HIS A O 1
ATOM 1394 N N . VAL A 1 186 ? 25.761 79.481 57.799 1.00 6.07 186 VAL A N 1
ATOM 1395 C CA . VAL A 1 186 ? 25.265 78.830 56.608 1.00 6.36 186 VAL A CA 1
ATOM 1396 C C . VAL A 1 186 ? 25.005 77.374 56.931 1.00 6.54 186 VAL A C 1
ATOM 1397 O O . VAL A 1 186 ? 25.938 76.617 57.183 1.00 6.73 186 VAL A O 1
ATOM 1401 N N . ARG A 1 187 ? 23.733 76.991 56.941 1.00 6.83 187 ARG A N 1
ATOM 1402 C CA . ARG A 1 187 ? 23.351 75.621 57.264 1.00 6.95 187 ARG A CA 1
ATOM 1403 C C . ARG A 1 187 ? 23.781 74.715 56.120 1.00 7.71 187 ARG A C 1
ATOM 1404 O O . ARG A 1 187 ? 23.440 74.976 54.970 1.00 8.47 187 ARG A O 1
ATOM 1412 N N . THR A 1 188 ? 24.545 73.677 56.433 1.00 5.94 188 THR A N 1
ATOM 1413 C CA . THR A 1 188 ? 25.002 72.753 55.403 1.00 6.85 188 THR A CA 1
ATOM 1414 C C . THR A 1 188 ? 24.597 71.306 55.707 1.00 7.22 188 THR A C 1
ATOM 1415 O O . THR A 1 188 ? 25.011 70.391 55.007 1.00 6.65 188 THR A O 1
ATOM 1419 N N . TYR A 1 189 ? 23.736 71.136 56.717 1.00 6.49 189 TYR A N 1
ATOM 1420 C CA . TYR A 1 189 ? 23.298 69.830 57.214 1.00 6.81 189 TYR A CA 1
ATOM 1421 C C . TYR A 1 189 ? 21.884 69.438 56.823 1.00 7.53 189 TYR A C 1
ATOM 1422 O O . TYR A 1 189 ? 21.359 68.434 57.305 1.00 7.28 189 TYR A O 1
ATOM 1431 N N . GLU A 1 190 ? 21.267 70.213 55.938 1.00 9.05 190 GLU A N 1
ATOM 1432 C CA . GLU A 1 190 ? 19.918 69.906 55.491 1.00 10.48 190 GLU A CA 1
ATOM 1433 C C . GLU A 1 190 ? 19.894 69.051 54.240 1.00 11.87 190 GLU A C 1
ATOM 1434 O O . GLU A 1 190 ? 20.925 68.711 53.679 1.00 9.64 190 GLU A O 1
ATOM 1440 N N . SER A 1 191 ? 18.696 68.631 53.852 1.00 14.57 191 SER A N 1
ATOM 1441 C CA . SER A 1 191 ? 18.505 67.652 52.776 1.00 16.38 191 SER A CA 1
ATOM 1442 C C . SER A 1 191 ? 18.315 68.280 51.382 1.00 17.30 191 SER A C 1
ATOM 1443 O O . SER A 1 191 ? 17.696 67.677 50.482 1.00 20.76 191 SER A O 1
ATOM 1446 N N . ASP A 1 192 ? 18.821 69.474 51.183 1.00 16.61 192 ASP A N 1
ATOM 1447 C CA . ASP A 1 192 ? 18.838 70.093 49.883 1.00 16.19 192 ASP A CA 1
ATOM 1448 C C . ASP A 1 192 ? 19.830 69.291 49.009 1.00 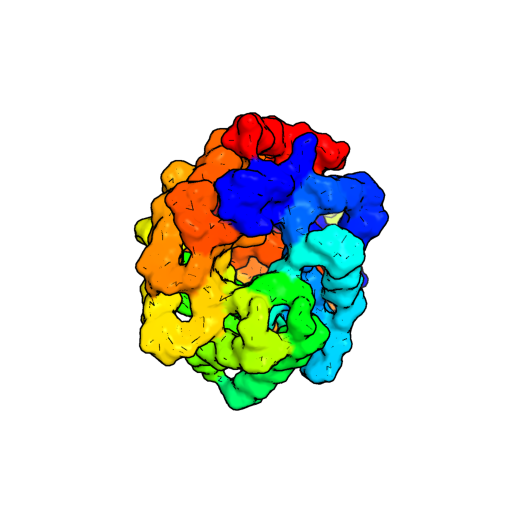15.28 192 ASP A C 1
ATOM 1449 O O . ASP A 1 192 ? 21.028 69.293 49.259 1.00 12.91 192 ASP A O 1
ATOM 1454 N N . LYS A 1 193 ? 19.300 68.552 48.030 1.00 14.98 193 LYS A N 1
ATOM 1455 C CA . LYS A 1 193 ? 20.076 67.567 47.263 1.00 15.31 193 LYS A CA 1
ATOM 1456 C C . LYS A 1 193 ? 21.351 68.113 46.614 1.00 14.35 193 LYS A C 1
ATOM 1457 O O . LYS A 1 193 ? 22.347 67.385 46.443 1.00 14.80 193 LYS A O 1
ATOM 1463 N N . TRP A 1 194 ? 21.316 69.373 46.202 1.00 13.18 194 TRP A N 1
ATOM 1464 C CA . TRP A 1 194 ? 22.463 69.986 45.542 1.00 13.67 194 TRP A CA 1
ATOM 1465 C C . TRP A 1 194 ? 23.267 70.923 46.422 1.00 11.85 194 TRP A C 1
ATOM 1466 O O . TRP A 1 194 ? 24.169 71.594 45.925 1.00 11.68 194 TRP A O 1
ATOM 1477 N N . CYS A 1 195 ? 22.923 71.023 47.701 1.00 11.03 195 CYS A N 1
ATOM 1478 C CA . CYS A 1 195 ? 23.633 71.933 48.584 1.00 9.88 195 CYS A CA 1
ATOM 1479 C C . CYS A 1 195 ? 23.617 71.449 50.036 1.00 9.05 195 CYS A C 1
ATOM 1480 O O . CYS A 1 195 ? 22.754 71.808 50.800 1.00 8.19 195 CYS A O 1
ATOM 1483 N N . ASN A 1 196 ? 24.584 70.605 50.369 1.00 7.59 196 ASN A N 1
ATOM 1484 C CA . ASN A 1 196 ? 24.791 70.072 51.710 1.00 7.48 196 ASN A CA 1
ATOM 1485 C C . ASN A 1 196 ? 26.199 69.504 51.767 1.00 6.73 196 ASN A C 1
ATOM 1486 O O . ASN A 1 196 ? 26.912 69.458 50.734 1.00 6.18 196 ASN A O 1
ATOM 1491 N N . GLN A 1 197 ? 26.621 69.066 52.941 1.00 6.89 197 GLN A N 1
ATOM 1492 C CA . GLN A 1 197 ? 27.969 68.523 53.098 1.00 6.71 197 GLN A CA 1
ATOM 1493 C C . GLN A 1 197 ? 28.318 67.363 52.164 1.00 7.98 197 GLN A C 1
ATOM 1494 O O . GLN A 1 197 ? 29.482 67.212 51.781 1.00 9.22 197 GLN A O 1
ATOM 1500 N N . ASN A 1 198 ? 27.328 66.546 51.783 1.00 7.50 198 ASN A N 1
ATOM 1501 C CA . ASN A 1 198 ? 27.556 65.465 50.812 1.00 7.87 198 ASN A CA 1
ATOM 1502 C C . ASN A 1 198 ? 27.708 65.895 49.362 1.00 7.60 198 ASN A C 1
ATOM 1503 O O . ASN A 1 198 ? 28.292 65.146 48.556 1.00 7.87 198 ASN A O 1
ATOM 1508 N N . LEU A 1 199 ? 27.195 67.077 49.025 1.00 8.30 199 LEU A N 1
ATOM 1509 C CA . LEU A 1 199 ? 27.191 67.546 47.638 1.00 8.79 199 LEU A CA 1
ATOM 1510 C C . LEU A 1 199 ? 26.919 69.046 47.616 1.00 8.73 199 LEU A C 1
ATOM 1511 O O . LEU A 1 199 ? 25.840 69.482 47.953 1.00 8.94 199 LEU A O 1
ATOM 1516 N N . GLY A 1 200 ? 27.905 69.843 47.218 1.00 9.27 200 GLY A N 1
ATOM 1517 C CA . GLY A 1 200 ? 27.629 71.204 46.828 1.00 8.83 200 GLY A CA 1
ATOM 1518 C C . GLY A 1 200 ? 27.813 72.340 47.826 1.00 8.81 200 GLY A C 1
ATOM 1519 O O . GLY A 1 200 ? 27.760 73.499 47.432 1.00 9.91 200 GLY A O 1
ATOM 1520 N N . TRP A 1 201 ? 28.091 72.039 49.093 1.00 8.13 201 TRP A N 1
ATOM 1521 C CA . TRP A 1 201 ? 28.192 73.088 50.089 1.00 7.87 201 TRP A CA 1
ATOM 1522 C C . TRP A 1 201 ? 29.340 74.060 49.758 1.00 8.65 201 TRP A C 1
ATOM 1523 O O . TRP A 1 201 ? 29.245 75.250 50.049 1.00 8.70 201 TRP A O 1
ATOM 1534 N N . GLU A 1 202 ? 30.444 73.570 49.199 1.00 8.43 202 GLU A N 1
ATOM 1535 C CA . GLU A 1 202 ? 31.624 74.422 49.060 1.00 7.98 202 GLU A CA 1
ATOM 1536 C C . GLU A 1 202 ? 31.365 75.525 48.032 1.00 8.29 202 GLU A C 1
ATOM 1537 O O . GLU A 1 202 ? 31.759 76.668 48.238 1.00 9.36 202 GLU A O 1
ATOM 1543 N N . GLY A 1 203 ? 30.715 75.195 46.924 1.00 8.29 203 GLY A N 1
ATOM 1544 C CA . GLY A 1 203 ? 30.455 76.170 45.888 1.00 9.39 203 GLY A CA 1
ATOM 1545 C C . GLY A 1 203 ? 29.546 77.267 46.399 1.00 10.56 203 GLY A C 1
ATOM 1546 O O . GLY A 1 203 ? 29.703 78.438 46.050 1.00 11.60 203 GLY A O 1
ATOM 1547 N N . SER A 1 204 ? 28.633 76.889 47.280 1.00 10.78 204 SER A N 1
ATOM 1548 C CA . SER A 1 204 ? 27.756 77.860 47.907 1.00 12.77 204 SER A CA 1
ATOM 1549 C C . SER A 1 204 ? 28.481 78.729 48.915 1.00 11.05 204 SER A C 1
ATOM 1550 O O . SER A 1 204 ? 28.285 79.942 48.938 1.00 12.84 204 SER A O 1
ATOM 1553 N N . TRP A 1 205 ? 29.350 78.107 49.690 1.00 9.54 205 TRP A N 1
ATOM 1554 C CA . TRP A 1 205 ? 30.228 78.803 50.630 1.00 8.65 205 TRP A CA 1
ATOM 1555 C C . TRP A 1 205 ? 31.048 79.865 49.900 1.00 8.52 205 TRP A C 1
ATOM 1556 O O . TRP A 1 205 ? 31.149 80.998 50.378 1.00 8.50 205 TRP A O 1
ATOM 1567 N N . ASP A 1 206 ? 31.608 79.517 48.741 1.00 8.55 206 ASP A N 1
ATOM 1568 C CA . ASP A 1 206 ? 32.365 80.474 47.941 1.00 8.86 206 ASP A CA 1
ATOM 1569 C C . ASP A 1 206 ? 31.501 81.705 47.591 1.00 8.98 206 ASP A C 1
ATOM 1570 O O . ASP A 1 206 ? 31.973 82.834 47.701 1.00 9.64 206 ASP A O 1
ATOM 1575 N N . LYS A 1 207 ? 30.263 81.470 47.149 1.00 8.47 207 LYS A N 1
ATOM 1576 C CA . LYS A 1 207 ? 29.339 82.564 46.758 1.00 9.48 207 LYS A CA 1
ATOM 1577 C C . LYS A 1 207 ? 28.902 83.428 47.952 1.00 8.62 207 LYS A C 1
ATOM 1578 O O . LYS A 1 207 ? 28.897 84.657 47.860 1.00 9.18 207 LYS A O 1
ATOM 1584 N N . TRP A 1 208 ? 28.568 82.790 49.079 1.00 8.39 208 TRP A N 1
ATOM 1585 C CA . TRP A 1 208 ? 28.150 83.508 50.279 1.00 7.97 208 TRP A CA 1
ATOM 1586 C C . TRP A 1 208 ? 29.271 84.442 50.782 1.00 8.37 208 TRP A C 1
ATOM 1587 O O . TRP A 1 208 ? 29.046 85.633 51.052 1.00 8.27 208 TRP A O 1
ATOM 1598 N N . THR A 1 209 ? 30.479 83.887 50.917 1.00 8.25 209 THR A N 1
ATOM 1599 C CA . THR A 1 209 ? 31.572 84.624 51.520 1.00 8.16 209 THR A CA 1
ATOM 1600 C C . THR A 1 209 ? 32.004 85.777 50.618 1.00 8.77 209 THR A C 1
ATOM 1601 O O . THR A 1 209 ? 32.384 86.821 51.118 1.00 9.26 209 THR A O 1
ATOM 1605 N N . ALA A 1 210 ? 31.933 85.572 49.295 1.00 9.89 210 ALA A N 1
ATOM 1606 C CA . ALA A 1 210 ? 32.287 86.608 48.334 1.00 10.91 210 ALA A CA 1
ATOM 1607 C C . ALA A 1 210 ? 31.279 87.753 48.367 1.00 10.65 210 ALA A C 1
ATOM 1608 O O . ALA A 1 210 ? 31.673 88.927 48.177 1.00 11.64 210 ALA A O 1
ATOM 1610 N N . ALA A 1 211 ? 30.006 87.419 48.578 1.00 10.22 211 ALA A N 1
ATOM 1611 C CA . ALA A 1 211 ? 28.903 88.382 48.455 1.00 10.28 211 ALA A CA 1
ATOM 1612 C C . ALA A 1 211 ? 28.860 89.376 49.593 1.00 10.78 211 ALA A C 1
ATOM 1613 O O . ALA A 1 211 ? 28.347 90.496 49.425 1.00 11.09 211 ALA A O 1
ATOM 1615 N N . TYR A 1 212 ? 29.348 88.953 50.759 1.00 11.00 212 TYR A N 1
ATOM 1616 C CA . TYR A 1 212 ? 29.316 89.765 51.974 1.00 10.63 212 TYR A CA 1
ATOM 1617 C C . TYR A 1 212 ? 30.665 89.812 52.680 1.00 11.71 212 TYR A C 1
ATOM 1618 O O . TYR A 1 212 ? 30.836 89.270 53.778 1.00 11.62 212 TYR A O 1
ATOM 1627 N N . PRO A 1 213 ? 31.643 90.489 52.085 1.00 11.40 213 PRO A N 1
ATOM 1628 C CA . PRO A 1 213 ? 32.992 90.504 52.665 1.00 12.18 213 PRO A CA 1
ATOM 1629 C C . PRO A 1 213 ? 33.121 91.074 54.092 1.00 11.76 213 PRO A C 1
ATOM 1630 O O . PRO A 1 213 ? 34.071 90.732 54.789 1.00 13.35 213 PRO A O 1
ATOM 1634 N N . ALA A 1 214 ? 32.205 91.923 54.515 1.00 11.79 214 ALA A N 1
ATOM 1635 C CA . ALA A 1 214 ? 32.246 92.531 55.842 1.00 11.95 214 ALA A CA 1
ATOM 1636 C C . ALA A 1 214 ? 31.599 91.676 56.932 1.00 12.19 214 ALA A C 1
ATOM 1637 O O . ALA A 1 214 ? 31.618 92.047 58.110 1.00 13.78 214 ALA A O 1
ATOM 1639 N N . THR A 1 215 ? 30.988 90.575 56.513 1.00 10.15 215 THR A N 1
ATOM 1640 C CA . THR A 1 215 ? 30.337 89.615 57.407 1.00 9.44 215 THR A CA 1
ATOM 1641 C C . THR A 1 215 ? 31.208 88.387 57.654 1.00 8.89 215 THR A C 1
ATOM 1642 O O . THR A 1 215 ? 31.825 87.875 56.727 1.00 8.00 215 THR A O 1
ATOM 1646 N N . ARG A 1 216 ? 31.200 87.891 58.901 1.00 8.66 216 ARG A N 1
ATOM 1647 C CA . ARG A 1 216 ? 31.904 86.671 59.288 1.00 9.53 216 ARG A CA 1
ATOM 1648 C C . ARG A 1 216 ? 30.997 85.477 59.035 1.00 8.63 216 ARG A C 1
ATOM 1649 O O . ARG A 1 216 ? 29.838 85.508 59.435 1.00 8.89 216 ARG A O 1
ATOM 1657 N N . PHE A 1 217 ? 31.506 84.442 58.380 1.00 8.23 217 PHE A N 1
ATOM 1658 C CA . PHE A 1 217 ? 30.691 83.290 57.993 1.00 8.55 217 PHE A CA 1
ATOM 1659 C C . PHE A 1 217 ? 31.033 82.071 58.811 1.00 7.45 217 PHE A C 1
ATOM 1660 O O . PHE A 1 217 ? 32.206 81.721 58.960 1.00 8.08 217 PHE A O 1
ATOM 1668 N N . TYR A 1 218 ? 29.980 81.411 59.299 1.00 7.28 218 TYR A N 1
ATOM 1669 C CA . TYR A 1 218 ? 30.099 80.211 60.102 1.00 6.85 218 TYR A CA 1
ATOM 1670 C C . TYR A 1 218 ? 29.566 79.042 59.294 1.00 7.26 218 TYR A C 1
ATOM 1671 O O . TYR A 1 218 ? 28.496 79.115 58.691 1.00 7.21 218 TYR A O 1
ATOM 1680 N N . VAL A 1 219 ? 30.288 77.939 59.300 1.00 6.91 219 VAL A N 1
ATOM 1681 C CA . VAL A 1 219 ? 29.796 76.718 58.688 1.00 7.27 219 VAL A CA 1
ATOM 1682 C C . VAL A 1 219 ? 28.871 76.030 59.684 1.00 6.74 219 VAL A C 1
ATOM 1683 O O . VAL A 1 219 ? 29.299 75.635 60.770 1.00 6.05 219 VAL A O 1
ATOM 1687 N N . GLY A 1 220 ? 27.611 75.852 59.293 1.00 5.79 220 GLY A N 1
ATOM 1688 C CA . GLY A 1 220 ? 26.629 75.158 60.104 1.00 6.56 220 GLY A CA 1
ATOM 1689 C C . GLY A 1 220 ? 26.643 73.662 59.862 1.00 6.25 220 GLY A C 1
ATOM 1690 O O . GLY A 1 220 ? 26.425 73.199 58.732 1.00 6.88 220 GLY A O 1
ATOM 1691 N N . LEU A 1 221 ? 26.857 72.934 60.938 1.00 5.66 221 LEU A N 1
ATOM 1692 C CA . LEU A 1 221 ? 26.966 71.441 60.931 1.00 6.21 221 LEU A CA 1
ATOM 1693 C C . LEU A 1 221 ? 25.963 70.865 61.910 1.00 6.07 221 LEU A C 1
ATOM 1694 O O . LEU A 1 221 ? 25.685 71.469 62.949 1.00 5.84 221 LEU A O 1
ATOM 1699 N N . THR A 1 222 ? 25.438 69.682 61.617 1.00 6.21 222 THR A N 1
ATOM 1700 C CA . THR A 1 222 ? 24.637 68.976 62.606 1.00 5.92 222 THR A CA 1
ATOM 1701 C C . THR A 1 222 ? 25.476 68.154 63.560 1.00 6.60 222 THR A C 1
ATOM 1702 O O . THR A 1 222 ? 26.399 67.480 63.143 1.00 6.94 222 THR A O 1
ATOM 1706 N N . ALA A 1 223 ? 25.090 68.150 64.839 1.00 6.91 223 ALA A N 1
ATOM 1707 C CA . ALA A 1 223 ? 25.701 67.291 65.838 1.00 6.69 223 ALA A CA 1
ATOM 1708 C C . ALA A 1 223 ? 24.962 65.931 65.975 1.00 7.46 223 ALA A C 1
ATOM 1709 O O . ALA A 1 223 ? 25.300 65.080 66.812 1.00 7.81 223 ALA A O 1
ATOM 1711 N N . ASP A 1 224 ? 23.958 65.700 65.135 1.00 7.41 224 ASP A N 1
ATOM 1712 C CA . ASP A 1 224 ? 23.293 64.417 65.095 1.00 6.64 224 ASP A CA 1
ATOM 1713 C C . ASP A 1 224 ? 24.085 63.422 64.233 1.00 6.85 224 ASP A C 1
ATOM 1714 O O . ASP A 1 224 ? 24.068 63.515 63.024 1.00 5.79 224 ASP A O 1
ATOM 1719 N N . ASP A 1 225 ? 24.775 62.482 64.884 1.00 7.09 225 ASP A N 1
ATOM 1720 C CA . ASP A 1 225 ? 25.633 61.546 64.173 1.00 6.83 225 ASP A CA 1
ATOM 1721 C C . ASP A 1 225 ? 24.897 60.471 63.366 1.00 7.73 225 ASP A C 1
ATOM 1722 O O . ASP A 1 225 ? 25.546 59.668 62.688 1.00 7.98 225 ASP A O 1
ATOM 1727 N N . LYS A 1 226 ? 23.559 60.497 63.408 1.00 7.38 226 LYS A N 1
ATOM 1728 C CA . LYS A 1 226 ? 22.737 59.657 62.543 1.00 8.13 226 LYS A CA 1
ATOM 1729 C C . LYS A 1 226 ? 22.229 60.386 61.315 1.00 7.90 226 LYS A C 1
ATOM 1730 O O . LYS A 1 226 ? 21.650 59.769 60.389 1.00 8.64 226 LYS A O 1
ATOM 1736 N N . SER A 1 227 ? 22.426 61.692 61.258 1.00 7.16 227 SER A N 1
ATOM 1737 C CA . SER A 1 227 ? 21.913 62.460 60.105 1.00 7.67 227 SER A CA 1
ATOM 1738 C C . SER A 1 227 ? 22.619 62.046 58.822 1.00 7.37 227 SER A C 1
ATOM 1739 O O . SER A 1 227 ? 23.841 61.866 58.807 1.00 7.69 227 SER A O 1
ATOM 1742 N N . HIS A 1 228 ? 21.869 61.949 57.727 1.00 6.68 228 HIS A N 1
ATOM 1743 C CA . HIS A 1 228 ? 22.470 61.764 56.410 1.00 7.20 228 HIS A CA 1
ATOM 1744 C C . HIS A 1 228 ? 23.560 62.797 56.077 1.00 6.60 228 HIS A C 1
ATOM 1745 O O . HIS A 1 228 ? 24.498 62.467 55.341 1.00 7.82 228 HIS A O 1
ATOM 1752 N N . GLN A 1 229 ? 23.472 64.008 56.639 1.00 6.23 229 GLN A N 1
ATOM 1753 C CA . GLN A 1 229 ? 24.403 65.072 56.334 1.00 6.32 229 GLN A CA 1
ATOM 1754 C C . GLN A 1 229 ? 25.427 65.370 57.450 1.00 6.64 229 GLN A C 1
ATOM 1755 O O . GLN A 1 229 ? 26.125 66.382 57.409 1.00 6.35 229 GLN A O 1
ATOM 1761 N N . TRP A 1 230 ? 25.561 64.456 58.394 1.00 6.62 230 TRP A N 1
ATOM 1762 C CA . TRP A 1 230 ? 26.603 64.534 59.418 1.00 6.06 230 TRP A CA 1
ATOM 1763 C C . TRP A 1 230 ? 27.972 64.457 58.768 1.00 6.78 230 TRP A C 1
ATOM 1764 O O . TRP A 1 230 ? 28.165 63.759 57.759 1.00 6.70 230 TRP A O 1
ATOM 1775 N N . VAL A 1 231 ? 28.926 65.145 59.359 1.00 6.30 231 VAL A N 1
ATOM 1776 C CA . VAL A 1 231 ? 30.323 65.076 58.937 1.00 5.76 231 VAL A CA 1
ATOM 1777 C C . VAL A 1 231 ? 31.124 64.477 60.086 1.00 6.15 231 VAL A C 1
ATOM 1778 O O . VAL A 1 231 ? 31.194 65.027 61.176 1.00 6.49 231 VAL A O 1
ATOM 1782 N N . HIS A 1 232 ? 31.800 63.360 59.830 1.00 6.73 232 HIS A N 1
ATOM 1783 C CA . HIS A 1 232 ? 32.681 62.757 60.824 1.00 6.43 232 HIS A CA 1
ATOM 1784 C C . HIS A 1 232 ? 33.681 63.816 61.293 1.00 6.42 232 HIS A C 1
ATOM 1785 O O . HIS A 1 232 ? 34.156 64.594 60.489 1.00 6.74 232 HIS A O 1
ATOM 1792 N N . PRO A 1 233 ? 34.023 63.866 62.570 1.00 6.94 233 PRO A N 1
ATOM 1793 C CA . PRO A 1 233 ? 34.939 64.914 63.027 1.00 7.41 233 PRO A CA 1
ATOM 1794 C C . PRO A 1 233 ? 36.257 64.894 62.256 1.00 6.28 233 PRO A C 1
ATOM 1795 O O . PRO A 1 233 ? 36.882 65.954 62.061 1.00 7.53 233 PRO A O 1
ATOM 1799 N N . LYS A 1 234 ? 36.725 63.705 61.838 1.00 7.37 234 LYS A N 1
ATOM 1800 C CA . LYS A 1 234 ? 37.968 63.667 61.077 1.00 7.07 234 LYS A CA 1
ATOM 1801 C C . LYS A 1 234 ? 37.848 64.440 59.769 1.00 7.12 234 LYS A C 1
ATOM 1802 O O . LYS A 1 234 ? 38.798 65.054 59.306 1.00 6.02 234 LYS A O 1
ATOM 1808 N N . ASN A 1 235 ? 36.667 64.394 59.168 1.00 6.55 235 ASN A N 1
ATOM 1809 C CA . ASN A 1 235 ? 36.423 65.095 57.920 1.00 6.55 235 ASN A CA 1
ATOM 1810 C C . ASN A 1 235 ? 36.164 66.595 58.101 1.00 6.64 235 ASN A C 1
ATOM 1811 O O . ASN A 1 235 ? 36.299 67.389 57.144 1.00 7.73 235 ASN A O 1
ATOM 1816 N N . VAL A 1 236 ? 35.884 67.015 59.341 1.00 6.67 236 VAL A N 1
ATOM 1817 C CA . VAL A 1 236 ? 35.967 68.428 59.685 1.00 6.36 236 VAL A CA 1
ATOM 1818 C C . VAL A 1 236 ? 37.449 68.875 59.784 1.00 6.46 236 VAL A C 1
ATOM 1819 O O . VAL A 1 236 ? 37.834 69.858 59.209 1.00 6.30 236 VAL A O 1
ATOM 1823 N N . TYR A 1 237 ? 38.277 68.091 60.460 1.00 5.90 237 TYR A N 1
ATOM 1824 C CA . TYR A 1 237 ? 39.706 68.367 60.561 1.00 6.94 237 TYR A CA 1
ATOM 1825 C C . TYR A 1 237 ? 40.388 68.411 59.207 1.00 7.24 237 TYR A C 1
ATOM 1826 O O . TYR A 1 237 ? 41.155 69.343 58.943 1.00 6.81 237 TYR A O 1
ATOM 1835 N N . TYR A 1 238 ? 40.111 67.416 58.357 1.00 7.33 238 TYR A N 1
ATOM 1836 C CA . TYR A 1 238 ? 40.788 67.307 57.063 1.00 6.96 238 TYR A CA 1
ATOM 1837 C C . TYR A 1 238 ? 40.141 68.156 55.977 1.00 7.97 238 TYR A C 1
ATOM 1838 O O . TYR A 1 238 ? 40.846 68.596 55.071 1.00 8.86 238 TYR A O 1
ATOM 1847 N N . GLY A 1 239 ? 38.819 68.332 56.027 1.00 7.53 239 GLY A N 1
ATOM 1848 C CA . GLY A 1 239 ? 38.090 68.874 54.904 1.00 7.76 239 GLY A CA 1
ATOM 1849 C C . GLY A 1 239 ? 37.376 70.187 55.206 1.00 7.09 239 GLY A C 1
ATOM 1850 O O . GLY A 1 239 ? 37.779 71.245 54.749 1.00 7.85 239 GLY A O 1
ATOM 1851 N N . VAL A 1 240 ? 36.321 70.111 55.998 1.00 7.41 240 VAL A N 1
ATOM 1852 C CA . VAL A 1 240 ? 35.434 71.248 56.199 1.00 6.77 240 VAL A CA 1
ATOM 1853 C C . VAL A 1 240 ? 36.182 72.464 56.753 1.00 7.37 240 VAL A C 1
ATOM 1854 O O . VAL A 1 240 ? 36.072 73.538 56.206 1.00 6.98 240 VAL A O 1
ATOM 1858 N N . ALA A 1 241 ? 36.917 72.306 57.854 1.00 7.94 241 ALA A N 1
ATOM 1859 C CA . ALA A 1 241 ? 37.550 73.433 58.517 1.00 8.05 241 ALA A CA 1
ATOM 1860 C C . ALA A 1 241 ? 38.627 74.071 57.639 1.00 8.03 241 ALA A C 1
ATOM 1861 O O . ALA A 1 241 ? 38.566 75.259 57.427 1.00 8.00 241 ALA A O 1
ATOM 1863 N N . PRO A 1 242 ? 39.584 73.314 57.108 1.00 8.20 242 PRO A N 1
ATOM 1864 C CA . PRO A 1 242 ? 40.616 73.934 56.252 1.00 9.22 242 PRO A CA 1
ATOM 1865 C C . PRO A 1 242 ? 40.069 74.607 55.004 1.00 9.48 242 PRO A C 1
ATOM 1866 O O . PRO A 1 242 ? 40.518 75.711 54.660 1.00 10.26 242 PRO A O 1
ATOM 1870 N N . VAL A 1 243 ? 39.083 73.993 54.361 1.00 8.59 243 VAL A N 1
ATOM 1871 C CA . VAL A 1 243 ? 38.432 74.625 53.221 1.00 8.77 243 VAL A CA 1
ATOM 1872 C C . VAL A 1 243 ? 37.728 75.916 53.595 1.00 8.44 243 VAL A C 1
ATOM 1873 O O . VAL A 1 243 ? 37.901 76.948 52.938 1.00 8.72 243 VAL A O 1
ATOM 1877 N N . ALA A 1 244 ? 36.914 75.872 54.641 1.00 8.25 244 ALA A N 1
ATOM 1878 C CA . ALA A 1 244 ? 36.124 77.045 54.996 1.00 8.46 244 ALA A CA 1
ATOM 1879 C C . ALA A 1 244 ? 37.058 78.196 55.416 1.00 8.94 244 ALA A C 1
ATOM 1880 O O . ALA A 1 244 ? 36.783 79.364 55.138 1.00 9.35 244 ALA A O 1
ATOM 1882 N N . GLN A 1 245 ? 38.137 77.839 56.101 1.00 8.23 245 GLN A N 1
ATOM 1883 C CA . GLN A 1 245 ? 39.064 78.803 56.670 1.00 8.16 245 GLN A CA 1
ATOM 1884 C C . GLN A 1 245 ? 39.979 79.462 55.636 1.00 9.01 245 GLN A C 1
ATOM 1885 O O . GLN A 1 245 ? 40.737 80.409 55.979 1.00 10.65 245 GLN A O 1
ATOM 1891 N N . LYS A 1 246 ? 39.917 79.021 54.394 1.00 9.15 246 LYS A N 1
ATOM 1892 C CA . LYS A 1 246 ? 40.660 79.729 53.334 1.00 10.95 246 LYS A CA 1
ATOM 1893 C C . LYS A 1 246 ? 40.086 81.127 53.081 1.00 10.69 246 LYS A C 1
ATOM 1894 O O . LYS A 1 246 ? 40.793 82.004 52.579 1.00 11.43 246 LYS A O 1
ATOM 1900 N N . LYS A 1 247 ? 38.838 81.348 53.459 1.00 10.12 247 LYS A N 1
ATOM 1901 C CA . LYS A 1 247 ? 38.203 82.642 53.273 1.00 10.45 247 LYS A CA 1
ATOM 1902 C C . LYS A 1 247 ? 38.588 83.640 54.369 1.00 11.11 247 LYS A C 1
ATOM 1903 O O . LYS A 1 247 ? 38.556 83.325 55.568 1.00 10.86 247 LYS A O 1
ATOM 1909 N N . ASP A 1 248 ? 38.971 84.848 53.958 1.00 11.64 248 ASP A N 1
ATOM 1910 C CA . ASP A 1 248 ? 39.316 85.917 54.887 1.00 12.15 248 ASP A CA 1
ATOM 1911 C C . ASP A 1 248 ? 38.259 86.198 55.951 1.00 11.67 248 ASP A C 1
ATOM 1912 O O . ASP A 1 248 ? 38.585 86.534 57.114 1.00 12.66 248 ASP A O 1
ATOM 1917 N N . ASN A 1 249 ? 37.003 86.022 55.558 1.00 10.12 249 ASN A N 1
ATOM 1918 C CA . ASN A 1 249 ? 35.857 86.285 56.417 1.00 9.34 249 ASN A CA 1
ATOM 1919 C C . ASN A 1 249 ? 35.248 85.040 57.063 1.00 8.73 249 ASN A C 1
ATOM 1920 O O . ASN A 1 249 ? 34.125 85.083 57.560 1.00 9.38 249 ASN A O 1
ATOM 1925 N N . TYR A 1 250 ? 36.012 83.952 57.108 1.00 8.15 250 TYR A N 1
ATOM 1926 C CA . TYR A 1 250 ? 35.621 82.810 57.967 1.00 7.98 250 TYR A CA 1
ATOM 1927 C C . TYR A 1 250 ? 35.508 83.260 59.422 1.00 8.36 250 TYR A C 1
ATOM 1928 O O . TYR A 1 250 ? 36.431 83.920 59.946 1.00 7.67 250 TYR A O 1
ATOM 1937 N N . GLY A 1 251 ? 34.409 82.847 60.080 1.00 7.58 251 GLY A N 1
ATOM 1938 C CA . GLY A 1 251 ? 34.121 83.233 61.444 1.00 7.94 251 GLY A CA 1
ATOM 1939 C C . GLY A 1 251 ? 34.135 82.110 62.467 1.00 7.76 251 GLY A C 1
ATOM 1940 O O . GLY A 1 251 ? 34.459 82.366 63.616 1.00 8.69 251 GLY A O 1
ATOM 1941 N N . GLY A 1 252 ? 33.750 80.900 62.067 1.00 7.38 252 GLY A N 1
ATOM 1942 C CA . GLY A 1 252 ? 33.663 79.772 62.988 1.00 6.34 252 GLY A CA 1
ATOM 1943 C C . GLY A 1 252 ? 32.764 78.652 62.523 1.00 6.48 252 GLY A C 1
ATOM 1944 O O . GLY A 1 252 ? 32.466 78.522 61.354 1.00 6.64 252 GLY A O 1
ATOM 1945 N N . ILE A 1 253 ? 32.345 77.846 63.486 1.00 6.33 253 ILE A N 1
ATOM 1946 C CA . ILE A 1 253 ? 31.432 76.730 63.241 1.00 6.05 253 ILE A CA 1
ATOM 1947 C C . ILE A 1 253 ? 30.156 76.943 64.047 1.00 6.03 253 ILE A C 1
ATOM 1948 O O . ILE A 1 253 ? 30.199 77.340 65.203 1.00 7.07 253 ILE A O 1
ATOM 1953 N N . MET A 1 254 ? 29.006 76.690 63.441 1.00 6.12 254 MET A N 1
ATOM 1954 C CA . MET A 1 254 ? 27.749 76.723 64.123 1.00 7.10 254 MET A CA 1
ATOM 1955 C C . MET A 1 254 ? 27.277 75.272 64.237 1.00 7.37 254 MET A C 1
ATOM 1956 O O . MET A 1 254 ? 27.452 74.485 63.305 1.00 6.79 254 MET A O 1
ATOM 1961 N N . LEU A 1 255 ? 26.722 74.913 65.390 1.00 6.78 255 LEU A N 1
ATOM 1962 C CA . LEU A 1 255 ? 26.236 73.553 65.610 1.00 6.23 255 LEU A CA 1
ATOM 1963 C C . LEU A 1 255 ? 24.735 73.543 65.881 1.00 6.26 255 LEU A C 1
ATOM 1964 O O . LEU A 1 255 ? 24.231 74.262 66.754 1.00 5.76 255 LEU A O 1
ATOM 1969 N N . TRP A 1 256 ? 24.045 72.683 65.149 1.00 6.09 256 TRP A N 1
ATOM 1970 C CA . TRP A 1 256 ? 22.665 72.339 65.388 1.00 6.69 256 TRP A CA 1
ATOM 1971 C C . TRP A 1 256 ? 22.614 70.937 66.019 1.00 6.64 256 TRP A C 1
ATOM 1972 O O . TRP A 1 256 ? 22.956 69.966 65.367 1.00 6.70 256 TRP A O 1
ATOM 1983 N N . ASP A 1 257 ? 22.221 70.778 67.278 1.00 6.53 257 ASP A N 1
ATOM 1984 C CA . ASP A 1 257 ? 21.923 71.826 68.257 1.00 6.63 257 ASP A CA 1
ATOM 1985 C C . ASP A 1 257 ? 22.435 71.345 69.605 1.00 6.54 257 ASP A C 1
ATOM 1986 O O . ASP A 1 257 ? 23.154 70.332 69.674 1.00 6.57 257 ASP A O 1
ATOM 1991 N N . ARG A 1 258 ? 22.075 72.028 70.693 1.00 6.46 258 ARG A N 1
ATOM 1992 C CA . ARG A 1 258 ? 22.573 71.617 71.998 1.00 7.32 258 ARG A CA 1
ATOM 1993 C C . ARG A 1 258 ? 22.103 70.193 72.342 1.00 7.03 258 ARG A C 1
ATOM 1994 O O . ARG A 1 258 ? 22.861 69.400 72.921 1.00 7.75 258 ARG A O 1
ATOM 2002 N N . TYR A 1 259 ? 20.872 69.864 71.999 1.00 7.42 259 TYR A N 1
ATOM 2003 C CA . TYR A 1 259 ? 20.334 68.531 72.292 1.00 7.45 259 TYR A CA 1
ATOM 2004 C C . TYR A 1 259 ? 21.201 67.459 71.633 1.00 7.56 259 TYR A C 1
ATOM 2005 O O . TYR A 1 259 ? 21.621 66.500 72.295 1.00 7.83 259 TYR A O 1
ATOM 2014 N N . PHE A 1 260 ? 21.442 67.587 70.332 1.00 7.16 260 PHE A N 1
ATOM 2015 C CA . PHE A 1 260 ? 22.281 66.595 69.664 1.00 7.20 260 PHE A CA 1
ATOM 2016 C C . PHE A 1 260 ? 23.695 66.633 70.213 1.00 8.11 260 PHE A C 1
ATOM 2017 O O . PHE A 1 260 ? 24.319 65.596 70.389 1.00 8.01 260 PHE A O 1
ATOM 2025 N N . ASP A 1 261 ? 24.241 67.826 70.451 1.00 7.71 261 ASP A N 1
ATOM 2026 C CA . ASP A 1 261 ? 25.626 67.910 70.887 1.00 7.95 261 ASP A CA 1
ATOM 2027 C C . ASP A 1 261 ? 25.799 67.321 72.287 1.00 8.51 261 ASP A C 1
ATOM 2028 O O . ASP A 1 261 ? 26.824 66.703 72.579 1.00 8.26 261 ASP A O 1
ATOM 2033 N N . LYS A 1 262 ? 24.796 67.477 73.143 1.00 8.57 262 LYS A N 1
ATOM 2034 C CA . LYS A 1 262 ? 24.821 66.874 74.481 1.00 10.11 262 LYS A CA 1
ATOM 2035 C C . LYS A 1 262 ? 24.873 65.357 74.393 1.00 10.52 262 LYS A C 1
ATOM 2036 O O . LYS A 1 262 ? 25.594 64.730 75.178 1.00 11.96 262 LYS A O 1
ATOM 2042 N N . GLN A 1 263 ? 24.164 64.767 73.431 1.00 9.86 263 GLN A N 1
ATOM 2043 C CA . GLN A 1 263 ? 24.153 63.317 73.247 1.00 10.77 263 GLN A CA 1
ATOM 2044 C C . GLN A 1 263 ? 25.467 62.807 72.666 1.00 10.60 263 GLN A C 1
ATOM 2045 O O . GLN A 1 263 ? 25.922 61.727 73.033 1.00 10.98 263 GLN A O 1
ATOM 2051 N N . THR A 1 264 ? 26.098 63.563 71.776 1.00 8.15 264 THR A N 1
ATOM 2052 C CA . THR A 1 264 ? 27.185 62.993 70.961 1.00 9.11 264 THR A CA 1
ATOM 2053 C C . THR A 1 264 ? 28.594 63.553 71.248 1.00 8.44 264 THR A C 1
ATOM 2054 O O . THR A 1 264 ? 29.610 62.971 70.803 1.00 9.17 264 THR A O 1
ATOM 2058 N N . ASN A 1 265 ? 28.666 64.665 71.967 1.00 8.88 265 ASN A N 1
ATOM 2059 C CA . ASN A 1 265 ? 29.912 65.354 72.246 1.00 8.89 265 ASN A CA 1
ATOM 2060 C C . ASN A 1 265 ? 30.704 65.741 71.014 1.00 9.11 265 ASN A C 1
ATOM 2061 O O . ASN A 1 265 ? 31.931 65.803 71.026 1.00 9.10 265 ASN A O 1
ATOM 2066 N N . TYR A 1 266 ? 29.979 66.047 69.946 1.00 8.78 266 TYR A N 1
ATOM 2067 C CA . TYR A 1 266 ? 30.606 66.507 68.714 1.00 7.98 266 TYR A CA 1
ATOM 2068 C C . TYR A 1 266 ? 31.544 67.697 68.943 1.00 7.34 266 TYR A C 1
ATOM 2069 O O . TYR A 1 266 ? 32.674 67.693 68.433 1.00 8.26 266 TYR A O 1
ATOM 2078 N N . SER A 1 267 ? 31.113 68.678 69.736 1.00 6.46 267 SER A N 1
ATOM 2079 C CA . SER A 1 267 ? 31.899 69.888 69.988 1.00 7.32 267 SER A CA 1
ATOM 2080 C C . SER A 1 267 ? 33.196 69.600 70.740 1.00 7.60 267 SER A C 1
ATOM 2081 O O . SER A 1 267 ? 34.085 70.405 70.690 1.00 6.63 267 SER A O 1
ATOM 2084 N N . SER A 1 268 ? 33.299 68.483 71.451 1.00 8.14 268 SER A N 1
ATOM 2085 C CA . SER A 1 268 ? 34.556 68.173 72.195 1.00 9.50 268 SER A CA 1
ATOM 2086 C C . SER A 1 268 ? 35.779 68.115 71.290 1.00 9.02 268 SER A C 1
ATOM 2087 O O . SER A 1 268 ? 36.864 68.494 71.700 1.00 10.09 268 SER A O 1
ATOM 2090 N N . LEU A 1 269 ? 35.588 67.663 70.052 1.00 8.61 269 LEU A N 1
ATOM 2091 C CA . LEU A 1 269 ? 36.636 67.766 69.034 1.00 8.87 269 LEU A CA 1
ATOM 2092 C C . LEU A 1 269 ? 36.465 69.007 68.163 1.00 8.55 269 LEU A C 1
ATOM 2093 O O . LEU A 1 269 ? 37.445 69.635 67.820 1.00 9.00 269 LEU A O 1
ATOM 2098 N N . ILE A 1 270 ? 35.233 69.351 67.758 1.00 7.80 270 ILE A N 1
ATOM 2099 C CA . ILE A 1 270 ? 35.033 70.465 66.838 1.00 8.76 270 ILE A CA 1
ATOM 2100 C C . ILE A 1 270 ? 35.598 71.781 67.346 1.00 8.94 270 ILE A C 1
ATOM 2101 O O . ILE A 1 270 ? 36.059 72.589 66.562 1.00 9.52 270 ILE A O 1
ATOM 2106 N N . LYS A 1 271 ? 35.575 71.994 68.659 1.00 9.50 271 LYS A N 1
ATOM 2107 C CA . LYS A 1 271 ? 36.098 73.240 69.213 1.00 9.83 271 LYS A CA 1
ATOM 2108 C C . LYS A 1 271 ? 37.575 73.452 68.913 1.00 10.36 271 LYS A C 1
ATOM 2109 O O . LYS A 1 271 ? 38.047 74.594 68.917 1.00 11.39 271 LYS A O 1
ATOM 2115 N N . TYR A 1 272 ? 38.311 72.367 68.682 1.00 10.17 272 TYR A N 1
ATOM 2116 C CA . TYR A 1 272 ? 39.719 72.425 68.285 1.00 9.96 272 TYR A CA 1
ATOM 2117 C C . TYR A 1 272 ? 39.948 72.687 66.778 1.00 9.88 272 TYR A C 1
ATOM 2118 O O . TYR A 1 272 ? 41.081 72.995 66.368 1.00 11.23 272 TYR A O 1
ATOM 2127 N N . TYR A 1 273 ? 38.909 72.508 65.953 1.00 8.26 273 TYR A N 1
ATOM 2128 C CA . TYR A 1 273 ? 39.026 72.705 64.510 1.00 7.57 273 TYR A CA 1
ATOM 2129 C C . TYR A 1 273 ? 38.493 74.067 64.083 1.00 7.90 273 TYR A C 1
ATOM 2130 O O . TYR A 1 273 ? 38.884 74.569 63.031 1.00 8.68 273 TYR A O 1
ATOM 2139 N N . ALA A 1 274 ? 37.600 74.649 64.887 1.00 8.08 274 ALA A N 1
ATOM 2140 C CA . ALA A 1 274 ? 36.909 75.897 64.522 1.00 8.61 274 ALA A CA 1
ATOM 2141 C C . ALA A 1 274 ? 37.842 77.086 64.539 1.00 8.44 274 ALA A C 1
ATOM 2142 O O . ALA A 1 274 ? 38.750 77.106 65.365 1.00 9.82 274 ALA A O 1
ATOM 2145 N N . ALA B 2 3 ? 62.623 46.609 68.728 1.00 13.61 1 ALA B N 1
ATOM 2146 C CA . ALA B 2 3 ? 61.551 45.864 68.030 1.00 12.57 1 ALA B CA 1
ATOM 2147 C C . ALA B 2 3 ? 60.970 46.715 66.912 1.00 11.31 1 ALA B C 1
ATOM 2148 O O . ALA B 2 3 ? 61.094 47.941 66.924 1.00 11.68 1 ALA B O 1
ATOM 2150 N N . SER B 2 4 ? 60.373 46.041 65.935 1.00 10.84 2 SER B N 1
ATOM 2151 C CA . SER B 2 4 ? 59.702 46.712 64.815 1.00 9.65 2 SER B CA 1
ATOM 2152 C C . SER B 2 4 ? 58.300 46.156 64.683 1.00 8.96 2 SER B C 1
ATOM 2153 O O . SER B 2 4 ? 58.118 44.951 64.484 1.00 8.87 2 SER B O 1
ATOM 2156 N N . LEU B 2 5 ? 57.290 47.021 64.700 1.00 9.20 3 LEU B N 1
ATOM 2157 C CA . LEU B 2 5 ? 55.915 46.534 64.545 1.00 8.21 3 LEU B CA 1
ATOM 2158 C C . LEU B 2 5 ? 55.733 45.743 63.260 1.00 8.75 3 LEU B C 1
ATOM 2159 O O . LEU B 2 5 ? 55.106 44.682 63.269 1.00 8.95 3 LEU B O 1
ATOM 2164 N N . ASN B 2 6 ? 56.245 46.268 62.155 1.00 7.88 4 ASN B N 1
ATOM 2165 C CA . ASN B 2 6 ? 56.084 45.609 60.880 1.00 8.56 4 ASN B CA 1
ATOM 2166 C C . ASN B 2 6 ? 56.803 44.264 60.846 1.00 8.95 4 ASN B C 1
ATOM 2167 O O . ASN B 2 6 ? 56.220 43.290 60.404 1.00 9.87 4 ASN B O 1
ATOM 2172 N N . ASP B 2 7 ? 58.051 44.203 61.304 1.00 9.46 5 ASP B N 1
ATOM 2173 C CA . ASP B 2 7 ? 58.805 42.944 61.263 1.00 10.87 5 ASP B CA 1
ATOM 2174 C C . ASP B 2 7 ? 58.103 41.878 62.105 1.00 10.06 5 ASP B C 1
ATOM 2175 O O . ASP B 2 7 ? 58.011 40.695 61.703 1.00 9.69 5 ASP B O 1
ATOM 2180 N N . LEU B 2 8 ? 57.571 42.302 63.250 1.00 9.38 6 LEU B N 1
ATOM 2181 C CA . LEU B 2 8 ? 56.883 41.373 64.148 1.00 9.59 6 LEU B CA 1
ATOM 2182 C C . LEU B 2 8 ? 55.588 40.854 63.559 1.00 9.22 6 LEU B C 1
ATOM 2183 O O . LEU B 2 8 ? 55.259 39.699 63.726 1.00 8.67 6 LEU B O 1
ATOM 2188 N N . PHE B 2 9 ? 54.838 41.725 62.889 1.00 9.04 7 PHE B N 1
ATOM 2189 C CA . PHE B 2 9 ? 53.544 41.322 62.369 1.00 9.54 7 PHE B CA 1
ATOM 2190 C C . PHE B 2 9 ? 53.742 40.435 61.143 1.00 9.89 7 PHE B C 1
ATOM 2191 O O . PHE B 2 9 ? 52.981 39.503 60.933 1.00 9.75 7 PHE B O 1
ATOM 2199 N N . VAL B 2 10 ? 54.792 40.700 60.357 1.00 10.24 8 VAL B N 1
ATOM 2200 C CA . VAL B 2 10 ? 55.129 39.867 59.209 1.00 10.22 8 VAL B CA 1
ATOM 2201 C C . VAL B 2 10 ? 55.583 38.487 59.703 1.00 11.71 8 VAL B C 1
ATOM 2202 O O . VAL B 2 10 ? 55.186 37.450 59.142 1.00 11.39 8 VAL B O 1
ATOM 2206 N N . ALA B 2 11 ? 56.364 38.469 60.780 1.00 11.39 9 ALA B N 1
ATOM 2207 C CA . ALA B 2 11 ? 56.830 37.199 61.338 1.00 11.80 9 ALA B CA 1
ATOM 2208 C C . ALA B 2 11 ? 55.623 36.390 61.858 1.00 11.70 9 ALA B C 1
ATOM 2209 O O . ALA B 2 11 ? 55.654 35.157 61.908 1.00 12.91 9 ALA B O 1
ATOM 2211 N N . ALA B 2 12 ? 54.568 37.090 62.276 1.00 11.37 10 ALA B N 1
ATOM 2212 C CA . ALA B 2 12 ? 53.322 36.478 62.751 1.00 11.40 10 ALA B CA 1
ATOM 2213 C C . ALA B 2 12 ? 52.398 36.031 61.632 1.00 11.36 10 ALA B C 1
ATOM 2214 O O . ALA B 2 12 ? 51.343 35.451 61.905 1.00 13.09 10 ALA B O 1
ATOM 2216 N N . GLY B 2 13 ? 52.790 36.295 60.390 1.00 11.07 11 GLY B N 1
ATOM 2217 C CA . GLY B 2 13 ? 52.139 35.750 59.212 1.00 11.06 11 GLY B CA 1
ATOM 2218 C C . GLY B 2 13 ? 51.300 36.725 58.420 1.00 10.99 11 GLY B C 1
ATOM 2219 O O . GLY B 2 13 ? 50.591 36.340 57.500 1.00 11.77 11 GLY B O 1
ATOM 2220 N N . LYS B 2 14 ? 51.397 38.004 58.763 1.00 10.48 12 LYS B N 1
ATOM 2221 C CA . LYS B 2 14 ? 50.643 39.033 58.084 1.00 9.64 12 LYS B CA 1
ATOM 2222 C C . LYS B 2 14 ? 51.529 39.727 57.042 1.00 10.22 12 LYS B C 1
ATOM 2223 O O . LYS B 2 14 ? 52.734 39.428 56.914 1.00 10.55 12 LYS B O 1
ATOM 2229 N N . SER B 2 15 ? 50.924 40.609 56.250 1.00 10.00 13 SER B N 1
ATOM 2230 C CA . SER B 2 15 ? 51.659 41.293 55.189 1.00 10.27 13 SER B CA 1
ATOM 2231 C C . SER B 2 15 ? 52.395 42.523 55.626 1.00 10.05 13 SER B C 1
ATOM 2232 O O . SER B 2 15 ? 53.487 42.820 55.091 1.00 10.54 13 SER B O 1
ATOM 2235 N N . TYR B 2 16 ? 51.798 43.279 56.549 1.00 8.90 14 TYR B N 1
ATOM 2236 C CA . TYR B 2 16 ? 52.373 44.546 56.969 1.00 8.41 14 TYR B CA 1
ATOM 2237 C C . TYR B 2 16 ? 51.715 45.091 58.224 1.00 7.93 14 TYR B C 1
ATOM 2238 O O . TYR B 2 16 ? 50.583 44.686 58.576 1.00 6.95 14 TYR B O 1
ATOM 2247 N N . PHE B 2 17 ? 52.452 45.992 58.883 1.00 6.93 15 PHE B N 1
ATOM 2248 C CA . PHE B 2 17 ? 51.928 46.935 59.871 1.00 7.04 15 PHE B CA 1
ATOM 2249 C C . PHE B 2 17 ? 52.289 48.328 59.321 1.00 7.19 15 PHE B C 1
ATOM 2250 O O . PHE B 2 17 ? 53.452 48.621 59.044 1.00 7.62 15 PHE B O 1
ATOM 2258 N N . GLY B 2 18 ? 51.274 49.174 59.107 1.00 6.49 16 GLY B N 1
ATOM 2259 C CA . GLY B 2 18 ? 51.481 50.417 58.402 1.00 6.33 16 GLY B CA 1
ATOM 2260 C C . GLY B 2 18 ? 51.090 51.675 59.139 1.00 6.46 16 GLY B C 1
ATOM 2261 O O . GLY B 2 18 ? 50.537 51.604 60.206 1.00 6.50 16 GLY B O 1
ATOM 2262 N N . THR B 2 19 ? 51.363 52.818 58.532 1.00 6.71 17 THR B N 1
ATOM 2263 C CA . THR B 2 19 ? 50.971 54.104 59.083 1.00 6.87 17 THR B CA 1
ATOM 2264 C C . THR B 2 19 ? 50.572 55.042 57.955 1.00 7.14 17 THR B C 1
ATOM 2265 O O . THR B 2 19 ? 50.586 54.656 56.787 1.00 7.63 17 THR B O 1
ATOM 2269 N N . CYS B 2 20 ? 50.189 56.261 58.294 1.00 7.05 18 CYS B N 1
ATOM 2270 C CA . CYS B 2 20 ? 50.042 57.309 57.285 1.00 8.12 18 CYS B CA 1
ATOM 2271 C C . CYS B 2 20 ? 51.191 58.291 57.412 1.00 7.23 18 CYS B C 1
ATOM 2272 O O . CYS B 2 20 ? 51.790 58.431 58.475 1.00 8.67 18 CYS B O 1
ATOM 2275 N N . SER B 2 21 ? 51.450 59.020 56.330 1.00 6.85 19 SER B N 1
ATOM 2276 C CA . SER B 2 21 ? 52.421 60.093 56.349 1.00 7.39 19 SER B CA 1
ATOM 2277 C C . SER B 2 21 ? 52.275 60.951 55.102 1.00 6.81 19 SER B C 1
ATOM 2278 O O . SER B 2 21 ? 51.295 60.832 54.348 1.00 6.94 19 SER B O 1
ATOM 2281 N N . ASP B 2 22 ? 53.180 61.889 54.944 1.00 7.39 20 ASP B N 1
ATOM 2282 C CA . ASP B 2 22 ? 53.220 62.740 53.764 1.00 6.94 20 ASP B CA 1
ATOM 2283 C C . ASP B 2 22 ? 54.495 63.569 53.904 1.00 7.43 20 ASP B C 1
ATOM 2284 O O . ASP B 2 22 ? 55.271 63.408 54.868 1.00 8.10 20 ASP B O 1
ATOM 2289 N N . GLN B 2 23 ? 54.760 64.384 52.908 1.00 8.66 21 GLN B N 1
ATOM 2290 C CA . GLN B 2 23 ? 56.069 65.006 52.742 1.00 9.29 21 GLN B CA 1
ATOM 2291 C C . GLN B 2 23 ? 56.570 65.703 54.001 1.00 9.26 21 GLN B C 1
ATOM 2292 O O . GLN B 2 23 ? 57.674 65.446 54.441 1.00 10.48 21 GLN B O 1
ATOM 2298 N N . ALA B 2 24 ? 55.786 66.596 54.577 1.00 9.21 22 ALA B N 1
ATOM 2299 C CA . ALA B 2 24 ? 56.268 67.350 55.748 1.00 9.42 22 ALA B CA 1
ATOM 2300 C C . ALA B 2 24 ? 56.682 66.446 56.905 1.00 9.97 22 ALA B C 1
ATOM 2301 O O . ALA B 2 24 ? 57.697 66.677 57.560 1.00 11.36 22 ALA B O 1
ATOM 2303 N N . LEU B 2 25 ? 55.854 65.446 57.183 1.00 10.05 23 LEU B N 1
ATOM 2304 C CA . LEU B 2 25 ? 56.128 64.469 58.231 1.00 10.59 23 LEU B CA 1
ATOM 2305 C C . LEU B 2 25 ? 57.323 63.569 57.936 1.00 10.68 23 LEU B C 1
ATOM 2306 O O . LEU B 2 25 ? 58.032 63.144 58.857 1.00 10.85 23 LEU B O 1
ATOM 2311 N N . LEU B 2 26 ? 57.558 63.269 56.665 1.00 9.94 24 LEU B N 1
ATOM 2312 C CA . LEU B 2 26 ? 58.672 62.425 56.267 1.00 10.63 24 LEU B CA 1
ATOM 2313 C C . LEU B 2 26 ? 59.960 63.246 56.317 1.00 10.72 24 LEU B C 1
ATOM 2314 O O . LEU B 2 26 ? 61.045 62.710 56.337 1.00 12.79 24 LEU B O 1
ATOM 2319 N N . GLN B 2 27 ? 59.818 64.549 56.328 1.00 11.25 25 GLN B N 1
ATOM 2320 C CA . GLN B 2 27 ? 60.979 65.448 56.398 1.00 11.79 25 GLN B CA 1
ATOM 2321 C C . GLN B 2 27 ? 61.364 65.763 57.838 1.00 12.91 25 GLN B C 1
ATOM 2322 O O . GLN B 2 27 ? 62.460 66.291 58.077 1.00 13.68 25 GLN B O 1
ATOM 2328 N N . ASN B 2 28 ? 60.469 65.456 58.777 1.00 12.23 26 ASN B N 1
ATOM 2329 C CA . ASN B 2 28 ? 60.763 65.565 60.194 1.00 12.39 26 ASN B CA 1
ATOM 2330 C C . ASN B 2 28 ? 61.639 64.397 60.664 1.00 11.56 26 ASN B C 1
ATOM 2331 O O . ASN B 2 28 ? 61.208 63.240 60.628 1.00 11.01 26 ASN B O 1
ATOM 2336 N N . SER B 2 29 ? 62.860 64.681 61.128 1.00 11.41 27 SER B N 1
ATOM 2337 C CA . SER B 2 29 ? 63.802 63.582 61.337 1.00 10.43 27 SER B CA 1
ATOM 2338 C C . SER B 2 29 ? 63.387 62.622 62.472 1.00 10.40 27 SER B C 1
ATOM 2339 O O . SER B 2 29 ? 63.620 61.415 62.391 1.00 10.26 27 SER B O 1
ATOM 2342 N N . GLN B 2 30 ? 62.739 63.135 63.520 1.00 10.60 28 GLN B N 1
ATOM 2343 C CA . GLN B 2 30 ? 62.219 62.235 64.558 1.00 11.05 28 GLN B CA 1
ATOM 2344 C C . GLN B 2 30 ? 61.118 61.320 64.039 1.00 10.54 28 GLN B C 1
ATOM 2345 O O . GLN B 2 30 ? 61.091 60.114 64.304 1.00 10.69 28 GLN B O 1
ATOM 2351 N N . ASN B 2 31 ? 60.189 61.883 63.281 1.00 8.83 29 ASN B N 1
ATOM 2352 C CA . ASN B 2 31 ? 59.080 61.096 62.764 1.00 9.15 29 ASN B CA 1
ATOM 2353 C C . ASN B 2 31 ? 59.591 60.088 61.742 1.00 8.17 29 ASN B C 1
ATOM 2354 O O . ASN B 2 31 ? 59.204 58.940 61.736 1.00 7.98 29 ASN B O 1
ATOM 2359 N N . GLU B 2 32 ? 60.477 60.550 60.862 1.00 7.89 30 GLU B N 1
ATOM 2360 C CA . GLU B 2 32 ? 60.969 59.721 59.766 1.00 7.01 30 GLU B CA 1
ATOM 2361 C C . GLU B 2 32 ? 61.703 58.498 60.304 1.00 6.95 30 GLU B C 1
ATOM 2362 O O . GLU B 2 32 ? 61.577 57.419 59.761 1.00 7.46 30 GLU B O 1
ATOM 2368 N N . ALA B 2 33 ? 62.478 58.640 61.370 1.00 7.67 31 ALA B N 1
ATOM 2369 C CA . ALA B 2 33 ? 63.171 57.474 61.912 1.00 7.96 31 ALA B CA 1
ATOM 2370 C C . ALA B 2 33 ? 62.217 56.355 62.350 1.00 7.30 31 ALA B C 1
ATOM 2371 O O . ALA B 2 33 ? 62.524 55.174 62.209 1.00 8.29 31 ALA B O 1
ATOM 2373 N N . ILE B 2 34 ? 61.061 56.740 62.872 1.00 7.46 32 ILE B N 1
ATOM 2374 C CA . ILE B 2 34 ? 60.051 55.780 63.303 1.00 7.78 32 ILE B CA 1
ATOM 2375 C C . ILE B 2 34 ? 59.367 55.153 62.102 1.00 7.26 32 ILE B C 1
ATOM 2376 O O . ILE B 2 34 ? 59.151 53.931 62.067 1.00 8.11 32 ILE B O 1
ATOM 2381 N N . VAL B 2 35 ? 59.013 55.960 61.109 1.00 6.98 33 VAL B N 1
ATOM 2382 C CA . VAL B 2 35 ? 58.456 55.399 59.870 1.00 7.05 33 VAL B CA 1
ATOM 2383 C C . VAL B 2 35 ? 59.423 54.378 59.316 1.00 7.30 33 VAL B C 1
ATOM 2384 O O . VAL B 2 35 ? 59.027 53.278 58.994 1.00 6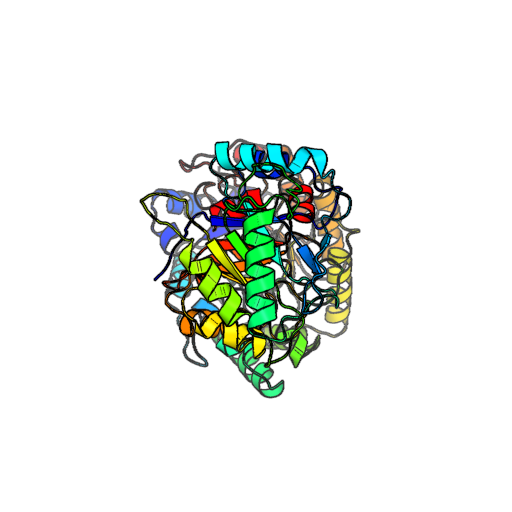.73 33 VAL B O 1
ATOM 2388 N N . ALA B 2 36 ? 60.702 54.715 59.245 1.00 7.23 34 ALA B N 1
ATOM 2389 C CA . ALA B 2 36 ? 61.689 53.799 58.685 1.00 7.79 34 ALA B CA 1
ATOM 2390 C C . ALA B 2 36 ? 61.764 52.465 59.444 1.00 7.68 34 ALA B C 1
ATOM 2391 O O . ALA B 2 36 ? 61.748 51.365 58.857 1.00 8.03 34 ALA B O 1
ATOM 2393 N N . SER B 2 37 ? 61.826 52.535 60.764 1.00 7.56 35 SER B N 1
ATOM 2394 C CA . SER B 2 37 ? 62.075 51.327 61.555 1.00 8.15 35 SER B CA 1
ATOM 2395 C C . SER B 2 37 ? 60.834 50.460 61.802 1.00 8.40 35 SER B C 1
ATOM 2396 O O . SER B 2 37 ? 60.964 49.230 61.985 1.00 8.78 35 SER B O 1
ATOM 2399 N N . GLN B 2 38 ? 59.646 51.088 61.828 1.00 8.18 36 GLN B N 1
ATOM 2400 C CA . GLN B 2 38 ? 58.466 50.416 62.359 1.00 7.92 36 GLN B CA 1
ATOM 2401 C C . GLN B 2 38 ? 57.421 50.006 61.352 1.00 7.79 36 GLN B C 1
ATOM 2402 O O . GLN B 2 38 ? 56.682 49.092 61.635 1.00 7.38 36 GLN B O 1
ATOM 2408 N N . PHE B 2 39 ? 57.286 50.740 60.251 1.00 7.49 37 PHE B N 1
ATOM 2409 C CA . PHE B 2 39 ? 56.128 50.600 59.376 1.00 7.94 37 PHE B CA 1
ATOM 2410 C C . PHE B 2 39 ? 56.520 50.192 57.959 1.00 7.84 37 PHE B C 1
ATOM 2411 O O . PHE B 2 39 ? 57.304 50.885 57.281 1.00 10.04 37 PHE B O 1
ATOM 2419 N N . GLY B 2 40 ? 55.934 49.109 57.485 1.00 7.97 38 GLY B N 1
ATOM 2420 C CA . GLY B 2 40 ? 56.227 48.566 56.180 1.00 8.22 38 GLY B CA 1
ATOM 2421 C C . GLY B 2 40 ? 55.423 49.114 55.027 1.00 8.16 38 GLY B C 1
ATOM 2422 O O . GLY B 2 40 ? 55.797 48.932 53.867 1.00 7.98 38 GLY B O 1
ATOM 2423 N N . VAL B 2 41 ? 54.335 49.803 55.361 1.00 7.61 39 VAL B N 1
ATOM 2424 C CA . VAL B 2 41 ? 53.407 50.357 54.401 1.00 7.14 39 VAL B CA 1
ATOM 2425 C C . VAL B 2 41 ? 53.027 51.745 54.861 1.00 6.88 39 VAL B C 1
ATOM 2426 O O . VAL B 2 41 ? 52.852 51.968 56.057 1.00 7.75 39 VAL B O 1
ATOM 2430 N N . ILE B 2 42 ? 52.876 52.668 53.910 1.00 6.96 40 ILE B N 1
ATOM 2431 C CA . ILE B 2 42 ? 52.443 54.007 54.185 1.00 7.51 40 ILE B CA 1
ATOM 2432 C C . ILE B 2 42 ? 51.277 54.391 53.311 1.00 7.15 40 ILE B C 1
ATOM 2433 O O . ILE B 2 42 ? 51.241 54.041 52.121 1.00 7.36 40 ILE B O 1
ATOM 2438 N N . THR B 2 43 ? 50.303 55.085 53.912 1.00 6.85 41 THR B N 1
ATOM 2439 C CA . THR B 2 43 ? 49.198 55.698 53.195 1.00 5.99 41 THR B CA 1
ATOM 2440 C C . THR B 2 43 ? 49.423 57.197 53.156 1.00 5.93 41 THR B C 1
ATOM 2441 O O . THR B 2 43 ? 49.644 57.781 54.237 1.00 6.49 41 THR B O 1
ATOM 2445 N N . PRO B 2 44 ? 49.327 57.855 51.998 1.00 6.66 42 PRO B N 1
ATOM 2446 C CA . PRO B 2 44 ? 49.405 59.313 52.007 1.00 7.44 42 PRO B CA 1
ATOM 2447 C C . PRO B 2 44 ? 48.217 59.899 52.775 1.00 7.71 42 PRO B C 1
ATOM 2448 O O . PRO B 2 44 ? 47.057 59.576 52.481 1.00 7.45 42 PRO B O 1
ATOM 2452 N N . GLU B 2 45 ? 48.508 60.763 53.729 1.00 8.01 43 GLU B N 1
ATOM 2453 C CA . GLU B 2 45 ? 47.472 61.347 54.562 1.00 7.71 43 GLU B CA 1
ATOM 2454 C C . GLU B 2 45 ? 46.522 62.249 53.785 1.00 7.05 43 GLU B C 1
ATOM 2455 O O . GLU B 2 45 ? 45.310 62.254 54.059 1.00 8.03 43 GLU B O 1
ATOM 2461 N N . ASN B 2 46 ? 47.063 63.008 52.828 1.00 6.42 44 ASN B N 1
ATOM 2462 C CA . ASN B 2 46 ? 46.278 63.947 52.011 1.00 6.93 44 ASN B CA 1
ATOM 2463 C C . ASN B 2 46 ? 46.699 64.033 50.537 1.00 7.06 44 ASN B C 1
ATOM 2464 O O . ASN B 2 46 ? 45.893 64.449 49.703 1.00 6.97 44 ASN B O 1
ATOM 2469 N N . SER B 2 47 ? 47.929 63.653 50.202 1.00 7.45 45 SER B N 1
ATOM 2470 C CA . SER B 2 47 ? 48.519 64.038 48.914 1.00 8.07 45 SER B CA 1
ATOM 2471 C C . SER B 2 47 ? 47.983 63.327 47.691 1.00 7.66 45 SER B C 1
ATOM 2472 O O . SER B 2 47 ? 48.290 63.763 46.561 1.00 8.90 45 SER B O 1
ATOM 2475 N N . MET B 2 48 ? 47.192 62.272 47.893 1.00 7.35 46 MET B N 1
ATOM 2476 C CA . MET B 2 48 ? 46.571 61.549 46.780 1.00 7.05 46 MET B CA 1
ATOM 2477 C C . MET B 2 48 ? 45.066 61.734 46.718 1.00 7.45 46 MET B C 1
ATOM 2478 O O . MET B 2 48 ? 44.395 61.057 45.941 1.00 8.02 46 MET B O 1
ATOM 2483 N N . LYS B 2 49 ? 44.553 62.687 47.479 1.00 6.46 47 LYS B N 1
ATOM 2484 C CA . LYS B 2 49 ? 43.140 63.007 47.415 1.00 6.96 47 LYS B CA 1
ATOM 2485 C C . LYS B 2 49 ? 42.893 63.884 46.193 1.00 7.50 47 LYS B C 1
ATOM 2486 O O . LYS B 2 49 ? 43.806 64.517 45.664 1.00 8.02 47 LYS B O 1
ATOM 2492 N N . TRP B 2 50 ? 41.656 63.908 45.730 1.00 7.61 48 TRP B N 1
ATOM 2493 C CA . TRP B 2 50 ? 41.365 64.495 44.434 1.00 7.43 48 TRP B CA 1
ATOM 2494 C C . TRP B 2 50 ? 41.660 65.975 44.450 1.00 7.92 48 TRP B C 1
ATOM 2495 O O . TRP B 2 50 ? 42.153 66.509 43.451 1.00 8.55 48 TRP B O 1
ATOM 2506 N N . ASP B 2 51 ? 41.372 66.667 45.554 1.00 7.46 49 ASP B N 1
ATOM 2507 C CA . ASP B 2 51 ? 41.685 68.083 45.604 1.00 9.78 49 ASP B CA 1
ATOM 2508 C C . ASP B 2 51 ? 43.165 68.434 45.430 1.00 10.86 49 ASP B C 1
ATOM 2509 O O . ASP B 2 51 ? 43.489 69.496 44.895 1.00 11.92 49 ASP B O 1
ATOM 2514 N N . ALA B 2 52 ? 44.046 67.528 45.852 1.00 10.69 50 ALA B N 1
ATOM 2515 C CA . ALA B 2 52 ? 45.489 67.688 45.654 1.00 10.62 50 ALA B CA 1
ATOM 2516 C C . ALA B 2 52 ? 45.914 67.294 44.246 1.00 10.05 50 ALA B C 1
ATOM 2517 O O . ALA B 2 52 ? 46.707 68.001 43.638 1.00 12.42 50 ALA B O 1
ATOM 2519 N N . LEU B 2 53 ? 45.356 66.208 43.719 1.00 10.80 51 LEU B N 1
ATOM 2520 C CA . LEU B 2 53 ? 45.828 65.633 42.462 1.00 10.76 51 LEU B CA 1
ATOM 2521 C C . LEU B 2 53 ? 45.259 66.291 41.207 1.00 10.94 51 LEU B C 1
ATOM 2522 O O . LEU B 2 53 ? 45.936 66.338 40.187 1.00 11.86 51 LEU B O 1
ATOM 2527 N N . GLU B 2 54 ? 44.024 66.763 41.265 1.00 11.35 52 GLU B N 1
ATOM 2528 C CA . GLU B 2 54 ? 43.368 67.315 40.067 1.00 11.08 52 GLU B CA 1
ATOM 2529 C C . GLU B 2 54 ? 42.539 68.532 40.478 1.00 11.80 52 GLU B C 1
ATOM 2530 O O . GLU B 2 54 ? 41.313 68.482 40.512 1.00 10.62 52 GLU B O 1
ATOM 2536 N N . PRO B 2 55 ? 43.226 69.615 40.872 1.00 12.74 53 PRO B N 1
ATOM 2537 C CA . PRO B 2 55 ? 42.568 70.818 41.400 1.00 13.70 53 PRO B CA 1
ATOM 2538 C C . PRO B 2 55 ? 41.734 71.613 40.379 1.00 13.26 53 PRO B C 1
ATOM 2539 O O . PRO B 2 55 ? 40.849 72.355 40.790 1.00 13.27 53 PRO B O 1
ATOM 2543 N N . SER B 2 56 ? 42.002 71.426 39.095 1.00 14.31 54 SER B N 1
ATOM 2544 C CA . SER B 2 56 ? 41.088 71.873 38.049 1.00 15.49 54 SER B CA 1
ATOM 2545 C C . SER B 2 56 ? 41.030 70.781 36.982 1.00 15.76 54 SER B C 1
ATOM 2546 O O . SER B 2 56 ? 41.911 69.947 36.911 1.00 15.62 54 SER B O 1
ATOM 2549 N N . GLN B 2 57 ? 39.996 70.763 36.156 1.00 16.67 55 GLN B N 1
ATOM 2550 C CA . GLN B 2 57 ? 39.773 69.591 35.299 1.00 17.45 55 GLN B CA 1
ATOM 2551 C C . GLN B 2 57 ? 40.927 69.379 34.312 1.00 18.03 55 GLN B C 1
ATOM 2552 O O . GLN B 2 57 ? 41.320 70.314 33.604 1.00 18.11 55 GLN B O 1
ATOM 2558 N N . GLY B 2 58 ? 41.485 68.172 34.287 1.00 16.81 56 GLY B N 1
ATOM 2559 C CA . GLY B 2 58 ? 42.579 67.838 33.396 1.00 17.48 56 GLY B CA 1
ATOM 2560 C C . GLY B 2 58 ? 43.952 68.408 33.695 1.00 17.37 56 GLY B C 1
ATOM 2561 O O . GLY B 2 58 ? 44.900 68.114 32.970 1.00 18.04 56 GLY B O 1
ATOM 2562 N N . ASN B 2 59 ? 44.075 69.169 34.793 1.00 16.96 57 ASN B N 1
ATOM 2563 C CA . ASN B 2 59 ? 45.339 69.745 35.250 1.00 17.03 57 ASN B CA 1
ATOM 2564 C C . ASN B 2 59 ? 45.774 69.066 36.550 1.00 16.78 57 ASN B C 1
ATOM 2565 O O . ASN B 2 59 ? 45.326 69.415 37.643 1.00 17.15 57 ASN B O 1
ATOM 2570 N N . PHE B 2 60 ? 46.644 68.073 36.420 1.00 16.40 58 PHE B N 1
ATOM 2571 C CA . PHE B 2 60 ? 47.050 67.285 37.557 1.00 15.89 58 PHE B CA 1
ATOM 2572 C C . PHE B 2 60 ? 48.300 67.829 38.213 1.00 16.77 58 PHE B C 1
ATOM 2573 O O . PHE B 2 60 ? 49.143 68.453 37.575 1.00 19.51 58 PHE B O 1
ATOM 2581 N N . GLY B 2 61 ? 48.369 67.618 39.502 1.00 16.96 59 GLY B N 1
ATOM 2582 C CA . GLY B 2 61 ? 49.470 68.062 40.339 1.00 17.45 59 GLY B CA 1
ATOM 2583 C C . GLY B 2 61 ? 49.968 66.887 41.142 1.00 16.26 59 GLY B C 1
ATOM 2584 O O . GLY B 2 61 ? 49.242 66.276 41.905 1.00 18.97 59 GLY B O 1
ATOM 2585 N N . TRP B 2 62 ? 51.236 66.582 41.002 1.00 13.56 60 TRP B N 1
ATOM 2586 C CA . TRP B 2 62 ? 51.734 65.319 41.479 1.00 12.24 60 TRP B CA 1
ATOM 2587 C C . TRP B 2 62 ? 52.772 65.438 42.574 1.00 12.17 60 TRP B C 1
ATOM 2588 O O . TRP B 2 62 ? 53.245 64.416 43.060 1.00 11.67 60 TRP B O 1
ATOM 2599 N N . SER B 2 63 ? 53.208 66.646 42.900 1.00 12.27 61 SER B N 1
ATOM 2600 C CA . SER B 2 63 ? 54.459 66.790 43.685 1.00 12.71 61 SER B CA 1
ATOM 2601 C C . SER B 2 63 ? 54.456 66.045 45.030 1.00 12.61 61 SER B C 1
ATOM 2602 O O . SER B 2 63 ? 55.377 65.261 45.325 1.00 10.20 61 SER B O 1
ATOM 2605 N N . GLY B 2 64 ? 53.416 66.259 45.827 1.00 11.86 62 GLY B N 1
ATOM 2606 C CA . GLY B 2 64 ? 53.344 65.625 47.139 1.00 10.58 62 GLY B CA 1
ATOM 2607 C C . GLY B 2 64 ? 53.227 64.109 47.092 1.00 9.55 62 GLY B C 1
ATOM 2608 O O . GLY B 2 64 ? 53.898 63.384 47.826 1.00 10.28 62 GLY B O 1
ATOM 2609 N N . ALA B 2 65 ? 52.364 63.616 46.212 1.00 8.67 63 ALA B N 1
ATOM 2610 C CA . ALA B 2 65 ? 52.147 62.199 46.027 1.00 7.92 63 ALA B CA 1
ATOM 2611 C C . ALA B 2 65 ? 53.415 61.544 45.497 1.00 8.59 63 ALA B C 1
ATOM 2612 O O . ALA B 2 65 ? 53.816 60.477 45.965 1.00 8.96 63 ALA B O 1
ATOM 2614 N N . ASP B 2 66 ? 54.075 62.191 44.532 1.00 8.60 64 ASP B N 1
ATOM 2615 C CA . ASP B 2 66 ? 55.346 61.671 44.036 1.00 9.75 64 ASP B CA 1
ATOM 2616 C C . ASP B 2 66 ? 56.388 61.559 45.173 1.00 9.39 64 ASP B C 1
ATOM 2617 O O . ASP B 2 66 ? 57.154 60.607 45.213 1.00 9.84 64 ASP B O 1
ATOM 2622 N N . TYR B 2 67 ? 56.437 62.550 46.062 1.00 9.87 65 TYR B N 1
ATOM 2623 C CA . TYR B 2 67 ? 57.405 62.536 47.157 1.00 10.10 65 TYR B CA 1
ATOM 2624 C C . TYR B 2 67 ? 57.208 61.289 48.036 1.00 10.31 65 TYR B C 1
ATOM 2625 O O . TYR B 2 67 ? 58.166 60.604 48.373 1.00 10.31 65 TYR B O 1
ATOM 2634 N N . LEU B 2 68 ? 55.954 61.000 48.394 1.00 10.33 66 LEU B N 1
ATOM 2635 C CA . LEU B 2 68 ? 55.649 59.869 49.256 1.00 10.29 66 LEU B CA 1
ATOM 2636 C C . LEU B 2 68 ? 55.950 58.540 48.550 1.00 9.40 66 LEU B C 1
ATOM 2637 O O . LEU B 2 68 ? 56.492 57.616 49.147 1.00 9.50 66 LEU B O 1
ATOM 2642 N N . VAL B 2 69 ? 55.578 58.430 47.271 1.00 8.80 67 VAL B N 1
ATOM 2643 C CA . VAL B 2 69 ? 55.855 57.200 46.550 1.00 8.82 67 VAL B CA 1
ATOM 2644 C C . VAL B 2 69 ? 57.362 56.993 46.415 1.00 9.28 67 VAL B C 1
ATOM 2645 O O . VAL B 2 69 ? 57.851 55.879 46.637 1.00 10.26 67 VAL B O 1
ATOM 2649 N N . ASP B 2 70 ? 58.101 58.050 46.110 1.00 9.51 68 ASP B N 1
ATOM 2650 C CA . ASP B 2 70 ? 59.557 57.947 46.017 1.00 9.74 68 ASP B CA 1
ATOM 2651 C C . ASP B 2 70 ? 60.171 57.608 47.365 1.00 9.26 68 ASP B C 1
ATOM 2652 O O . ASP B 2 70 ? 61.092 56.809 47.420 1.00 9.72 68 ASP B O 1
ATOM 2657 N N . TYR B 2 71 ? 59.664 58.184 48.468 1.00 8.20 69 TYR B N 1
ATOM 2658 C CA . TYR B 2 71 ? 60.142 57.796 49.796 1.00 8.46 69 TYR B CA 1
ATOM 2659 C C . TYR B 2 71 ? 59.957 56.292 50.027 1.00 8.49 69 TYR B C 1
ATOM 2660 O O . TYR B 2 71 ? 60.883 55.565 50.461 1.00 8.23 69 TYR B O 1
ATOM 2669 N N . ALA B 2 72 ? 58.771 55.790 49.700 1.00 8.36 70 ALA B N 1
ATOM 2670 C CA . ALA B 2 72 ? 58.460 54.388 49.913 1.00 8.50 70 ALA B CA 1
ATOM 2671 C C . ALA B 2 72 ? 59.343 53.501 49.037 1.00 9.49 70 ALA B C 1
ATOM 2672 O O . ALA B 2 72 ? 59.904 52.519 49.521 1.00 10.50 70 ALA B O 1
ATOM 2674 N N . THR B 2 73 ? 59.526 53.865 47.770 1.00 10.20 71 THR B N 1
ATOM 2675 C CA . THR B 2 73 ? 60.370 53.082 46.874 1.00 10.82 71 THR B CA 1
ATOM 2676 C C . THR B 2 73 ? 61.781 52.967 47.456 1.00 10.26 71 THR B C 1
ATOM 2677 O O . THR B 2 73 ? 62.365 51.868 47.567 1.00 10.24 71 THR B O 1
ATOM 2681 N N . GLN B 2 74 ? 62.329 54.105 47.823 1.00 10.25 72 GLN B N 1
ATOM 2682 C CA . GLN B 2 74 ? 63.685 54.153 48.369 1.00 10.51 72 GLN B CA 1
ATOM 2683 C C . GLN B 2 74 ? 63.869 53.359 49.644 1.00 10.13 72 GLN B C 1
ATOM 2684 O O . GLN B 2 74 ? 64.935 52.774 49.874 1.00 9.83 72 GLN B O 1
ATOM 2690 N N . HIS B 2 75 ? 62.819 53.324 50.470 1.00 9.10 73 HIS B N 1
ATOM 2691 C CA . HIS B 2 75 ? 62.825 52.634 51.765 1.00 8.25 73 HIS B CA 1
ATOM 2692 C C . HIS B 2 75 ? 62.297 51.195 51.724 1.00 9.09 73 HIS B C 1
ATOM 2693 O O . HIS B 2 75 ? 62.144 50.573 52.768 1.00 9.19 73 HIS B O 1
ATOM 2700 N N . ASN B 2 76 ? 62.053 50.658 50.524 1.00 9.83 74 ASN B N 1
ATOM 2701 C CA . ASN B 2 76 ? 61.505 49.312 50.376 1.00 10.82 74 ASN B CA 1
ATOM 2702 C C . ASN B 2 76 ? 60.224 49.133 51.175 1.00 10.40 74 ASN B C 1
ATOM 2703 O O . ASN B 2 76 ? 59.989 48.105 51.822 1.00 11.06 74 ASN B O 1
ATOM 2708 N N . LYS B 2 77 ? 59.410 50.174 51.130 1.00 10.13 75 LYS B N 1
ATOM 2709 C CA . LYS B 2 77 ? 58.068 50.161 51.725 1.00 9.61 75 LYS B CA 1
ATOM 2710 C C . LYS B 2 77 ? 57.028 50.180 50.634 1.00 10.09 75 LYS B C 1
ATOM 2711 O O . LYS B 2 77 ? 57.313 50.572 49.493 1.00 11.34 75 LYS B O 1
ATOM 2717 N N . LYS B 2 78 ? 55.837 49.691 50.954 1.00 8.26 76 LYS B N 1
ATOM 2718 C CA . LYS B 2 78 ? 54.723 49.730 50.010 1.00 8.22 76 LYS B CA 1
ATOM 2719 C C . LYS B 2 78 ? 53.693 50.810 50.387 1.00 8.01 76 LYS B C 1
ATOM 2720 O O . LYS B 2 78 ? 53.770 51.398 51.453 1.00 9.04 76 LYS B O 1
ATOM 2726 N N . VAL B 2 79 ? 52.743 51.048 49.484 1.00 7.78 77 VAL B N 1
ATOM 2727 C CA . VAL B 2 79 ? 51.855 52.198 49.553 1.00 7.25 77 VAL B CA 1
ATOM 2728 C C . VAL B 2 79 ? 50.406 51.770 49.393 1.00 7.47 77 VAL B C 1
ATOM 2729 O O . VAL B 2 79 ? 50.089 50.954 48.535 1.00 7.87 77 VAL B O 1
ATOM 2733 N N . ARG B 2 80 ? 49.537 52.351 50.209 1.00 6.90 78 ARG B N 1
ATOM 2734 C CA . ARG B 2 80 ? 48.101 52.288 49.980 1.00 7.04 78 ARG B CA 1
ATOM 2735 C C . ARG B 2 80 ? 47.712 53.606 49.391 1.00 6.99 78 ARG B C 1
ATOM 2736 O O . ARG B 2 80 ? 47.725 54.621 50.088 1.00 7.05 78 ARG B O 1
ATOM 2744 N N . GLY B 2 81 ? 47.404 53.618 48.104 1.00 6.67 79 GLY B N 1
ATOM 2745 C CA . GLY B 2 81 ? 46.959 54.823 47.444 1.00 7.28 79 GLY B CA 1
ATOM 2746 C C . GLY B 2 81 ? 45.578 55.201 47.979 1.00 7.39 79 GLY B C 1
ATOM 2747 O O . GLY B 2 81 ? 44.716 54.334 48.114 1.00 8.01 79 GLY B O 1
ATOM 2748 N N . HIS B 2 82 ? 45.404 56.472 48.300 1.00 7.27 80 HIS B N 1
ATOM 2749 C CA . HIS B 2 82 ? 44.241 56.971 49.049 1.00 8.08 80 HIS B CA 1
ATOM 2750 C C . HIS B 2 82 ? 43.917 58.412 48.631 1.00 7.89 80 HIS B C 1
ATOM 2751 O O . HIS B 2 82 ? 44.740 59.298 48.832 1.00 7.97 80 HIS B O 1
ATOM 2758 N N . THR B 2 83 ? 42.778 58.704 47.983 1.00 7.45 81 THR B N 1
ATOM 2759 C CA . THR B 2 83 ? 41.706 57.771 47.591 1.00 7.74 81 THR B CA 1
ATOM 2760 C C . THR B 2 83 ? 41.096 58.345 46.308 1.00 7.43 81 THR B C 1
ATOM 2761 O O . THR B 2 83 ? 41.076 59.577 46.096 1.00 7.35 81 THR B O 1
ATOM 2765 N N . LEU B 2 84 ? 40.613 57.477 45.434 1.00 8.32 82 LEU B N 1
ATOM 2766 C CA . LEU B 2 84 ? 40.276 57.896 44.084 1.00 7.59 82 LEU B CA 1
ATOM 2767 C C . LEU B 2 84 ? 38.926 58.594 43.926 1.00 9.10 82 LEU B C 1
ATOM 2768 O O . LEU B 2 84 ? 38.846 59.532 43.140 1.00 10.38 82 LEU B O 1
ATOM 2773 N N . VAL B 2 85 ? 37.899 58.071 44.593 1.00 7.30 83 VAL B N 1
ATOM 2774 C CA . VAL B 2 85 ? 36.533 58.570 44.499 1.00 6.12 83 VAL B CA 1
ATOM 2775 C C . VAL B 2 85 ? 35.981 58.746 45.903 1.00 6.25 83 VAL B C 1
ATOM 2776 O O . VAL B 2 85 ? 35.817 57.776 46.644 1.00 7.19 83 VAL B O 1
ATOM 2780 N N . TRP B 2 86 ? 35.675 60.000 46.250 1.00 5.91 84 TRP B N 1
ATOM 2781 C CA . TRP B 2 86 ? 35.247 60.350 47.598 1.00 6.88 84 TRP B CA 1
ATOM 2782 C C . TRP B 2 86 ? 34.568 61.716 47.542 1.00 6.15 84 TRP B C 1
ATOM 2783 O O . TRP B 2 86 ? 34.956 62.587 46.788 1.00 7.18 84 TRP B O 1
ATOM 2794 N N . HIS B 2 87 ? 33.549 61.901 48.360 1.00 5.64 85 HIS B N 1
ATOM 2795 C CA . HIS B 2 87 ? 32.834 63.172 48.404 1.00 5.81 85 HIS B CA 1
ATOM 2796 C C . HIS B 2 87 ? 33.555 64.246 49.152 1.00 5.48 85 HIS B C 1
ATOM 2797 O O . HIS B 2 87 ? 33.225 65.416 48.979 1.00 6.84 85 HIS B O 1
ATOM 2804 N N . SER B 2 88 ? 34.471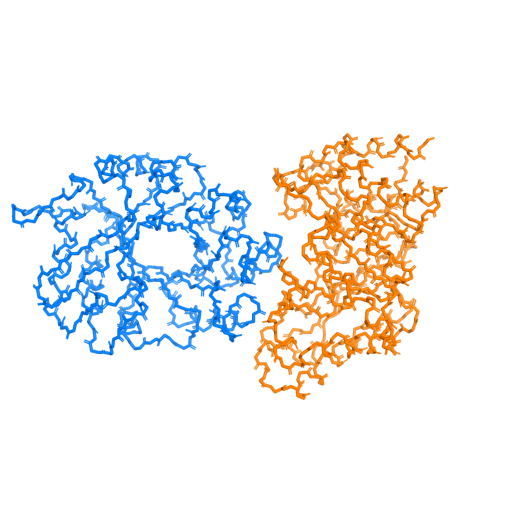 63.871 50.035 1.00 5.90 86 SER B N 1
ATOM 2805 C CA . SER B 2 88 ? 35.166 64.871 50.852 1.00 5.21 86 SER B CA 1
ATOM 2806 C C . SER B 2 88 ? 36.518 65.176 50.232 1.00 5.89 86 SER B C 1
ATOM 2807 O O . SER B 2 88 ? 37.085 64.366 49.515 1.00 6.66 86 SER B O 1
ATOM 2810 N N . GLN B 2 89 ? 37.038 66.362 50.518 1.00 6.18 87 GLN B N 1
ATOM 2811 C CA . GLN B 2 89 ? 38.273 66.824 49.882 1.00 6.98 87 GLN B CA 1
ATOM 2812 C C . GLN B 2 89 ? 38.259 66.633 48.372 1.00 7.19 87 GLN B C 1
ATOM 2813 O O . GLN B 2 89 ? 39.253 66.236 47.747 1.00 7.29 87 GLN B O 1
ATOM 2819 N N . LEU B 2 90 ? 37.103 66.936 47.812 1.00 8.26 88 LEU B N 1
ATOM 2820 C CA . LEU B 2 90 ? 36.852 66.892 46.387 1.00 8.53 88 LEU B CA 1
ATOM 2821 C C . LEU B 2 90 ? 36.763 68.327 45.884 1.00 9.43 88 LEU B C 1
ATOM 2822 O O . LEU B 2 90 ? 36.129 69.173 46.526 1.00 10.07 88 LEU B O 1
ATOM 2827 N N . PRO B 2 91 ? 37.406 68.649 44.768 1.00 10.06 89 PRO B N 1
ATOM 2828 C CA . PRO B 2 91 ? 37.331 70.041 44.288 1.00 11.36 89 PRO B CA 1
ATOM 2829 C C . PRO B 2 91 ? 35.903 70.438 43.892 1.00 12.33 89 PRO B C 1
ATOM 2830 O O . PRO B 2 91 ? 35.134 69.604 43.403 1.00 11.14 89 PRO B O 1
ATOM 2834 N N . SER B 2 92 ? 35.545 71.705 44.092 1.00 12.23 90 SER B N 1
ATOM 2835 C CA . SER B 2 92 ? 34.178 72.142 43.832 1.00 12.95 90 SER B CA 1
ATOM 2836 C C . SER B 2 92 ? 33.803 71.974 42.329 1.00 13.40 90 SER B C 1
ATOM 2837 O O . SER B 2 92 ? 32.635 71.770 42.026 1.00 13.93 90 SER B O 1
ATOM 2840 N N . TRP B 2 93 ? 34.790 71.974 41.435 1.00 13.69 91 TRP B N 1
ATOM 2841 C CA . TRP B 2 93 ? 34.507 71.807 39.999 1.00 13.59 91 TRP B CA 1
ATOM 2842 C C . TRP B 2 93 ? 33.862 70.462 39.707 1.00 14.22 91 TRP B C 1
ATOM 2843 O O . TRP B 2 93 ? 33.083 70.328 38.749 1.00 15.90 91 TRP B O 1
ATOM 2854 N N . VAL B 2 94 ? 34.163 69.462 40.531 1.00 13.05 92 VAL B N 1
ATOM 2855 C CA . VAL B 2 94 ? 33.559 68.149 40.340 1.00 12.81 92 VAL B CA 1
ATOM 2856 C C . VAL B 2 94 ? 32.125 68.139 40.817 1.00 13.20 92 VAL B C 1
ATOM 2857 O O . VAL B 2 94 ? 31.246 67.627 40.121 1.00 13.27 92 VAL B O 1
ATOM 2861 N N . SER B 2 95 ? 31.834 68.672 42.000 1.00 14.97 93 SER B N 1
ATOM 2862 C CA . SER B 2 95 ? 30.442 68.587 42.465 1.00 16.12 93 SER B CA 1
ATOM 2863 C C . SER B 2 95 ? 29.500 69.538 41.682 1.00 16.12 93 SER B C 1
ATOM 2864 O O . SER B 2 95 ? 28.282 69.384 41.759 1.00 15.69 93 SER B O 1
ATOM 2867 N N . SER B 2 96 ? 30.071 70.460 40.895 1.00 15.00 94 SER B N 1
ATOM 2868 C CA . SER B 2 96 ? 29.293 71.366 40.036 1.00 16.76 94 SER B CA 1
ATOM 2869 C C . SER B 2 96 ? 28.849 70.722 38.718 1.00 16.58 94 SER B C 1
ATOM 2870 O O . SER B 2 96 ? 28.063 71.309 37.972 1.00 16.17 94 SER B O 1
ATOM 2873 N N . ILE B 2 97 ? 29.373 69.538 38.414 1.00 15.23 95 ILE B N 1
ATOM 2874 C CA . ILE B 2 97 ? 28.993 68.829 37.190 1.00 15.63 95 ILE B CA 1
ATOM 2875 C C . ILE B 2 97 ? 27.531 68.457 37.276 1.00 15.65 95 ILE B C 1
ATOM 2876 O O . ILE B 2 97 ? 27.090 67.912 38.259 1.00 16.03 95 ILE B O 1
ATOM 2881 N N . GLY B 2 98 ? 26.777 68.776 36.240 1.00 17.14 96 GLY B N 1
ATOM 2882 C CA . GLY B 2 98 ? 25.334 68.599 36.277 1.00 17.84 96 GLY B CA 1
ATOM 2883 C C . GLY B 2 98 ? 24.833 67.446 35.443 1.00 17.52 96 GLY B C 1
ATOM 2884 O O . GLY B 2 98 ? 23.655 67.101 35.500 1.00 18.80 96 GLY B O 1
ATOM 2885 N N . ASP B 2 99 ? 25.745 66.815 34.716 1.00 16.11 97 ASP B N 1
ATOM 2886 C CA . ASP B 2 99 ? 25.411 65.888 33.664 1.00 16.81 97 ASP B CA 1
ATOM 2887 C C . ASP B 2 99 ? 26.096 64.527 33.957 1.00 15.32 97 ASP B C 1
ATOM 2888 O O . ASP B 2 99 ? 27.307 64.488 34.166 1.00 14.36 97 ASP B O 1
ATOM 2893 N N . ALA B 2 100 ? 25.323 63.443 34.030 1.00 14.16 98 ALA B N 1
ATOM 2894 C CA . ALA B 2 100 ? 25.862 62.092 34.248 1.00 13.62 98 ALA B CA 1
ATOM 2895 C C . ALA B 2 100 ? 27.005 61.724 33.318 1.00 12.88 98 ALA B C 1
ATOM 2896 O O . ALA B 2 100 ? 28.024 61.193 33.750 1.00 12.11 98 ALA B O 1
ATOM 2898 N N . ASN B 2 101 ? 26.833 61.919 32.014 1.00 11.87 99 ASN B N 1
ATOM 2899 C CA . ASN B 2 101 ? 27.876 61.490 31.088 1.00 11.82 99 ASN B CA 1
ATOM 2900 C C . ASN B 2 101 ? 29.176 62.263 31.284 1.00 10.99 99 ASN B C 1
ATOM 2901 O O . ASN B 2 101 ? 30.269 61.719 31.170 1.00 10.91 99 ASN B O 1
ATOM 2906 N N . THR B 2 102 ? 29.057 63.550 31.611 1.00 10.29 100 THR B N 1
ATOM 2907 C CA . THR B 2 102 ? 30.219 64.341 31.909 1.00 10.64 100 THR B CA 1
ATOM 2908 C C . THR B 2 102 ? 30.936 63.801 33.152 1.00 10.46 100 THR B C 1
ATOM 2909 O O . THR B 2 102 ? 32.154 63.697 33.171 1.00 10.68 100 THR B O 1
ATOM 2913 N N . LEU B 2 103 ? 30.171 63.481 34.192 1.00 10.13 101 LEU B N 1
ATOM 2914 C CA . LEU B 2 103 ? 30.790 62.922 35.407 1.00 9.42 101 LEU B CA 1
ATOM 2915 C C . LEU B 2 103 ? 31.470 61.593 35.135 1.00 9.78 101 LEU B C 1
ATOM 2916 O O . LEU B 2 103 ? 32.569 61.369 35.628 1.00 10.07 101 LEU B O 1
ATOM 2921 N N . ARG B 2 104 ? 30.839 60.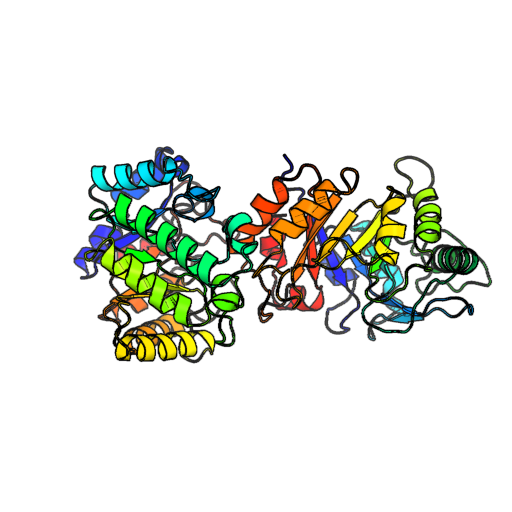721 34.343 1.00 9.77 102 ARG B N 1
ATOM 2922 C CA . ARG B 2 104 ? 31.439 59.443 33.965 1.00 10.10 102 ARG B CA 1
ATOM 2923 C C . ARG B 2 104 ? 32.798 59.710 33.304 1.00 9.66 102 ARG B C 1
ATOM 2924 O O . ARG B 2 104 ? 33.794 59.060 33.633 1.00 8.71 102 ARG B O 1
ATOM 2932 N N . SER B 2 105 ? 32.861 60.668 32.379 1.00 9.71 103 SER B N 1
ATOM 2933 C CA . SER B 2 105 ? 34.142 60.948 31.713 1.00 11.13 103 SER B CA 1
ATOM 2934 C C . SER B 2 105 ? 35.177 61.482 32.705 1.00 10.21 103 SER B C 1
ATOM 2935 O O . SER B 2 105 ? 36.338 61.052 32.708 1.00 10.76 103 SER B O 1
ATOM 2938 N N . VAL B 2 106 ? 34.742 62.426 33.526 1.00 9.32 104 VAL B N 1
ATOM 2939 C CA . VAL B 2 106 ? 35.617 63.056 34.505 1.00 10.06 104 VAL B CA 1
ATOM 2940 C C . VAL B 2 106 ? 36.167 62.057 35.525 1.00 9.43 104 VAL B C 1
ATOM 2941 O O . VAL B 2 106 ? 37.374 62.063 35.817 1.00 9.17 104 VAL B O 1
ATOM 2945 N N . MET B 2 107 ? 35.294 61.214 36.068 1.00 9.59 105 MET B N 1
ATOM 2946 C CA . MET B 2 107 ? 35.706 60.223 37.044 1.00 9.43 105 MET B CA 1
ATOM 2947 C C . MET B 2 107 ? 36.598 59.148 36.410 1.00 9.31 105 MET B C 1
ATOM 2948 O O . MET B 2 107 ? 37.612 58.726 36.979 1.00 8.88 105 MET B O 1
ATOM 2953 N N . THR B 2 108 ? 36.249 58.704 35.207 1.00 8.95 106 THR B N 1
ATOM 2954 C CA . THR B 2 108 ? 37.088 57.710 34.538 1.00 9.14 106 THR B CA 1
ATOM 2955 C C . THR B 2 108 ? 38.499 58.259 34.289 1.00 9.35 106 THR B C 1
ATOM 2956 O O . THR B 2 108 ? 39.499 57.586 34.530 1.00 9.48 106 THR B O 1
ATOM 2960 N N . ASN B 2 109 ? 38.572 59.476 33.775 1.00 8.89 107 ASN B N 1
ATOM 2961 C CA . ASN B 2 109 ? 39.829 60.150 33.516 1.00 9.46 107 ASN B CA 1
ATOM 2962 C C . ASN B 2 109 ? 40.662 60.356 34.765 1.00 9.26 107 ASN B C 1
ATOM 2963 O O . ASN B 2 109 ? 41.849 60.072 34.774 1.00 9.20 107 ASN B O 1
ATOM 2968 N N . HIS B 2 110 ? 40.026 60.808 35.839 1.00 8.39 108 HIS B N 1
ATOM 2969 C CA . HIS B 2 110 ? 40.731 60.989 37.104 1.00 8.87 108 HIS B CA 1
ATOM 2970 C C . HIS B 2 110 ? 41.406 59.695 37.557 1.00 8.59 108 HIS B C 1
ATOM 2971 O O . HIS B 2 110 ? 42.603 59.674 37.892 1.00 8.56 108 HIS B O 1
ATOM 2978 N N . ILE B 2 111 ? 40.633 58.622 37.594 1.00 8.78 109 ILE B N 1
ATOM 2979 C CA . ILE B 2 111 ? 41.140 57.317 38.012 1.00 8.39 109 ILE B CA 1
ATOM 2980 C C . ILE B 2 111 ? 42.223 56.800 37.061 1.00 8.90 109 ILE B C 1
ATOM 2981 O O . ILE B 2 111 ? 43.288 56.363 37.497 1.00 8.48 109 ILE B O 1
ATOM 2986 N N . ASN B 2 112 ? 41.960 56.872 35.762 1.00 9.05 110 ASN B N 1
ATOM 2987 C CA . ASN B 2 112 ? 42.898 56.368 34.776 1.00 10.39 110 ASN B CA 1
ATOM 2988 C C . ASN B 2 112 ? 44.271 57.071 34.893 1.00 10.57 110 ASN B C 1
ATOM 2989 O O . ASN B 2 112 ? 45.327 56.418 34.864 1.00 11.56 110 ASN B O 1
ATOM 2994 N N . GLU B 2 113 ? 44.272 58.389 35.065 1.00 10.02 111 GLU B N 1
ATOM 2995 C CA . GLU B 2 113 ? 45.517 59.132 35.119 1.00 10.66 111 GLU B CA 1
ATOM 2996 C C . GLU B 2 113 ? 46.278 58.882 36.412 1.00 10.52 111 GLU B C 1
ATOM 2997 O O . GLU B 2 113 ? 47.490 58.763 36.389 1.00 10.97 111 GLU B O 1
ATOM 3003 N N . VAL B 2 114 ? 45.549 58.812 37.520 1.00 9.73 112 VAL B N 1
ATOM 3004 C CA . VAL B 2 114 ? 46.190 58.652 38.824 1.00 8.79 112 VAL B CA 1
ATOM 3005 C C . VAL B 2 114 ? 46.722 57.237 38.987 1.00 8.55 112 VAL B C 1
ATOM 3006 O O . VAL B 2 114 ? 47.885 57.045 39.339 1.00 9.16 112 VAL B O 1
ATOM 3010 N N . VAL B 2 115 ? 45.881 56.245 38.747 1.00 8.65 113 VAL B N 1
ATOM 3011 C CA . VAL B 2 115 ? 46.287 54.844 38.836 1.00 8.66 113 VAL B CA 1
ATOM 3012 C C . VAL B 2 115 ? 47.398 54.571 37.797 1.00 9.44 113 VAL B C 1
ATOM 3013 O O . VAL B 2 115 ? 48.374 53.855 38.082 1.00 9.33 113 VAL B O 1
ATOM 3017 N N . GLY B 2 116 ? 47.264 55.159 36.617 1.00 9.32 114 GLY B N 1
ATOM 3018 C CA . GLY B 2 116 ? 48.220 54.912 35.547 1.00 10.38 114 GLY B CA 1
ATOM 3019 C C . GLY B 2 116 ? 49.587 55.486 35.873 1.00 9.90 114 GLY B C 1
ATOM 3020 O O . GLY B 2 116 ? 50.625 54.856 35.596 1.00 10.65 114 GLY B O 1
ATOM 3021 N N . ARG B 2 117 ? 49.620 56.667 36.455 1.00 10.34 115 ARG B N 1
ATOM 3022 C CA . ARG B 2 117 ? 50.885 57.308 36.771 1.00 10.37 115 ARG B CA 1
ATOM 3023 C C . ARG B 2 117 ? 51.687 56.406 37.689 1.00 10.62 115 ARG B C 1
ATOM 3024 O O . ARG B 2 117 ? 52.893 56.236 37.494 1.00 10.50 115 ARG B O 1
ATOM 3032 N N . TYR B 2 118 ? 51.013 55.848 38.688 1.00 10.14 116 TYR B N 1
ATOM 3033 C CA . TYR B 2 118 ? 51.682 55.033 39.713 1.00 9.84 116 TYR B CA 1
ATOM 3034 C C . TYR B 2 118 ? 51.645 53.537 39.438 1.00 10.17 116 TYR B C 1
ATOM 3035 O O . TYR B 2 118 ? 51.943 52.721 40.334 1.00 11.39 116 TYR B O 1
ATOM 3044 N N . LYS B 2 119 ? 51.313 53.149 38.189 1.00 10.41 117 LYS B N 1
ATOM 3045 C CA . LYS B 2 119 ? 51.202 51.739 37.828 1.00 10.64 117 LYS B CA 1
ATOM 3046 C C . LYS B 2 119 ? 52.429 50.948 38.280 1.00 10.55 117 LYS B C 1
ATOM 3047 O O . LYS B 2 119 ? 53.558 51.357 37.988 1.00 11.22 117 LYS B O 1
ATOM 3053 N N . GLY B 2 120 ? 52.185 49.839 38.976 1.00 10.18 118 GLY B N 1
ATOM 3054 C CA . GLY B 2 120 ? 53.222 48.930 39.449 1.00 10.47 118 GLY B CA 1
ATOM 3055 C C . GLY B 2 120 ? 53.901 49.364 40.737 1.00 10.76 118 GLY B C 1
ATOM 3056 O O . GLY B 2 120 ? 54.753 48.620 41.245 1.00 11.19 118 GLY B O 1
ATOM 3057 N N . LYS B 2 121 ? 53.518 50.521 41.284 1.00 9.96 119 LYS B N 1
ATOM 3058 C CA . LYS B 2 121 ? 54.120 51.071 42.488 1.00 10.33 119 LYS B CA 1
ATOM 3059 C C . LYS B 2 121 ? 53.174 51.119 43.691 1.00 10.02 119 LYS B C 1
ATOM 3060 O O . LYS B 2 121 ? 53.572 51.634 44.730 1.00 11.05 119 LYS B O 1
ATOM 3066 N N . ILE B 2 122 ? 51.953 50.605 43.535 1.00 9.36 120 ILE B N 1
ATOM 3067 C CA . ILE B 2 122 ? 50.911 50.745 44.549 1.00 8.80 120 ILE B CA 1
ATOM 3068 C C . ILE B 2 122 ? 50.372 49.388 44.966 1.00 8.39 120 ILE B C 1
ATOM 3069 O O . ILE B 2 122 ? 49.897 48.595 44.138 1.00 9.98 120 ILE B O 1
ATOM 3074 N N . MET B 2 123 ? 50.391 49.112 46.257 1.00 7.42 121 MET B N 1
ATOM 3075 C CA . MET B 2 123 ? 49.960 47.834 46.764 1.00 7.91 121 MET B CA 1
ATOM 3076 C C . MET B 2 123 ? 48.434 47.704 46.792 1.00 8.42 121 MET B C 1
ATOM 3077 O O . MET B 2 123 ? 47.878 46.707 46.303 1.00 8.85 121 MET B O 1
ATOM 3082 N N . HIS B 2 124 ? 47.787 48.710 47.387 1.00 8.09 122 HIS B N 1
ATOM 3083 C CA . HIS B 2 124 ? 46.333 48.788 47.472 1.00 7.33 122 HIS B CA 1
ATOM 3084 C C . HIS B 2 124 ? 45.919 50.149 46.961 1.00 6.91 122 HIS B C 1
ATOM 3085 O O . HIS B 2 124 ? 46.623 51.122 47.195 1.00 7.99 122 HIS B O 1
ATOM 3092 N N . TRP B 2 125 ? 44.757 50.241 46.302 1.00 6.98 123 TRP B N 1
ATOM 3093 C CA . TRP B 2 125 ? 44.098 51.537 46.090 1.00 7.21 123 TRP B CA 1
ATOM 3094 C C . TRP B 2 125 ? 42.786 51.542 46.839 1.00 7.92 123 TRP B C 1
ATOM 3095 O O . TRP B 2 125 ? 41.980 50.612 46.685 1.00 7.79 123 TRP B O 1
ATOM 3106 N N . ASP B 2 126 ? 42.541 52.611 47.589 1.00 8.10 124 ASP B N 1
ATOM 3107 C CA . ASP B 2 126 ? 41.176 52.877 48.094 1.00 7.36 124 ASP B CA 1
ATOM 3108 C C . ASP B 2 126 ? 40.459 53.534 46.932 1.00 7.47 124 ASP B C 1
ATOM 3109 O O . ASP B 2 126 ? 40.572 54.744 46.702 1.00 8.02 124 ASP B O 1
ATOM 3114 N N . VAL B 2 127 ? 39.763 52.714 46.169 1.00 6.94 125 VAL B N 1
ATOM 3115 C CA . VAL B 2 127 ? 39.125 53.163 44.949 1.00 6.50 125 VAL B CA 1
ATOM 3116 C C . VAL B 2 127 ? 37.908 54.029 45.260 1.00 6.14 125 VAL B C 1
ATOM 3117 O O . VAL B 2 127 ? 37.753 55.093 44.644 1.00 6.45 125 VAL B O 1
ATOM 3121 N N . VAL B 2 128 ? 37.028 53.545 46.131 1.00 6.36 126 VAL B N 1
ATOM 3122 C CA . VAL B 2 128 ? 35.923 54.377 46.620 1.00 6.46 126 VAL B CA 1
ATOM 3123 C C . VAL B 2 128 ? 35.974 54.429 48.120 1.00 6.51 126 VAL B C 1
ATOM 3124 O O . VAL B 2 128 ? 36.348 53.450 48.782 1.00 7.06 126 VAL B O 1
ATOM 3128 N N . ASN B 2 129 ? 35.630 55.574 48.661 1.00 6.24 127 ASN B N 1
ATOM 3129 C CA . ASN B 2 129 ? 35.755 55.841 50.088 1.00 6.29 127 ASN B CA 1
ATOM 3130 C C . ASN B 2 129 ? 34.446 56.397 50.635 1.00 6.70 127 ASN B C 1
ATOM 3131 O O . ASN B 2 129 ? 33.867 57.320 50.066 1.00 7.09 127 ASN B O 1
ATOM 3136 N N . GLU B 2 130 ? 33.998 55.845 51.758 1.00 6.15 128 GLU B N 1
ATOM 3137 C CA . GLU B 2 130 ? 32.893 56.421 52.541 1.00 6.72 128 GLU B CA 1
ATOM 3138 C C . GLU B 2 130 ? 31.629 56.637 51.730 1.00 7.05 128 GLU B C 1
ATOM 3139 O O . GLU B 2 130 ? 31.011 57.691 51.795 1.00 6.51 128 GLU B O 1
ATOM 3145 N N . ILE B 2 131 ? 31.260 55.624 50.972 1.00 5.70 129 ILE B N 1
ATOM 3146 C CA . ILE B 2 131 ? 30.108 55.705 50.094 1.00 6.14 129 ILE B CA 1
ATOM 3147 C C . ILE B 2 131 ? 28.773 55.399 50.780 1.00 6.37 129 ILE B C 1
ATOM 3148 O O . ILE B 2 131 ? 27.732 55.620 50.180 1.00 5.91 129 ILE B O 1
ATOM 3153 N N . PHE B 2 132 ? 28.805 54.879 52.005 1.00 6.85 130 PHE B N 1
ATOM 3154 C CA . PHE B 2 132 ? 27.592 54.494 52.746 1.00 6.72 130 PHE B CA 1
ATOM 3155 C C . PHE B 2 132 ? 27.212 55.468 53.848 1.00 7.37 130 PHE B C 1
ATOM 3156 O O . PHE B 2 132 ? 28.084 56.033 54.528 1.00 6.69 130 PHE B O 1
ATOM 3164 N N . ASN B 2 133 ? 25.911 55.692 53.986 1.00 6.94 131 ASN B N 1
ATOM 3165 C CA . ASN B 2 133 ? 25.373 56.332 55.168 1.00 6.79 131 ASN B CA 1
ATOM 3166 C C . ASN B 2 133 ? 25.314 55.328 56.301 1.00 7.06 131 ASN B C 1
ATOM 3167 O O . ASN B 2 133 ? 25.409 54.108 56.088 1.00 7.42 131 ASN B O 1
ATOM 3172 N N . GLU B 2 134 ? 25.123 55.841 57.513 1.00 7.48 132 GLU B N 1
ATOM 3173 C CA . GLU B 2 134 ? 25.104 55.003 58.698 1.00 7.54 132 GLU B CA 1
ATOM 3174 C C . GLU B 2 134 ? 23.981 53.967 58.641 1.00 8.06 132 GLU B C 1
ATOM 3175 O O . GLU B 2 134 ? 24.107 52.888 59.211 1.00 8.80 132 GLU B O 1
ATOM 3181 N N . ASP B 2 135 ? 22.873 54.312 57.970 1.00 8.36 133 ASP B N 1
ATOM 3182 C CA . ASP B 2 135 ? 21.754 53.375 57.916 1.00 8.60 133 ASP B CA 1
ATOM 3183 C C . ASP B 2 135 ? 21.836 52.400 56.748 1.00 8.46 133 ASP B C 1
ATOM 3184 O O . ASP B 2 135 ? 20.909 51.637 56.510 1.00 9.21 133 ASP B O 1
ATOM 3189 N N . GLY B 2 136 ? 22.944 52.427 56.025 1.00 9.36 134 GLY B N 1
ATOM 3190 C CA . GLY B 2 136 ? 23.197 51.464 54.964 1.00 9.48 134 GLY B CA 1
ATOM 3191 C C . GLY B 2 136 ? 22.798 51.896 53.572 1.00 9.89 134 GLY B C 1
ATOM 3192 O O . GLY B 2 136 ? 23.032 51.159 52.607 1.00 12.27 134 GLY B O 1
ATOM 3193 N N . THR B 2 137 ? 22.231 53.091 53.425 1.00 9.48 135 THR B N 1
ATOM 3194 C CA . THR B 2 137 ? 21.926 53.617 52.106 1.00 9.22 135 THR B CA 1
ATOM 3195 C C . THR B 2 137 ? 23.181 54.249 51.536 1.00 9.04 135 THR B C 1
ATOM 3196 O O . THR B 2 137 ? 24.142 54.490 52.270 1.00 8.29 135 THR B O 1
ATOM 3200 N N . PHE B 2 138 ? 23.157 54.534 50.241 1.00 8.88 136 PHE B N 1
ATOM 3201 C CA . PHE B 2 138 ? 24.276 55.226 49.604 1.00 8.19 136 PHE B CA 1
ATOM 3202 C C . PHE B 2 138 ? 24.239 56.705 49.919 1.00 8.50 136 PHE B C 1
ATOM 3203 O O . PHE B 2 138 ? 23.197 57.349 49.794 1.00 8.70 136 PHE B O 1
ATOM 3211 N N . ARG B 2 139 ? 25.396 57.226 50.321 1.00 7.90 137 ARG B N 1
ATOM 3212 C CA . ARG B 2 139 ? 25.613 58.640 50.499 1.00 7.07 137 ARG B CA 1
ATOM 3213 C C . ARG B 2 139 ? 25.309 59.369 49.201 1.00 7.59 137 ARG B C 1
ATOM 3214 O O . ARG B 2 139 ? 25.756 58.956 48.121 1.00 8.19 137 ARG B O 1
ATOM 3222 N N . ASN B 2 140 ? 24.494 60.410 49.325 1.00 7.32 138 ASN B N 1
ATOM 3223 C CA . ASN B 2 140 ? 24.039 61.174 48.164 1.00 8.38 138 ASN B CA 1
ATOM 3224 C C . ASN B 2 140 ? 25.116 62.219 47.736 1.00 8.25 138 ASN B C 1
ATOM 3225 O O . ASN B 2 140 ? 24.882 63.430 47.750 1.00 7.86 138 ASN B O 1
ATOM 3230 N N . SER B 2 141 ? 26.270 61.711 47.327 1.00 7.45 139 SER B N 1
ATOM 3231 C CA . SER B 2 141 ? 27.338 62.513 46.743 1.00 7.34 139 SER B CA 1
ATOM 3232 C C . SER B 2 141 ? 27.022 62.807 45.269 1.00 7.31 139 SER B C 1
ATOM 3233 O O . SER B 2 141 ? 26.074 62.246 44.699 1.00 7.02 139 SER B O 1
ATOM 3236 N N . VAL B 2 142 ? 27.841 63.635 44.633 1.00 8.02 140 VAL B N 1
ATOM 3237 C CA . VAL B 2 142 ? 27.681 63.877 43.204 1.00 8.17 140 VAL B CA 1
ATOM 3238 C C . VAL B 2 142 ? 27.800 62.568 42.404 1.00 8.06 140 VAL B C 1
ATOM 3239 O O . VAL B 2 142 ? 27.055 62.346 41.454 1.00 7.59 140 VAL B O 1
ATOM 3243 N N . PHE B 2 143 ? 28.682 61.659 42.833 1.00 7.84 141 PHE B N 1
ATOM 3244 C CA . PHE B 2 143 ? 28.833 60.366 42.152 1.00 7.63 141 PHE B CA 1
ATOM 3245 C C . PHE B 2 143 ? 27.562 59.503 42.185 1.00 8.13 141 PHE B C 1
ATOM 3246 O O . PHE B 2 143 ? 27.104 59.005 41.146 1.00 8.91 141 PHE B O 1
ATOM 3254 N N . TYR B 2 144 ? 26.958 59.367 43.359 1.00 7.74 142 TYR B N 1
ATOM 3255 C CA . TYR B 2 144 ? 25.754 58.564 43.487 1.00 7.53 142 TYR B CA 1
ATOM 3256 C C . TYR B 2 144 ? 24.557 59.275 42.871 1.00 8.02 142 TYR B C 1
ATOM 3257 O O . TYR B 2 144 ? 23.743 58.642 42.199 1.00 7.79 142 TYR B O 1
ATOM 3266 N N . ASN B 2 145 ? 24.451 60.580 43.064 1.00 8.80 143 ASN B N 1
ATOM 3267 C CA . ASN B 2 145 ? 23.285 61.315 42.575 1.00 9.82 143 ASN B CA 1
ATOM 3268 C C . ASN B 2 145 ? 23.196 61.308 41.056 1.00 10.87 143 ASN B C 1
ATOM 3269 O O . ASN B 2 145 ? 22.085 61.161 40.509 1.00 12.19 143 ASN B O 1
ATOM 3274 N N . LEU B 2 146 ? 24.337 61.377 40.375 1.00 10.18 144 LEU B N 1
ATOM 3275 C CA . LEU B 2 146 ? 24.318 61.402 38.902 1.00 10.68 144 LEU B CA 1
ATOM 3276 C C . LEU B 2 146 ? 24.469 60.026 38.252 1.00 10.80 144 LEU B C 1
ATOM 3277 O O . LEU B 2 146 ? 23.819 59.745 37.232 1.00 11.58 144 LEU B O 1
ATOM 3282 N N . LEU B 2 147 ? 25.292 59.153 38.830 1.00 10.26 145 LEU B N 1
ATOM 3283 C CA . LEU B 2 147 ? 25.572 57.847 38.216 1.00 11.07 145 LEU B CA 1
ATOM 3284 C C . LEU B 2 147 ? 24.940 56.652 38.886 1.00 11.13 145 LEU B C 1
ATOM 3285 O O . LEU B 2 147 ? 24.959 55.537 38.327 1.00 10.78 145 LEU B O 1
ATOM 3290 N N . GLY B 2 148 ? 24.382 56.855 40.069 1.00 10.09 146 GLY B N 1
ATOM 3291 C CA . GLY B 2 148 ? 23.789 55.792 40.821 1.00 10.56 146 GLY B CA 1
ATOM 3292 C C . GLY B 2 148 ? 24.831 54.798 41.280 1.00 9.74 146 GLY B C 1
ATOM 3293 O O . GLY B 2 148 ? 26.040 55.066 41.277 1.00 10.48 146 GLY B O 1
ATOM 3294 N N . GLU B 2 149 ? 24.335 53.647 41.684 1.00 10.47 147 GLU B N 1
ATOM 3295 C CA . GLU B 2 149 ? 25.154 52.596 42.246 1.00 10.87 147 GLU B CA 1
ATOM 3296 C C . GLU B 2 149 ? 26.233 52.198 41.242 1.00 10.96 147 GLU B C 1
ATOM 3297 O O . GLU B 2 149 ? 27.297 51.709 41.620 1.00 12.45 147 GLU B O 1
ATOM 3303 N N . ASP B 2 150 ? 25.974 52.416 39.954 1.00 10.90 148 ASP B N 1
ATOM 3304 C CA . ASP B 2 150 ? 26.942 52.075 38.917 1.00 11.72 148 ASP B CA 1
ATOM 3305 C C . ASP B 2 150 ? 28.261 52.870 39.004 1.00 10.95 148 ASP B C 1
ATOM 3306 O O . ASP B 2 150 ? 29.265 52.463 38.403 1.00 10.26 148 ASP B O 1
ATOM 3311 N N . PHE B 2 151 ? 28.304 53.996 39.731 1.00 10.61 149 PHE B N 1
ATOM 3312 C CA . PHE B 2 151 ? 29.596 54.673 39.890 1.00 9.56 149 PHE B CA 1
ATOM 3313 C C . PHE B 2 151 ? 30.674 53.750 40.490 1.00 9.18 149 PHE B C 1
ATOM 3314 O O . PHE B 2 151 ? 31.826 53.844 40.139 1.00 9.55 149 PHE B O 1
ATOM 3322 N N . VAL B 2 152 ? 30.262 52.842 41.358 1.00 8.94 150 VAL B N 1
ATOM 3323 C CA . VAL B 2 152 ? 31.175 51.904 42.016 1.00 9.13 150 VAL B CA 1
ATOM 3324 C C . VAL B 2 152 ? 31.786 50.975 40.962 1.00 9.15 150 VAL B C 1
ATOM 3325 O O . VAL B 2 152 ? 33.014 50.849 40.836 1.00 9.41 150 VAL B O 1
ATOM 3329 N N . ARG B 2 153 ? 30.926 50.368 40.148 1.00 9.84 151 ARG B N 1
ATOM 3330 C CA . ARG B 2 153 ? 31.436 49.444 39.154 1.00 9.89 151 ARG B CA 1
ATOM 3331 C C . ARG B 2 153 ? 32.337 50.125 38.134 1.00 9.76 151 ARG B C 1
ATOM 3332 O O . ARG B 2 153 ? 33.376 49.586 37.773 1.00 10.15 151 ARG B O 1
ATOM 3340 N N . ILE B 2 154 ? 31.973 51.312 37.700 1.00 9.52 152 ILE B N 1
ATOM 3341 C CA . ILE B 2 154 ? 32.786 52.071 36.765 1.00 9.71 152 ILE B CA 1
ATOM 3342 C C . ILE B 2 154 ? 34.153 52.369 37.387 1.00 9.20 152 ILE B C 1
ATOM 3343 O O . ILE B 2 154 ? 35.176 52.215 36.746 1.00 8.73 152 ILE B O 1
ATOM 3348 N N . ALA B 2 155 ? 34.159 52.792 38.651 1.00 8.69 153 ALA B N 1
ATOM 3349 C CA . ALA B 2 155 ? 35.405 53.156 39.308 1.00 7.71 153 ALA B CA 1
ATOM 3350 C C . ALA B 2 155 ? 36.345 51.953 39.437 1.00 7.28 153 ALA B C 1
ATOM 3351 O O . ALA B 2 155 ? 37.537 52.050 39.106 1.00 7.56 153 ALA B O 1
ATOM 3353 N N . PHE B 2 156 ? 35.821 50.827 39.888 1.00 7.06 154 PHE B N 1
ATOM 3354 C CA . PHE B 2 156 ? 36.656 49.643 40.041 1.00 7.69 154 PHE B CA 1
ATOM 3355 C C . PHE B 2 156 ? 37.149 49.136 38.694 1.00 7.77 154 PHE B C 1
ATOM 3356 O O . PHE B 2 156 ? 38.305 48.766 38.569 1.00 7.57 154 PHE B O 1
ATOM 3364 N N . GLU B 2 157 ? 36.274 49.089 37.698 1.00 8.68 155 GLU B N 1
ATOM 3365 C CA . GLU B 2 157 ? 36.699 48.654 36.370 1.00 8.86 155 GLU B CA 1
ATOM 3366 C C . GLU B 2 157 ? 37.815 49.515 35.801 1.00 9.22 155 GLU B C 1
ATOM 3367 O O . GLU B 2 157 ? 38.749 49.008 35.177 1.00 9.41 155 GLU B O 1
ATOM 3373 N N . THR B 2 158 ? 37.731 50.820 36.028 1.00 7.80 156 THR B N 1
ATOM 3374 C CA . THR B 2 158 ? 38.726 51.746 35.544 1.00 8.37 156 THR B CA 1
ATOM 3375 C C . THR B 2 158 ? 40.054 51.506 36.242 1.00 9.11 156 THR B C 1
ATOM 3376 O O . THR B 2 158 ? 41.099 51.483 35.598 1.00 8.62 156 THR B O 1
ATOM 3380 N N . ALA B 2 159 ? 40.024 51.339 37.556 1.00 8.16 157 ALA B N 1
ATOM 3381 C CA . ALA B 2 159 ? 41.271 51.127 38.291 1.00 8.44 157 ALA B CA 1
ATOM 3382 C C . ALA B 2 159 ? 41.949 49.827 37.912 1.00 8.33 157 ALA B C 1
ATOM 3383 O O . ALA B 2 159 ? 43.144 49.782 37.723 1.00 8.11 157 ALA B O 1
ATOM 3385 N N . ARG B 2 160 ? 41.168 48.779 37.762 1.00 8.52 158 ARG B N 1
ATOM 3386 C CA . ARG B 2 160 ? 41.692 47.475 37.373 1.00 9.26 158 ARG B CA 1
ATOM 3387 C C . ARG B 2 160 ? 42.425 47.551 36.044 1.00 9.87 158 ARG B C 1
ATOM 3388 O O . ARG B 2 160 ? 43.490 46.944 35.888 1.00 10.48 158 ARG B O 1
ATOM 3396 N N . ALA B 2 161 ? 41.841 48.240 35.062 1.00 10.04 159 ALA B N 1
ATOM 3397 C CA . ALA B 2 161 ? 42.446 48.323 33.724 1.00 10.42 159 ALA B CA 1
ATOM 3398 C C . ALA B 2 161 ? 43.737 49.131 33.757 1.00 10.97 159 ALA B C 1
ATOM 3399 O O . ALA B 2 161 ? 44.713 48.802 33.064 1.00 12.49 159 ALA B O 1
ATOM 3401 N N . ALA B 2 162 ? 43.777 50.169 34.572 1.00 10.00 160 ALA B N 1
ATOM 3402 C CA . ALA B 2 162 ? 44.929 51.070 34.640 1.00 10.00 160 ALA B CA 1
ATOM 3403 C C . ALA B 2 162 ? 46.119 50.458 35.393 1.00 9.78 160 ALA B C 1
ATOM 3404 O O . ALA B 2 162 ? 47.260 50.803 35.110 1.00 10.91 160 ALA B O 1
ATOM 3406 N N . ASP B 2 163 ? 45.856 49.559 36.331 1.00 10.57 161 ASP B N 1
ATOM 3407 C CA . ASP B 2 163 ? 46.922 48.820 37.044 1.00 10.62 161 ASP B CA 1
ATOM 3408 C C . ASP B 2 163 ? 46.387 47.504 37.565 1.00 11.87 161 ASP B C 1
ATOM 3409 O O . ASP B 2 163 ? 45.888 47.426 38.675 1.00 11.39 161 ASP B O 1
ATOM 3414 N N . PRO B 2 164 ? 46.466 46.448 36.758 1.00 12.36 162 PRO B N 1
ATOM 3415 C CA . PRO B 2 164 ? 45.982 45.125 37.171 1.00 12.74 162 PRO B CA 1
ATOM 3416 C C . PRO B 2 164 ? 46.640 44.502 38.407 1.00 12.34 162 PRO B C 1
ATOM 3417 O O . PRO B 2 164 ? 46.067 43.545 38.937 1.00 13.28 162 PRO B O 1
ATOM 3421 N N . ASP B 2 165 ? 47.777 45.043 38.851 1.00 12.03 163 ASP B N 1
ATOM 3422 C CA . ASP B 2 165 ? 48.540 44.499 39.977 1.00 12.54 163 ASP B CA 1
ATOM 3423 C C . ASP B 2 165 ? 48.196 45.100 41.339 1.00 12.12 163 ASP B C 1
ATOM 3424 O O . ASP B 2 165 ? 48.559 44.516 42.356 1.00 12.87 163 ASP B O 1
ATOM 3429 N N . ALA B 2 166 ? 47.508 46.240 41.357 1.00 10.64 164 ALA B N 1
ATOM 3430 C CA . ALA B 2 166 ? 47.088 46.846 42.624 1.00 9.60 164 ALA B CA 1
ATOM 3431 C C . ALA B 2 166 ? 45.865 46.114 43.141 1.00 9.14 164 ALA B C 1
ATOM 3432 O O . ALA B 2 166 ? 44.993 45.716 42.355 1.00 10.35 164 ALA B O 1
ATOM 3434 N N . LYS B 2 167 ? 45.794 45.911 44.451 1.00 8.05 165 LYS B N 1
ATOM 3435 C CA . LYS B 2 167 ? 44.587 45.351 45.070 1.00 8.34 165 LYS B CA 1
ATOM 3436 C C . LYS B 2 167 ? 43.613 46.530 45.264 1.00 8.10 165 LYS B C 1
ATOM 3437 O O . LYS B 2 167 ? 43.979 47.565 45.819 1.00 8.04 165 LYS B O 1
ATOM 3443 N N . LEU B 2 168 ? 42.383 46.371 44.769 1.00 7.87 166 LEU B N 1
ATOM 3444 C CA . LEU B 2 168 ? 41.391 47.426 44.776 1.00 7.58 166 LEU B CA 1
ATOM 3445 C C . LEU B 2 168 ? 40.447 47.266 45.935 1.00 7.79 166 LEU B C 1
ATOM 3446 O O . LEU B 2 168 ? 39.767 46.233 46.079 1.00 7.54 166 LEU B O 1
ATOM 3451 N N . TYR B 2 169 ? 40.409 48.305 46.772 1.00 7.13 167 TYR B N 1
ATOM 3452 C CA . TYR B 2 169 ? 39.634 48.325 47.998 1.00 6.94 167 TYR B CA 1
ATOM 3453 C C . TYR B 2 169 ? 38.477 49.313 47.967 1.00 6.31 167 TYR B C 1
ATOM 3454 O O . TYR B 2 169 ? 38.556 50.381 47.368 1.00 6.32 167 TYR B O 1
ATOM 3463 N N . ILE B 2 170 ? 37.403 48.919 48.629 1.00 5.90 168 ILE B N 1
ATOM 3464 C CA . ILE B 2 170 ? 36.368 49.857 49.109 1.00 6.23 168 ILE B CA 1
ATOM 3465 C C . ILE B 2 170 ? 36.622 50.042 50.604 1.00 6.90 168 ILE B C 1
ATOM 3466 O O . ILE B 2 170 ? 36.796 49.077 51.333 1.00 8.04 168 ILE B O 1
ATOM 3471 N N . ASN B 2 171 ? 36.657 51.298 51.038 1.00 6.91 169 ASN B N 1
ATOM 3472 C CA . ASN B 2 171 ? 37.053 51.691 52.396 1.00 7.24 169 ASN B CA 1
ATOM 3473 C C . ASN B 2 171 ? 35.910 52.485 53.057 1.00 7.50 169 ASN B C 1
ATOM 3474 O O . ASN B 2 171 ? 35.226 53.271 52.402 1.00 7.78 169 ASN B O 1
ATOM 3479 N N . ASP B 2 172 ? 35.700 52.271 54.352 1.00 7.07 170 ASP B N 1
ATOM 3480 C CA . ASP B 2 172 ? 34.703 53.032 55.103 1.00 6.86 170 ASP B CA 1
ATOM 3481 C C . ASP B 2 172 ? 34.975 52.927 56.584 1.00 6.58 170 ASP B C 1
ATOM 3482 O O . ASP B 2 172 ? 35.729 52.061 57.018 1.00 6.71 170 ASP B O 1
ATOM 3487 N N . TYR B 2 173 ? 34.359 53.856 57.328 1.00 5.84 171 TYR B N 1
ATOM 3488 C CA . TYR B 2 173 ? 34.384 53.860 58.781 1.00 6.57 171 TYR B CA 1
ATOM 3489 C C . TYR B 2 173 ? 33.071 53.332 59.343 1.00 6.57 171 TYR B C 1
ATOM 3490 O O . TYR B 2 173 ? 32.033 53.229 58.647 1.00 7.63 171 TYR B O 1
ATOM 3499 N N . ASN B 2 174 ? 33.112 53.091 60.640 1.00 6.27 172 ASN B N 1
ATOM 3500 C CA . ASN B 2 174 ? 31.993 52.530 61.382 1.00 6.59 172 ASN B CA 1
ATOM 3501 C C . ASN B 2 174 ? 31.538 51.174 60.880 1.00 7.21 172 ASN B C 1
ATOM 3502 O O . ASN B 2 174 ? 30.364 50.865 60.906 1.00 8.37 172 ASN B O 1
ATOM 3507 N N . LEU B 2 175 ? 32.502 50.357 60.480 1.00 7.63 173 LEU B N 1
ATOM 3508 C CA . LEU B 2 175 ? 32.279 48.960 60.131 1.00 7.43 173 LEU B CA 1
ATOM 3509 C C . LEU B 2 175 ? 32.760 48.118 61.297 1.00 8.38 173 LEU B C 1
ATOM 3510 O O . LEU B 2 175 ? 33.392 47.084 61.087 1.00 8.90 173 LEU B O 1
ATOM 3515 N N . ASP B 2 176 ? 32.450 48.552 62.528 1.00 8.11 174 ASP B N 1
ATOM 3516 C CA . ASP B 2 176 ? 33.101 48.028 63.735 1.00 8.91 174 ASP B CA 1
ATOM 3517 C C . ASP B 2 176 ? 32.204 47.068 64.528 1.00 9.61 174 ASP B C 1
ATOM 3518 O O . ASP B 2 176 ? 32.641 46.484 65.538 1.00 9.62 174 ASP B O 1
ATOM 3523 N N . SER B 2 177 ? 30.990 46.866 64.027 1.00 9.85 175 SER B N 1
ATOM 3524 C CA . SER B 2 177 ? 30.027 45.952 64.639 1.00 10.84 175 SER B CA 1
ATOM 3525 C C . SER B 2 177 ? 29.319 45.182 63.544 1.00 10.54 175 SER B C 1
ATOM 3526 O O . SER B 2 177 ? 28.762 45.781 62.657 1.00 10.16 175 SER B O 1
ATOM 3529 N N . ALA B 2 178 ? 29.334 43.846 63.613 1.00 10.78 176 ALA B N 1
ATOM 3530 C CA . ALA B 2 178 ? 28.749 43.005 62.549 1.00 11.05 176 ALA B CA 1
ATOM 3531 C C . ALA B 2 178 ? 27.269 43.258 62.310 1.00 11.67 176 ALA B C 1
ATOM 3532 O O . ALA B 2 178 ? 26.816 43.193 61.158 1.00 13.13 176 ALA B O 1
ATOM 3534 N N . SER B 2 179 ? 26.536 43.596 63.371 1.00 10.97 177 SER B N 1
ATOM 3535 C CA . SER B 2 179 ? 25.080 43.689 63.277 1.00 11.67 177 SER B CA 1
ATOM 3536 C C . SER B 2 179 ? 24.612 45.086 62.939 1.00 11.74 177 SER B C 1
ATOM 3537 O O . SER B 2 179 ? 23.422 45.311 62.734 1.00 12.95 177 SER B O 1
ATOM 3540 N N . TYR B 2 180 ? 25.540 46.035 62.875 1.00 10.48 178 TYR B N 1
ATOM 3541 C CA . TYR B 2 180 ? 25.197 47.427 62.517 1.00 9.80 178 TYR B CA 1
ATOM 3542 C C . TYR B 2 180 ? 24.773 47.561 61.060 1.00 9.72 178 TYR B C 1
ATOM 3543 O O . TYR B 2 180 ? 25.323 46.918 60.170 1.00 10.21 178 TYR B O 1
ATOM 3552 N N . ALA B 2 181 ? 23.738 48.359 60.802 1.00 9.43 179 ALA B N 1
ATOM 3553 C CA . ALA B 2 181 ? 23.227 48.533 59.448 1.00 9.41 179 ALA B CA 1
ATOM 3554 C C . ALA B 2 181 ? 24.309 48.807 58.397 1.00 8.61 179 ALA B C 1
ATOM 3555 O O . ALA B 2 181 ? 24.253 48.312 57.285 1.00 9.05 179 ALA B O 1
ATOM 3557 N N . LYS B 2 182 ? 25.303 49.617 58.747 1.00 8.95 180 LYS B N 1
ATOM 3558 C CA . LYS B 2 182 ? 26.292 50.051 57.754 1.00 7.38 180 LYS B CA 1
ATOM 3559 C C . LYS B 2 182 ? 27.183 48.886 57.381 1.00 7.74 180 LYS B C 1
ATOM 3560 O O . LYS B 2 182 ? 27.452 48.640 56.216 1.00 8.46 180 LYS B O 1
ATOM 3566 N N . THR B 2 183 ? 27.595 48.140 58.392 1.00 8.51 181 THR B N 1
ATOM 3567 C CA . THR B 2 183 ? 28.433 46.976 58.184 1.00 8.66 181 THR B CA 1
ATOM 3568 C C . THR B 2 183 ? 27.710 45.935 57.330 1.00 9.21 181 THR B C 1
ATOM 3569 O O . THR B 2 183 ? 28.268 45.367 56.383 1.00 9.44 181 THR B O 1
ATOM 3573 N N . GLN B 2 184 ? 26.442 45.714 57.653 1.00 9.30 182 GLN B N 1
ATOM 3574 C CA . GLN B 2 184 ? 25.638 44.747 56.918 1.00 10.67 182 GLN B CA 1
ATOM 3575 C C . GLN B 2 184 ? 25.472 45.155 55.451 1.00 10.53 182 GLN B C 1
ATOM 3576 O O . GLN B 2 184 ? 25.495 44.296 54.552 1.00 10.63 182 GLN B O 1
ATOM 3582 N N . ALA B 2 185 ? 25.324 46.459 55.205 1.00 10.61 183 ALA B N 1
ATOM 3583 C CA . ALA B 2 185 ? 25.166 46.985 53.854 1.00 10.29 183 ALA B CA 1
ATOM 3584 C C . ALA B 2 185 ? 26.448 46.803 53.062 1.00 10.21 183 ALA B C 1
ATOM 3585 O O . ALA B 2 185 ? 26.437 46.334 51.914 1.00 10.67 183 ALA B O 1
ATOM 3587 N N . MET B 2 186 ? 27.566 47.120 53.684 1.00 9.53 184 MET B N 1
ATOM 3588 C CA . MET B 2 186 ? 28.834 46.950 53.014 1.00 8.66 184 MET B CA 1
ATOM 3589 C C . MET B 2 186 ? 28.966 45.489 52.588 1.00 9.45 184 MET B C 1
ATOM 3590 O O . MET B 2 186 ? 29.346 45.204 51.453 1.00 9.31 184 MET B O 1
ATOM 3595 N N . ALA B 2 187 ? 28.706 44.577 53.511 1.00 9.24 185 ALA B N 1
ATOM 3596 C CA . ALA B 2 187 ? 28.857 43.160 53.231 1.00 9.74 185 ALA B CA 1
ATOM 3597 C C . ALA B 2 187 ? 27.903 42.734 52.123 1.00 10.36 185 ALA B C 1
ATOM 3598 O O . ALA B 2 187 ? 28.301 42.027 51.190 1.00 10.72 185 ALA B O 1
ATOM 3600 N N . SER B 2 188 ? 26.659 43.167 52.225 1.00 10.90 186 SER B N 1
ATOM 3601 C CA . SER B 2 188 ? 25.637 42.796 51.252 1.00 12.19 186 SER B CA 1
ATOM 3602 C C . SER B 2 188 ? 25.993 43.239 49.851 1.00 10.87 186 SER B C 1
ATOM 3603 O O . SER B 2 188 ? 25.930 42.447 48.880 1.00 9.73 186 SER B O 1
ATOM 3606 N N . TYR B 2 189 ? 26.369 44.516 49.721 1.00 10.68 187 TYR B N 1
ATOM 3607 C CA . TYR B 2 189 ? 26.705 45.067 48.441 1.00 9.97 187 TYR B CA 1
ATOM 3608 C C . TYR B 2 189 ? 27.970 44.490 47.877 1.00 10.04 187 TYR B C 1
ATOM 3609 O O . TYR B 2 189 ? 28.002 44.203 46.715 1.00 9.66 187 TYR B O 1
ATOM 3618 N N . VAL B 2 190 ? 29.014 44.295 48.684 1.00 10.63 188 VAL B N 1
ATOM 3619 C CA . VAL B 2 190 ? 30.241 43.719 48.135 1.00 9.86 188 VAL B CA 1
ATOM 3620 C C . VAL B 2 190 ? 29.980 42.305 47.632 1.00 10.74 188 VAL B C 1
ATOM 3621 O O . VAL B 2 190 ? 30.435 41.951 46.530 1.00 11.44 188 VAL B O 1
ATOM 3625 N N . LYS B 2 191 ? 29.212 41.526 48.390 1.00 11.65 189 LYS B N 1
ATOM 3626 C CA . LYS B 2 191 ? 28.880 40.167 47.961 1.00 12.60 189 LYS B CA 1
ATOM 3627 C C . LYS B 2 191 ? 28.178 40.185 46.610 1.00 12.77 189 LYS B C 1
ATOM 3628 O O . LYS B 2 191 ? 28.528 39.410 45.723 1.00 12.51 189 LYS B O 1
ATOM 3634 N N . LYS B 2 192 ? 27.250 41.115 46.429 1.00 12.46 190 LYS B N 1
ATOM 3635 C CA . LYS B 2 192 ? 26.490 41.236 45.177 1.00 13.09 190 LYS B CA 1
ATOM 3636 C C . LYS B 2 192 ? 27.381 41.665 44.025 1.00 12.60 190 LYS B C 1
ATOM 3637 O O . LYS B 2 192 ? 27.374 41.056 42.956 1.00 13.23 190 LYS B O 1
ATOM 3643 N N . TRP B 2 193 ? 28.190 42.703 44.242 1.00 11.51 191 TRP B N 1
ATOM 3644 C CA . TRP B 2 193 ? 29.107 43.194 43.227 1.00 11.00 191 TRP B CA 1
ATOM 3645 C C . TRP B 2 193 ? 30.136 42.136 42.821 1.00 11.00 191 TRP B C 1
ATOM 3646 O O . TRP B 2 193 ? 30.458 42.039 41.653 1.00 11.73 191 TRP B O 1
ATOM 3657 N N . LEU B 2 194 ? 30.626 41.334 43.770 1.00 11.26 192 LEU B N 1
ATOM 3658 C CA . LEU B 2 194 ? 31.535 40.239 43.424 1.00 11.83 192 LEU B CA 1
ATOM 3659 C C . LEU B 2 194 ? 30.843 39.277 42.443 1.00 14.20 192 LEU B C 1
ATOM 3660 O O . LEU B 2 194 ? 31.448 38.879 41.444 1.00 14.26 192 LEU B O 1
ATOM 3665 N N . ALA B 2 195 ? 29.595 38.945 42.731 1.00 15.13 193 ALA B N 1
ATOM 3666 C CA . ALA B 2 195 ? 28.806 38.012 41.904 1.00 17.37 193 ALA B CA 1
ATOM 3667 C C . ALA B 2 195 ? 28.539 38.549 40.512 1.00 18.07 193 ALA B C 1
ATOM 3668 O O . ALA B 2 195 ? 28.360 37.769 39.574 1.00 19.50 193 ALA B O 1
ATOM 3670 N N . GLU B 2 196 ? 28.514 39.874 40.388 1.00 18.22 194 GLU B N 1
ATOM 3671 C CA . GLU B 2 196 ? 28.337 40.587 39.134 1.00 18.43 194 GLU B CA 1
ATOM 3672 C C . GLU B 2 196 ? 29.637 40.830 38.376 1.00 18.47 194 GLU B C 1
ATOM 3673 O O . GLU B 2 196 ? 29.614 41.398 37.285 1.00 20.41 194 GLU B O 1
ATOM 3679 N N . GLY B 2 197 ? 30.771 40.400 38.931 1.00 17.04 195 GLY B N 1
ATOM 3680 C CA . GLY B 2 197 ? 32.052 40.528 38.255 1.00 16.29 195 GLY B CA 1
ATOM 3681 C C . GLY B 2 197 ? 32.823 41.830 38.501 1.00 15.06 195 GLY B C 1
ATOM 3682 O O . GLY B 2 197 ? 33.816 42.103 37.832 1.00 14.93 195 GLY B O 1
ATOM 3683 N N . VAL B 2 198 ? 32.367 42.633 39.462 1.00 13.60 196 VAL B N 1
ATOM 3684 C CA . VAL B 2 198 ? 33.057 43.879 39.789 1.00 12.26 196 VAL B CA 1
ATOM 3685 C C . VAL B 2 198 ? 34.404 43.524 40.425 1.00 11.32 196 VAL B C 1
ATOM 3686 O O . VAL B 2 198 ? 34.433 42.692 41.334 1.00 11.33 196 VAL B O 1
ATOM 3690 N N . PRO B 2 199 ? 35.511 44.093 39.924 1.00 10.31 197 PRO B N 1
ATOM 3691 C CA . PRO B 2 199 ? 36.835 43.720 40.431 1.00 10.11 197 PRO B CA 1
ATOM 3692 C C . PRO B 2 199 ? 37.194 44.393 41.758 1.00 9.44 197 PRO B C 1
ATOM 3693 O O . PRO B 2 199 ? 38.059 45.274 41.783 1.00 10.80 197 PRO B O 1
ATOM 3697 N N . ILE B 2 200 ? 36.534 43.973 42.817 1.00 8.44 198 ILE B N 1
ATOM 3698 C CA . ILE B 2 200 ? 36.847 44.397 44.187 1.00 8.35 198 ILE B CA 1
ATOM 3699 C C . ILE B 2 200 ? 37.703 43.326 44.812 1.00 8.25 198 ILE B C 1
ATOM 3700 O O . ILE B 2 200 ? 37.264 42.203 44.965 1.00 9.69 198 ILE B O 1
ATOM 3705 N N . ASP B 2 201 ? 38.931 43.676 45.187 1.00 8.43 199 ASP B N 1
ATOM 3706 C CA . ASP B 2 201 ? 39.843 42.752 45.859 1.00 7.81 199 ASP B CA 1
ATOM 3707 C C . ASP B 2 201 ? 39.787 42.797 47.375 1.00 7.91 199 ASP B C 1
ATOM 3708 O O . ASP B 2 201 ? 40.026 41.790 48.019 1.00 7.50 199 ASP B O 1
ATOM 3713 N N . GLY B 2 202 ? 39.370 43.942 47.937 1.00 7.47 200 GLY B N 1
ATOM 3714 C CA . GLY B 2 202 ? 39.414 44.126 49.377 1.00 7.26 200 GLY B CA 1
ATOM 3715 C C . GLY B 2 202 ? 38.347 45.043 49.947 1.00 7.35 200 GLY B C 1
ATOM 3716 O O . GLY B 2 202 ? 37.853 45.922 49.245 1.00 6.54 200 GLY B O 1
ATOM 3717 N N . ILE B 2 203 ? 37.989 44.814 51.215 1.00 6.89 201 ILE B N 1
ATOM 3718 C CA . ILE B 2 203 ? 37.246 45.777 52.036 1.00 7.61 201 ILE B CA 1
ATOM 3719 C C . ILE B 2 203 ? 38.191 46.302 53.123 1.00 7.82 201 ILE B C 1
ATOM 3720 O O . ILE B 2 203 ? 38.874 45.537 53.814 1.00 7.92 201 ILE B O 1
ATOM 3725 N N . GLY B 2 204 ? 38.213 47.622 53.236 1.00 7.51 202 GLY B N 1
ATOM 3726 C CA . GLY B 2 204 ? 39.001 48.357 54.205 1.00 7.35 202 GLY B CA 1
ATOM 3727 C C . GLY B 2 204 ? 38.085 48.898 55.272 1.00 7.38 202 GLY B C 1
ATOM 3728 O O . GLY B 2 204 ? 37.088 49.555 54.955 1.00 8.11 202 GLY B O 1
ATOM 3729 N N . SER B 2 205 ? 38.420 48.612 56.525 1.00 6.64 203 SER B N 1
ATOM 3730 C CA . SER B 2 205 ? 37.672 49.067 57.680 1.00 6.25 203 SER B CA 1
ATOM 3731 C C . SER B 2 205 ? 38.556 50.065 58.411 1.00 6.34 203 SER B C 1
ATOM 3732 O O . SER B 2 205 ? 39.660 49.727 58.876 1.00 7.00 203 SER B O 1
ATOM 3735 N N . GLN B 2 206 ? 38.114 51.299 58.467 1.00 5.77 204 GLN B N 1
ATOM 3736 C CA . GLN B 2 206 ? 38.980 52.382 58.968 1.00 6.12 204 GLN B CA 1
ATOM 3737 C C . GLN B 2 206 ? 39.287 52.246 60.450 1.00 6.43 204 GLN B C 1
ATOM 3738 O O . GLN B 2 206 ? 40.430 52.441 60.841 1.00 6.04 204 GLN B O 1
ATOM 3744 N N . ALA B 2 207 ? 38.267 51.933 61.265 1.00 6.03 205 ALA B N 1
ATOM 3745 C CA . ALA B 2 207 ? 38.434 51.630 62.693 1.00 6.52 205 ALA B CA 1
ATOM 3746 C C . ALA B 2 207 ? 38.895 52.878 63.428 1.00 6.42 205 ALA B C 1
ATOM 3747 O O . ALA B 2 207 ? 39.871 52.858 64.152 1.00 6.30 205 ALA B O 1
ATOM 3749 N N . HIS B 2 208 ? 38.128 53.959 63.269 1.00 6.56 206 HIS B N 1
ATOM 3750 C CA . HIS B 2 208 ? 38.305 55.154 64.064 1.00 6.58 206 HIS B CA 1
ATOM 3751 C C . HIS B 2 208 ? 37.441 55.081 65.312 1.00 7.71 206 HIS B C 1
ATOM 3752 O O . HIS B 2 208 ? 36.292 55.508 65.316 1.00 9.20 206 HIS B O 1
ATOM 3759 N N . TYR B 2 209 ? 38.023 54.572 66.389 1.00 7.74 207 TYR B N 1
ATOM 3760 C CA . TYR B 2 209 ? 37.300 54.366 67.641 1.00 7.90 207 TYR B CA 1
ATOM 3761 C C . TYR B 2 209 ? 37.236 55.632 68.482 1.00 8.83 207 TYR B C 1
ATOM 3762 O O . TYR B 2 209 ? 38.249 56.162 68.978 1.00 8.71 207 TYR B O 1
ATOM 3771 N N . SER B 2 210 ? 36.033 56.148 68.650 1.00 10.91 208 SER B N 1
ATOM 3772 C CA . SER B 2 210 ? 35.826 57.310 69.495 1.00 13.28 208 SER B CA 1
ATOM 3773 C C . SER B 2 210 ? 35.795 56.899 70.945 1.00 14.49 208 SER B C 1
ATOM 3774 O O . SER B 2 210 ? 35.855 55.710 71.283 1.00 13.25 208 SER B O 1
ATOM 3777 N N . SER B 2 211 ? 35.660 57.907 71.814 1.00 17.04 209 SER B N 1
ATOM 3778 C CA . SER B 2 211 ? 35.558 57.661 73.240 1.00 18.07 209 SER B CA 1
ATOM 3779 C C . SER B 2 211 ? 34.156 57.175 73.661 1.00 18.42 209 SER B C 1
ATOM 3780 O O . SER B 2 211 ? 33.934 56.870 74.810 1.00 19.88 209 SER B O 1
ATOM 3783 N N . SER B 2 212 ? 33.218 57.115 72.722 1.00 17.14 210 SER B N 1
ATOM 3784 C CA . SER B 2 212 ? 31.925 56.490 72.954 1.00 17.33 210 SER B CA 1
ATOM 3785 C C . SER B 2 212 ? 31.530 55.645 71.753 1.00 16.15 210 SER B C 1
ATOM 3786 O O . SER B 2 212 ? 30.607 55.990 71.014 1.00 17.95 210 SER B O 1
ATOM 3789 N N . HIS B 2 213 ? 32.263 54.560 71.564 1.00 13.49 211 HIS B N 1
ATOM 3790 C CA . HIS B 2 213 ? 32.155 53.723 70.379 1.00 12.52 211 HIS B CA 1
ATOM 3791 C C . HIS B 2 213 ? 31.602 52.368 70.722 1.00 12.48 211 HIS B C 1
ATOM 3792 O O . HIS B 2 213 ? 31.431 52.027 71.909 1.00 12.89 211 HIS B O 1
ATOM 3799 N N . TRP B 2 214 ? 31.373 51.551 69.694 1.00 11.87 212 TRP B N 1
ATOM 3800 C CA . TRP B 2 214 ? 31.176 50.121 69.911 1.00 10.83 212 TRP B CA 1
ATOM 3801 C C . TRP B 2 214 ? 32.391 49.578 70.650 1.00 10.52 212 TRP B C 1
ATOM 3802 O O . TRP B 2 214 ? 33.514 50.044 70.459 1.00 11.12 212 TRP B O 1
ATOM 3813 N N . SER B 2 215 ? 32.159 48.630 71.542 1.00 10.53 213 SER B N 1
ATOM 3814 C CA . SER B 2 215 ? 33.249 47.922 72.209 1.00 11.12 213 SER B CA 1
ATOM 3815 C C . SER B 2 215 ? 34.193 47.289 71.204 1.00 9.93 213 SER B C 1
ATOM 3816 O O . SER B 2 215 ? 33.756 46.716 70.199 1.00 10.26 213 SER B O 1
ATOM 3819 N N . SER B 2 216 ? 35.491 47.391 71.472 1.00 9.83 214 SER B N 1
ATOM 3820 C CA . SER B 2 216 ? 36.487 46.704 70.663 1.00 10.04 214 SER B CA 1
ATOM 3821 C C . SER B 2 216 ? 36.352 45.169 70.727 1.00 10.84 214 SER B C 1
ATOM 3822 O O . SER B 2 216 ? 36.935 44.466 69.908 1.00 11.00 214 SER B O 1
ATOM 3825 N N . THR B 2 217 ? 35.550 44.651 71.652 1.00 12.00 215 THR B N 1
ATOM 3826 C CA . THR B 2 217 ? 35.238 43.217 71.659 1.00 13.08 215 THR B CA 1
ATOM 3827 C C . THR B 2 217 ? 34.449 42.786 70.425 1.00 13.36 215 THR B C 1
ATOM 3828 O O . THR B 2 217 ? 34.410 41.597 70.090 1.00 14.45 215 THR B O 1
ATOM 3832 N N . GLU B 2 218 ? 33.804 43.739 69.757 1.00 11.77 216 GLU B N 1
ATOM 3833 C CA . GLU B 2 218 ? 33.042 43.454 68.545 1.00 11.98 216 GLU B CA 1
ATOM 3834 C C . GLU B 2 218 ? 33.883 43.458 67.289 1.00 11.51 216 GLU B C 1
ATOM 3835 O O . GLU B 2 218 ? 33.396 43.074 66.239 1.00 11.17 216 GLU B O 1
ATOM 3841 N N . ALA B 2 219 ? 35.128 43.943 67.370 1.00 10.84 217 ALA B N 1
ATOM 3842 C CA . ALA B 2 219 ? 35.927 44.140 66.147 1.00 10.08 217 ALA B CA 1
ATOM 3843 C C . ALA B 2 219 ? 36.195 42.849 65.384 1.00 10.19 217 ALA B C 1
ATOM 3844 O O . ALA B 2 219 ? 36.174 42.826 64.136 1.00 8.71 217 ALA B O 1
ATOM 3846 N N . ALA B 2 220 ? 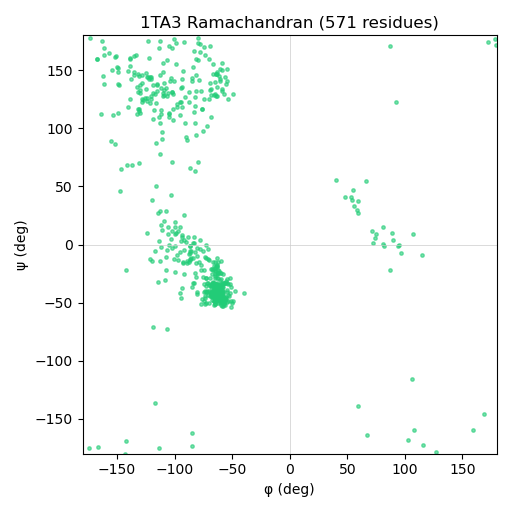36.441 41.761 66.121 1.00 10.05 218 ALA B N 1
ATOM 3847 C CA . ALA B 2 220 ? 36.750 40.505 65.467 1.00 10.31 218 ALA B CA 1
ATOM 3848 C C . ALA B 2 220 ? 35.598 40.032 64.591 1.00 10.61 218 ALA B C 1
ATOM 3849 O O . ALA B 2 220 ? 35.781 39.635 63.421 1.00 10.81 218 ALA B O 1
ATOM 3851 N N . GLY B 2 221 ? 34.398 40.098 65.144 1.00 10.44 219 GLY B N 1
ATOM 3852 C CA . GLY B 2 221 ? 33.220 39.611 64.433 1.00 10.18 219 GLY B CA 1
ATOM 3853 C C . GLY B 2 221 ? 32.870 40.529 63.271 1.00 9.95 219 GLY B C 1
ATOM 3854 O O . GLY B 2 221 ? 32.327 40.093 62.255 1.00 10.40 219 GLY B O 1
ATOM 3855 N N . ALA B 2 222 ? 33.121 41.820 63.448 1.00 9.51 220 ALA B N 1
ATOM 3856 C CA . ALA B 2 222 ? 32.839 42.777 62.390 1.00 9.24 220 ALA B CA 1
ATOM 3857 C C . ALA B 2 222 ? 33.739 42.490 61.209 1.00 9.23 220 ALA B C 1
ATOM 3858 O O . ALA B 2 222 ? 33.284 42.397 60.082 1.00 9.35 220 ALA B O 1
ATOM 3860 N N . LEU B 2 223 ? 35.036 42.377 61.463 1.00 9.57 221 LEU B N 1
ATOM 3861 C CA . LEU B 2 223 ? 35.986 42.146 60.394 1.00 9.40 221 LEU B CA 1
ATOM 3862 C C . LEU B 2 223 ? 35.737 40.820 59.669 1.00 10.78 221 LEU B C 1
ATOM 3863 O O . LEU B 2 223 ? 35.836 40.756 58.452 1.00 10.39 221 LEU B O 1
ATOM 3868 N N . SER B 2 224 ? 35.374 39.779 60.419 1.00 11.51 222 SER B N 1
ATOM 3869 C CA . SER B 2 224 ? 35.074 38.483 59.815 1.00 12.03 222 SER B CA 1
ATOM 3870 C C . SER B 2 224 ? 33.836 38.568 58.945 1.00 11.51 222 SER B C 1
ATOM 3871 O O . SER B 2 224 ? 33.769 37.919 57.909 1.00 12.40 222 SER B O 1
ATOM 3874 N N . SER B 2 225 ? 32.858 39.379 59.350 1.00 11.95 223 SER B N 1
ATOM 3875 C CA . SER B 2 225 ? 31.639 39.550 58.567 1.00 11.20 223 SER B CA 1
ATOM 3876 C C . SER B 2 225 ? 31.946 40.192 57.208 1.00 10.96 223 SER B C 1
ATOM 3877 O O . SER B 2 225 ? 31.325 39.849 56.214 1.00 11.00 223 SER B O 1
ATOM 3880 N N . LEU B 2 226 ? 32.940 41.083 57.167 1.00 9.65 224 LEU B N 1
ATOM 3881 C CA . LEU B 2 226 ? 33.399 41.663 55.912 1.00 9.22 224 LEU B CA 1
ATOM 3882 C C . LEU B 2 226 ? 34.127 40.624 55.050 1.00 9.30 224 LEU B C 1
ATOM 3883 O O . LEU B 2 226 ? 33.942 40.555 53.841 1.00 9.68 224 LEU B O 1
ATOM 3888 N N . ALA B 2 227 ? 34.935 39.778 55.683 1.00 9.19 225 ALA B N 1
ATOM 3889 C CA . ALA B 2 227 ? 35.687 38.743 54.977 1.00 9.87 225 ALA B CA 1
ATOM 3890 C C . ALA B 2 227 ? 34.719 37.712 54.409 1.00 10.96 225 ALA B C 1
ATOM 3891 O O . ALA B 2 227 ? 34.932 37.206 53.308 1.00 11.55 225 ALA B O 1
ATOM 3893 N N . ASN B 2 228 ? 33.642 37.460 55.140 1.00 10.57 226 ASN B N 1
ATOM 3894 C CA . ASN B 2 228 ? 32.672 36.407 54.794 1.00 12.44 226 ASN B CA 1
ATOM 3895 C C . ASN B 2 228 ? 31.823 36.738 53.562 1.00 12.37 226 ASN B C 1
ATOM 3896 O O . ASN B 2 228 ? 31.067 35.891 53.078 1.00 12.94 226 ASN B O 1
ATOM 3901 N N . THR B 2 229 ? 31.984 37.938 52.997 1.00 11.58 227 THR B N 1
ATOM 3902 C CA . THR B 2 229 ? 31.417 38.267 51.694 1.00 10.79 227 THR B CA 1
ATOM 3903 C C . THR B 2 229 ? 31.982 37.442 50.529 1.00 11.90 227 THR B C 1
ATOM 3904 O O . THR B 2 229 ? 31.395 37.439 49.437 1.00 11.60 227 THR B O 1
ATOM 3908 N N . GLY B 2 230 ? 33.141 36.828 50.740 1.00 11.52 228 GLY B N 1
ATOM 3909 C CA . GLY B 2 230 ? 33.889 36.162 49.683 1.00 11.45 228 GLY B CA 1
ATOM 3910 C C . GLY B 2 230 ? 34.962 37.042 49.054 1.00 11.06 228 GLY B C 1
ATOM 3911 O O . GLY B 2 230 ? 35.659 36.600 48.135 1.00 11.60 228 GLY B O 1
ATOM 3912 N N . VAL B 2 231 ? 35.089 38.285 49.513 1.00 10.21 229 VAL B N 1
ATOM 3913 C CA . VAL B 2 231 ? 36.129 39.193 49.018 1.00 9.90 229 VAL B CA 1
ATOM 3914 C C . VAL B 2 231 ? 37.477 38.559 49.331 1.00 9.54 229 VAL B C 1
ATOM 3915 O O . VAL B 2 231 ? 37.603 37.783 50.304 1.00 10.39 229 VAL B O 1
ATOM 3919 N N . SER B 2 232 ? 38.473 38.851 48.515 1.00 9.89 230 SER B N 1
ATOM 3920 C CA . SER B 2 232 ? 39.755 38.124 48.616 1.00 10.00 230 SER B CA 1
ATOM 3921 C C . SER B 2 232 ? 40.554 38.500 49.856 1.00 9.99 230 SER B C 1
ATOM 3922 O O . SER B 2 232 ? 41.250 37.652 50.447 1.00 9.97 230 SER B O 1
ATOM 3925 N N . GLU B 2 233 ? 40.449 39.754 50.271 1.00 8.32 231 GLU B N 1
ATOM 3926 C CA . GLU B 2 233 ? 41.180 40.207 51.458 1.00 9.18 231 GLU B CA 1
ATOM 3927 C C . GLU B 2 233 ? 40.446 41.322 52.159 1.00 8.22 231 GLU B C 1
ATOM 3928 O O . GLU B 2 233 ? 39.578 41.931 51.584 1.00 8.33 231 GLU B O 1
ATOM 3934 N N . VAL B 2 234 ? 40.799 41.556 53.414 1.00 7.25 232 VAL B N 1
ATOM 3935 C CA . VAL B 2 234 ? 40.348 42.737 54.153 1.00 7.30 232 VAL B CA 1
ATOM 3936 C C . VAL B 2 234 ? 41.547 43.357 54.857 1.00 7.26 232 VAL B C 1
ATOM 3937 O O . VAL B 2 234 ? 42.598 42.732 54.988 1.00 7.30 232 VAL B O 1
ATOM 3941 N N . ALA B 2 235 ? 41.393 44.603 55.285 1.00 7.81 233 ALA B N 1
ATOM 3942 C CA . ALA B 2 235 ? 42.427 45.295 56.032 1.00 7.64 233 ALA B CA 1
ATOM 3943 C C . ALA B 2 235 ? 41.794 46.277 56.996 1.00 7.02 233 ALA B C 1
ATOM 3944 O O . ALA B 2 235 ? 40.719 46.797 56.757 1.00 7.66 233 ALA B O 1
ATOM 3946 N N . ILE B 2 236 ? 42.487 46.530 58.082 1.00 7.19 234 ILE B N 1
ATOM 3947 C CA . ILE B 2 236 ? 42.164 47.620 58.984 1.00 7.61 234 ILE B CA 1
ATOM 3948 C C . ILE B 2 236 ? 43.023 48.789 58.507 1.00 6.90 234 ILE B C 1
ATOM 3949 O O . ILE B 2 236 ? 44.246 48.682 58.466 1.00 6.58 234 ILE B O 1
ATOM 3954 N N . THR B 2 237 ? 42.392 49.871 58.090 1.00 5.95 235 THR B N 1
ATOM 3955 C CA . THR B 2 237 ? 43.087 50.862 57.286 1.00 5.74 235 THR B CA 1
ATOM 3956 C C . THR B 2 237 ? 43.440 52.190 57.950 1.00 5.79 235 THR B C 1
ATOM 3957 O O . THR B 2 237 ? 44.305 52.886 57.457 1.00 6.32 235 THR B O 1
ATOM 3961 N N . GLU B 2 238 ? 42.767 52.586 59.013 1.00 6.41 236 GLU B N 1
ATOM 3962 C CA . GLU B 2 238 ? 43.027 53.923 59.588 1.00 6.12 236 GLU B CA 1
ATOM 3963 C C . GLU B 2 238 ? 42.836 53.892 61.105 1.00 6.40 236 GLU B C 1
ATOM 3964 O O . GLU B 2 238 ? 42.202 54.777 61.695 1.00 6.08 236 GLU B O 1
ATOM 3970 N N . LEU B 2 239 ? 43.396 52.869 61.736 1.00 6.34 237 LEU B N 1
ATOM 3971 C CA . LEU B 2 239 ? 43.110 52.596 63.142 1.00 6.04 237 LEU B CA 1
ATOM 3972 C C . LEU B 2 239 ? 43.643 53.715 64.033 1.00 6.03 237 LEU B C 1
ATOM 3973 O O . LEU B 2 239 ? 44.826 54.094 63.975 1.00 7.08 237 LEU B O 1
ATOM 3978 N N . ASP B 2 240 ? 42.758 54.210 64.871 1.00 6.28 238 ASP B N 1
ATOM 3979 C CA . ASP B 2 240 ? 43.126 55.043 66.006 1.00 6.59 238 ASP B CA 1
ATOM 3980 C C . ASP B 2 240 ? 42.046 54.896 67.061 1.00 7.32 238 ASP B C 1
ATOM 3981 O O . ASP B 2 240 ? 40.913 54.519 66.765 1.00 8.22 238 ASP B O 1
ATOM 3986 N N . ILE B 2 241 ? 42.424 55.043 68.319 1.00 7.16 239 ILE B N 1
ATOM 3987 C CA . ILE B 2 241 ? 41.541 54.664 69.418 1.00 7.59 239 ILE B CA 1
ATOM 3988 C C . ILE B 2 241 ? 41.660 55.694 70.515 1.00 8.48 239 ILE B C 1
ATOM 3989 O O . ILE B 2 241 ? 42.713 55.832 71.113 1.00 7.78 239 ILE B O 1
ATOM 3994 N N . ALA B 2 242 ? 40.561 56.372 70.833 1.00 8.64 240 ALA B N 1
ATOM 3995 C CA . ALA B 2 242 ? 40.578 57.349 71.926 1.00 9.30 240 ALA B CA 1
ATOM 3996 C C . ALA B 2 242 ? 41.113 56.717 73.200 1.00 8.82 240 ALA B C 1
ATOM 3997 O O . ALA B 2 242 ? 40.637 55.654 73.595 1.00 7.89 240 ALA B O 1
ATOM 3999 N N . GLY B 2 243 ? 42.143 57.349 73.759 1.00 8.28 241 GLY B N 1
ATOM 4000 C CA . GLY B 2 243 ? 42.771 56.881 74.994 1.00 9.93 241 GLY B CA 1
ATOM 4001 C C . GLY B 2 243 ? 43.878 55.852 74.803 1.00 9.60 241 GLY B C 1
ATOM 4002 O O . GLY B 2 243 ? 44.691 55.630 75.704 1.00 9.68 241 GLY B O 1
ATOM 4003 N N . ALA B 2 244 ? 43.865 55.169 73.662 1.00 8.01 242 ALA B N 1
ATOM 4004 C CA . ALA B 2 244 ? 44.894 54.204 73.263 1.00 8.13 242 ALA B CA 1
ATOM 4005 C C . ALA B 2 244 ? 45.123 53.119 74.329 1.00 8.09 242 ALA B C 1
ATOM 4006 O O . ALA B 2 244 ? 46.241 52.668 74.560 1.00 7.97 242 ALA B O 1
ATOM 4008 N N . ALA B 2 245 ? 44.054 52.672 74.971 1.00 8.69 243 ALA B N 1
ATOM 4009 C CA . ALA B 2 245 ? 44.174 51.615 75.961 1.00 8.96 243 ALA B CA 1
ATOM 4010 C C . ALA B 2 245 ? 44.770 50.398 75.301 1.00 8.60 243 ALA B C 1
ATOM 4011 O O . ALA B 2 245 ? 44.357 49.976 74.200 1.00 8.69 243 ALA B O 1
ATOM 4013 N N . SER B 2 246 ? 45.769 49.821 75.950 1.00 8.59 244 SER B N 1
ATOM 4014 C CA . SER B 2 246 ? 46.374 48.608 75.421 1.00 9.38 244 SER B CA 1
ATOM 4015 C C . SER B 2 246 ? 45.368 47.500 75.093 1.00 9.80 244 SER B C 1
ATOM 4016 O O . SER B 2 246 ? 45.495 46.839 74.077 1.00 10.50 244 SER B O 1
ATOM 4019 N N . SER B 2 247 ? 44.369 47.282 75.941 1.00 9.68 245 SER B N 1
ATOM 4020 C CA . SER B 2 247 ? 43.445 46.189 75.728 1.00 9.89 245 SER B CA 1
ATOM 4021 C C . SER B 2 247 ? 42.590 46.417 74.506 1.00 8.52 245 SER B C 1
ATOM 4022 O O . SER B 2 247 ? 42.236 45.461 73.828 1.00 9.42 245 SER B O 1
ATOM 4025 N N . ASP B 2 248 ? 42.266 47.672 74.217 1.00 8.51 246 ASP B N 1
ATOM 4026 C CA . ASP B 2 248 ? 41.564 47.993 72.965 1.00 8.70 246 ASP B CA 1
ATOM 4027 C C . ASP B 2 248 ? 42.439 47.774 71.742 1.00 7.74 246 ASP B C 1
ATOM 4028 O O . ASP B 2 248 ? 42.005 47.206 70.744 1.00 8.29 246 ASP B O 1
ATOM 4033 N N . TYR B 2 249 ? 43.696 48.226 71.803 1.00 7.64 247 TYR B N 1
ATOM 4034 C CA . TYR B 2 249 ? 44.616 47.986 70.709 1.00 7.86 247 TYR B CA 1
ATOM 4035 C C . TYR B 2 249 ? 44.885 46.490 70.491 1.00 8.14 247 TYR B C 1
ATOM 4036 O O . TYR B 2 249 ? 44.988 46.045 69.360 1.00 7.83 247 TYR B O 1
ATOM 4045 N N . LEU B 2 250 ? 44.918 45.703 71.568 1.00 8.57 248 LEU B N 1
ATOM 4046 C CA . LEU B 2 250 ? 45.117 44.253 71.422 1.00 9.06 248 LEU B CA 1
ATOM 4047 C C . LEU B 2 250 ? 43.885 43.604 70.797 1.00 8.39 248 LEU B C 1
ATOM 4048 O O . LEU B 2 250 ? 43.995 42.653 70.016 1.00 8.86 248 LEU B O 1
ATOM 4053 N N . ASN B 2 251 ? 42.703 44.121 71.127 1.00 7.81 249 ASN B N 1
ATOM 4054 C CA . ASN B 2 251 ? 41.492 43.583 70.542 1.00 8.42 249 ASN B CA 1
ATOM 4055 C C . ASN B 2 251 ? 41.539 43.785 69.034 1.00 7.90 249 ASN B C 1
ATOM 4056 O O . ASN B 2 251 ? 41.141 42.890 68.265 1.00 8.56 249 ASN B O 1
ATOM 4061 N N . LEU B 2 252 ? 42.019 44.937 68.581 1.00 8.12 250 LEU B N 1
ATOM 4062 C CA . LEU B 2 252 ? 42.093 45.169 67.149 1.00 8.48 250 LEU B CA 1
ATOM 4063 C C . LEU B 2 252 ? 43.197 44.357 66.493 1.00 8.04 250 LEU B C 1
ATOM 4064 O O . LEU B 2 252 ? 42.996 43.811 65.416 1.00 9.47 250 LEU B O 1
ATOM 4069 N N . LEU B 2 253 ? 44.363 44.252 67.143 1.00 8.05 251 LEU B N 1
ATOM 4070 C CA . LEU B 2 253 ? 45.422 43.358 66.689 1.00 8.18 251 LEU B CA 1
ATOM 4071 C C . LEU B 2 253 ? 44.903 41.937 66.454 1.00 9.14 251 LEU B C 1
ATOM 4072 O O . LEU B 2 253 ? 45.171 41.304 65.429 1.00 8.73 251 LEU B O 1
ATOM 4077 N N . ASN B 2 254 ? 44.172 41.433 67.435 1.00 9.27 252 ASN B N 1
ATOM 4078 C CA . ASN B 2 254 ? 43.652 40.081 67.358 1.00 10.30 252 ASN B CA 1
ATOM 4079 C C . ASN B 2 254 ? 42.507 39.934 66.374 1.00 11.04 252 ASN B C 1
ATOM 4080 O O . ASN B 2 254 ? 42.337 38.868 65.812 1.00 11.26 252 ASN B O 1
ATOM 4085 N N . ALA B 2 255 ? 41.736 40.984 66.145 1.00 10.78 253 ALA B N 1
ATOM 4086 C CA . ALA B 2 255 ? 40.738 40.915 65.079 1.00 10.80 253 ALA B CA 1
ATOM 4087 C C . ALA B 2 255 ? 41.384 40.602 63.736 1.00 10.37 253 ALA B C 1
ATOM 4088 O O . ALA B 2 255 ? 40.868 39.779 62.952 1.00 10.03 253 ALA B O 1
ATOM 4090 N N . CYS B 2 256 ? 42.527 41.222 63.475 1.00 9.93 254 CYS B N 1
ATOM 4091 C CA . CYS B 2 256 ? 43.291 40.940 62.266 1.00 10.10 254 CYS B CA 1
ATOM 4092 C C . CYS B 2 256 ? 43.898 39.548 62.344 1.00 10.63 254 CYS B C 1
ATOM 4093 O O . CYS B 2 256 ? 43.753 38.735 61.415 1.00 10.45 254 CYS B O 1
ATOM 4096 N N . LEU B 2 257 ? 44.572 39.244 63.452 1.00 10.19 255 LEU B N 1
ATOM 4097 C CA . LEU B 2 257 ? 45.320 37.954 63.533 1.00 10.57 255 LEU B CA 1
ATOM 4098 C C . LEU B 2 257 ? 44.377 36.760 63.334 1.00 11.29 255 LEU B C 1
ATOM 4099 O O . LEU B 2 257 ? 44.740 35.747 62.715 1.00 11.82 255 LEU B O 1
ATOM 4104 N N . ASN B 2 258 ? 43.169 36.890 63.852 1.00 10.71 256 ASN B N 1
ATOM 4105 C CA . ASN B 2 258 ? 42.214 35.783 63.831 1.00 11.99 256 ASN B CA 1
ATOM 4106 C C . ASN B 2 258 ? 41.313 35.712 62.602 1.00 12.67 256 ASN B C 1
ATOM 4107 O O . ASN B 2 258 ? 40.436 34.841 62.524 1.00 14.14 256 ASN B O 1
ATOM 4112 N N . GLU B 2 259 ? 41.515 36.633 61.653 1.00 11.46 257 GLU B N 1
ATOM 4113 C CA . GLU B 2 259 ? 40.847 36.579 60.365 1.00 11.24 257 GLU B CA 1
ATOM 4114 C C . GLU B 2 259 ? 41.875 36.286 59.288 1.00 11.45 257 GLU B C 1
ATOM 4115 O O . GLU B 2 259 ? 42.740 37.099 58.979 1.00 9.59 257 GLU B O 1
ATOM 4121 N N . GLN B 2 260 ? 41.769 35.099 58.705 1.00 12.20 258 GLN B N 1
ATOM 4122 C CA . GLN B 2 260 ? 42.713 34.628 57.696 1.00 12.63 258 GLN B CA 1
ATOM 4123 C C . GLN B 2 260 ? 42.877 35.619 56.553 1.00 12.36 258 GLN B C 1
ATOM 4124 O O . GLN B 2 260 ? 43.967 35.743 55.995 1.00 13.01 258 GLN B O 1
ATOM 4130 N N . LYS B 2 261 ? 41.806 36.335 56.190 1.00 11.48 259 LYS B N 1
ATOM 4131 C CA . LYS B 2 261 ? 41.863 37.214 55.027 1.00 11.32 259 LYS B CA 1
ATOM 4132 C C . LYS B 2 261 ? 42.379 38.627 55.301 1.00 10.03 259 LYS B C 1
ATOM 4133 O O . LYS B 2 261 ? 42.574 39.394 54.358 1.00 10.22 259 LYS B O 1
ATOM 4139 N N . CYS B 2 262 ? 42.578 38.966 56.569 1.00 9.38 260 CYS B N 1
ATOM 4140 C CA . CYS B 2 262 ? 43.097 40.287 56.936 1.00 9.08 260 CYS B CA 1
ATOM 4141 C C . CYS B 2 262 ? 44.594 40.314 56.662 1.00 9.51 260 CYS B C 1
ATOM 4142 O O . CYS B 2 262 ? 45.357 39.556 57.283 1.00 9.74 260 CYS B O 1
ATOM 4145 N N . VAL B 2 263 ? 45.011 41.180 55.737 1.00 8.95 261 VAL B N 1
ATOM 4146 C CA . VAL B 2 263 ? 46.408 41.284 55.338 1.00 8.54 261 VAL B CA 1
ATOM 4147 C C . VAL B 2 263 ? 47.275 42.138 56.242 1.00 8.38 261 VAL B C 1
ATOM 4148 O O . VAL B 2 263 ? 48.497 41.987 56.281 1.00 9.00 261 VAL B O 1
ATOM 4152 N N . GLY B 2 264 ? 46.674 43.061 56.950 1.00 7.80 262 GLY B N 1
ATOM 4153 C CA . GLY B 2 264 ? 47.459 43.952 57.785 1.00 7.28 262 GLY B CA 1
ATOM 4154 C C . GLY B 2 264 ? 46.639 44.994 58.502 1.00 7.44 262 GLY B C 1
ATOM 4155 O O . GLY B 2 264 ? 45.424 45.090 58.320 1.00 7.33 262 GLY B O 1
ATOM 4156 N N . ILE B 2 265 ? 47.340 45.776 59.321 1.00 7.53 263 ILE B N 1
ATOM 4157 C CA . ILE B 2 265 ? 46.754 46.899 60.046 1.00 7.63 263 ILE B CA 1
ATOM 4158 C C . ILE B 2 265 ? 47.579 48.132 59.704 1.00 8.37 263 ILE B C 1
ATOM 4159 O O . ILE B 2 265 ? 48.813 48.103 59.730 1.00 8.26 263 ILE B O 1
ATOM 4164 N N . THR B 2 266 ? 46.894 49.219 59.395 1.00 7.06 264 THR B N 1
ATOM 4165 C CA . THR B 2 266 ? 47.493 50.542 59.397 1.00 7.36 264 THR B CA 1
ATOM 4166 C C . THR B 2 266 ? 46.945 51.322 60.569 1.00 6.98 264 THR B C 1
ATOM 4167 O O . THR B 2 266 ? 45.742 51.407 60.738 1.00 6.62 264 THR B O 1
ATOM 4171 N N . VAL B 2 267 ? 47.822 51.899 61.373 1.00 7.39 265 VAL B N 1
ATOM 4172 C CA . VAL B 2 267 ? 47.421 52.887 62.379 1.00 7.29 265 VAL B CA 1
ATOM 4173 C C . VAL B 2 267 ? 47.575 54.282 61.756 1.00 7.48 265 VAL B C 1
ATOM 4174 O O . VAL B 2 267 ? 48.510 54.524 60.992 1.00 7.22 265 VAL B O 1
ATOM 4178 N N . TRP B 2 268 ? 46.650 55.190 62.068 1.00 7.00 266 TRP B N 1
ATOM 4179 C CA . TRP B 2 268 ? 46.516 56.452 61.333 1.00 6.64 266 TRP B CA 1
ATOM 4180 C C . TRP B 2 268 ? 47.436 57.537 61.908 1.00 7.10 266 TRP B C 1
ATOM 4181 O O . TRP B 2 268 ? 47.006 58.576 62.393 1.00 7.51 266 TRP B O 1
ATOM 4192 N N . GLY B 2 269 ? 48.725 57.266 61.757 1.00 7.42 267 GLY B N 1
ATOM 4193 C CA . GLY B 2 269 ? 49.768 58.201 62.097 1.00 6.57 267 GLY B CA 1
ATOM 4194 C C . GLY B 2 269 ? 50.778 57.559 63.033 1.00 7.69 267 GLY B C 1
ATOM 4195 O O . GLY B 2 269 ? 50.717 56.383 63.372 1.00 9.01 267 GLY B O 1
ATOM 4196 N N . VAL B 2 270 ? 51.749 58.370 63.403 1.00 7.23 268 VAL B N 1
ATOM 4197 C CA . VAL B 2 270 ? 52.842 57.960 64.270 1.00 8.10 268 VAL B CA 1
ATOM 4198 C C . VAL B 2 270 ? 52.628 58.587 65.659 1.00 7.63 268 VAL B C 1
ATOM 4199 O O . VAL B 2 270 ? 52.227 57.900 66.583 1.00 8.81 268 VAL B O 1
ATOM 4203 N N . SER B 2 271 ? 52.828 59.903 65.795 1.00 7.75 269 SER B N 1
ATOM 4204 C CA . SER B 2 271 ? 52.719 60.587 67.085 1.00 7.26 269 SER B CA 1
ATOM 4205 C C . SER B 2 271 ? 51.332 61.153 67.316 1.00 6.97 269 SER B C 1
ATOM 4206 O O . SER B 2 271 ? 50.748 61.781 66.430 1.00 7.22 269 SER B O 1
ATOM 4209 N N . ASP B 2 272 ? 50.813 60.957 68.520 1.00 7.95 270 ASP B N 1
ATOM 4210 C CA . ASP B 2 272 ? 49.615 61.649 68.979 1.00 8.22 270 ASP B CA 1
ATOM 4211 C C . ASP B 2 272 ? 49.534 63.116 68.558 1.00 8.70 270 ASP B C 1
ATOM 4212 O O . ASP B 2 272 ? 48.458 63.586 68.201 1.00 8.47 270 ASP B O 1
ATOM 4217 N N . LYS B 2 273 ? 50.638 63.863 68.616 1.00 9.55 271 LYS B N 1
ATOM 4218 C CA . LYS B 2 273 ? 50.552 65.304 68.397 1.00 10.79 271 LYS B CA 1
ATOM 4219 C C . LYS B 2 273 ? 50.157 65.654 66.956 1.00 10.59 271 LYS B C 1
ATOM 4220 O O . LYS B 2 273 ? 49.642 66.750 66.709 1.00 10.31 271 LYS B O 1
ATOM 4226 N N . ASP B 2 274 ? 50.388 64.721 66.024 1.00 9.91 272 ASP B N 1
ATOM 4227 C CA . ASP B 2 274 ? 50.108 64.925 64.607 1.00 9.84 272 ASP B CA 1
ATOM 4228 C C . ASP B 2 274 ? 48.786 64.296 64.154 1.00 10.20 272 ASP B C 1
ATOM 4229 O O . ASP B 2 274 ? 48.518 64.219 62.953 1.00 10.64 272 ASP B O 1
ATOM 4234 N N . SER B 2 275 ? 47.983 63.826 65.109 1.00 9.00 273 SER B N 1
ATOM 4235 C CA . SER B 2 275 ? 46.704 63.174 64.807 1.00 8.34 273 SER B CA 1
ATOM 4236 C C . SER B 2 275 ? 45.617 64.231 64.623 1.00 9.51 273 SER B C 1
ATOM 4237 O O . SER B 2 275 ? 45.646 65.286 65.258 1.00 10.92 273 SER B O 1
ATOM 4240 N N . TRP B 2 276 ? 44.602 63.895 63.822 1.00 9.64 274 TRP B N 1
ATOM 4241 C CA . TRP B 2 276 ? 43.403 64.691 63.685 1.00 9.50 274 TRP B CA 1
ATOM 4242 C C . TRP B 2 276 ? 42.656 64.792 65.005 1.00 10.57 274 TRP B C 1
ATOM 4243 O O . TRP B 2 276 ? 41.879 65.716 65.221 1.00 11.72 274 TRP B O 1
ATOM 4254 N N . ARG B 2 277 ? 42.918 63.831 65.876 1.00 10.75 275 ARG B N 1
ATOM 4255 C CA . ARG B 2 277 ? 42.296 63.677 67.174 1.00 12.01 275 ARG B CA 1
ATOM 4256 C C . ARG B 2 277 ? 43.374 63.743 68.318 1.00 10.68 275 ARG B C 1
ATOM 4257 O O . ARG B 2 277 ? 43.241 63.033 69.275 1.00 10.54 275 ARG B O 1
ATOM 4265 N N . ALA B 2 278 ? 44.389 64.607 68.215 1.00 10.95 276 ALA B N 1
ATOM 4266 C CA . ALA B 2 278 ? 45.496 64.656 69.184 1.00 10.87 276 ALA B CA 1
ATOM 4267 C C . ALA B 2 278 ? 45.031 64.743 70.649 1.00 11.14 276 ALA B C 1
ATOM 4268 O O . ALA B 2 278 ? 45.645 64.160 71.523 1.00 11.11 276 ALA B O 1
ATOM 4270 N N . SER B 2 279 ? 43.942 65.466 70.906 1.00 11.30 277 SER B N 1
ATOM 4271 C CA . SER B 2 279 ? 43.433 65.628 72.286 1.00 11.64 277 SER B CA 1
ATOM 4272 C C . SER B 2 279 ? 42.972 64.327 72.943 1.00 12.77 277 SER B C 1
ATOM 4273 O O . SER B 2 279 ? 42.859 64.249 74.177 1.00 13.50 277 SER B O 1
ATOM 4276 N N . ASP B 2 280 ? 42.704 63.323 72.116 1.00 12.77 278 ASP B N 1
ATOM 4277 C CA . ASP B 2 280 ? 42.303 62.005 72.568 1.00 12.74 278 ASP B CA 1
ATOM 4278 C C . ASP B 2 280 ? 43.449 61.004 72.598 1.00 12.02 278 ASP B C 1
ATOM 4279 O O . ASP B 2 280 ? 43.198 59.832 72.817 1.00 12.03 278 ASP B O 1
ATOM 4284 N N . SER B 2 281 ? 44.683 61.484 72.424 1.00 10.46 279 SER B N 1
ATOM 4285 C CA . SER B 2 281 ? 45.899 60.648 72.530 1.00 10.73 279 SER B CA 1
ATOM 4286 C C . SER B 2 281 ? 45.740 59.249 71.905 1.00 9.05 279 SER B C 1
ATOM 4287 O O . SER B 2 281 ? 45.897 58.226 72.599 1.00 9.30 279 SER B O 1
ATOM 4290 N N . PRO B 2 282 ? 45.363 59.170 70.626 1.00 8.14 280 PRO B N 1
ATOM 4291 C CA . PRO B 2 282 ? 44.818 57.904 70.092 1.00 7.54 280 PRO B CA 1
ATOM 4292 C C . PRO B 2 282 ? 45.774 56.919 69.391 1.00 7.92 280 PRO B C 1
ATOM 4293 O O . PRO B 2 282 ? 45.285 55.891 68.865 1.00 7.83 280 PRO B O 1
ATOM 4297 N N . LEU B 2 283 ? 47.065 57.235 69.351 1.00 6.64 281 LEU B N 1
ATOM 4298 C CA . LEU B 2 283 ? 48.058 56.527 68.570 1.00 7.17 281 LEU B CA 1
ATOM 4299 C C . LEU B 2 283 ? 49.064 55.814 69.476 1.00 6.90 281 LEU B C 1
ATOM 4300 O O . LEU B 2 283 ? 48.917 55.782 70.723 1.00 7.85 281 LEU B O 1
ATOM 4305 N N . LEU B 2 284 ? 50.074 55.212 68.857 1.00 7.11 282 LEU B N 1
ATOM 4306 C CA . LEU B 2 284 ? 51.009 54.323 69.555 1.00 6.10 282 LEU B CA 1
ATOM 4307 C C . LEU B 2 284 ? 52.259 55.008 70.083 1.00 6.99 282 LEU B C 1
ATOM 4308 O O . LEU B 2 284 ? 52.999 54.403 70.848 1.00 6.79 282 LEU B O 1
ATOM 4313 N N . PHE B 2 285 ? 52.522 56.221 69.598 1.00 7.23 283 PHE B N 1
ATOM 4314 C CA . PHE B 2 285 ? 53.644 57.054 70.062 1.00 7.48 283 PHE B CA 1
ATOM 4315 C C . PHE B 2 285 ? 53.126 58.373 70.625 1.00 8.93 283 PHE B C 1
ATOM 4316 O O . PHE B 2 285 ? 52.143 58.935 70.137 1.00 7.82 283 PHE B O 1
ATOM 4324 N N . ASP B 2 286 ? 53.798 58.865 71.672 1.00 8.78 284 ASP B N 1
ATOM 4325 C CA . ASP B 2 286 ? 53.363 60.084 72.341 1.00 8.93 284 ASP B CA 1
ATOM 4326 C C . ASP B 2 286 ? 53.917 61.332 71.632 1.00 10.20 284 ASP B C 1
ATOM 4327 O O . ASP B 2 286 ? 54.485 61.238 70.543 1.00 8.80 284 ASP B O 1
ATOM 4332 N N . GLY B 2 287 ? 53.706 62.498 72.233 1.00 11.93 285 GLY B N 1
ATOM 4333 C CA . GLY B 2 287 ? 54.035 63.763 71.596 1.00 12.23 285 GLY B CA 1
ATOM 4334 C C . GLY B 2 287 ? 55.514 64.019 71.496 1.00 12.85 285 GLY B C 1
ATOM 4335 O O . GLY B 2 287 ? 55.925 64.958 70.793 1.00 14.49 285 GLY B O 1
ATOM 4336 N N . ASN B 2 288 ? 56.330 63.222 72.209 1.00 12.27 286 ASN B N 1
ATOM 4337 C CA . ASN B 2 288 ? 57.770 63.225 71.985 1.00 12.25 286 ASN B CA 1
ATOM 4338 C C . ASN B 2 288 ? 58.260 61.975 71.275 1.00 11.34 286 ASN B C 1
ATOM 4339 O O . ASN B 2 288 ? 59.402 61.590 71.437 1.00 10.79 286 ASN B O 1
ATOM 4344 N N . TYR B 2 289 ? 57.399 61.377 70.456 1.00 10.47 287 TYR B N 1
ATOM 4345 C CA . TYR B 2 289 ? 57.743 60.240 69.606 1.00 10.86 287 TYR B CA 1
ATOM 4346 C C . TYR B 2 289 ? 58.258 59.007 70.369 1.00 10.98 287 TYR B C 1
ATOM 4347 O O . TYR B 2 289 ? 59.073 58.232 69.849 1.00 11.99 287 TYR B O 1
ATOM 4356 N N . GLN B 2 290 ? 57.790 58.845 71.596 1.00 10.56 288 GLN B N 1
ATOM 4357 C CA . GLN B 2 290 ? 58.166 57.714 72.429 1.00 10.41 288 GLN B CA 1
ATOM 4358 C C . GLN B 2 290 ? 57.030 56.695 72.447 1.00 9.34 288 GLN B C 1
ATOM 4359 O O . GLN B 2 290 ? 55.855 57.061 72.483 1.00 8.37 288 GLN B O 1
ATOM 4365 N N . PRO B 2 291 ? 57.375 55.427 72.460 1.00 9.02 289 PRO B N 1
ATOM 4366 C CA . PRO B 2 291 ? 56.342 54.369 72.489 1.00 8.79 289 PRO B CA 1
ATOM 4367 C C . PRO B 2 291 ? 55.493 54.475 73.729 1.00 8.82 289 PRO B C 1
ATOM 4368 O O . PRO B 2 291 ? 55.980 54.731 74.858 1.00 8.36 289 PRO B O 1
ATOM 4372 N N . LYS B 2 292 ? 54.201 54.233 73.536 1.00 8.60 290 LYS B N 1
ATOM 4373 C CA . LYS B 2 292 ? 53.244 54.236 74.633 1.00 8.15 290 LYS B CA 1
ATOM 4374 C C . LYS B 2 292 ? 52.937 52.815 75.055 1.00 8.65 290 LYS B C 1
ATOM 4375 O O . LYS B 2 292 ? 53.397 51.852 74.449 1.00 8.94 290 LYS B O 1
ATOM 4381 N N . ASP B 2 293 ? 52.130 52.686 76.094 1.00 8.36 291 ASP B N 1
ATOM 4382 C CA . ASP B 2 293 ? 51.787 51.377 76.625 1.00 8.21 291 ASP B CA 1
ATOM 4383 C C . ASP B 2 293 ? 51.231 50.439 75.559 1.00 7.59 291 ASP B C 1
ATOM 4384 O O . ASP B 2 293 ? 51.613 49.281 75.520 1.00 7.44 291 ASP B O 1
ATOM 4389 N N . ALA B 2 294 ? 50.341 50.933 74.694 1.00 7.60 292 ALA B N 1
ATOM 4390 C CA . ALA B 2 294 ? 49.759 50.093 73.650 1.00 7.86 292 ALA B CA 1
ATOM 4391 C C . ALA B 2 294 ? 50.820 49.577 72.681 1.00 7.76 292 ALA B C 1
ATOM 4392 O O . ALA B 2 294 ? 50.685 48.469 72.166 1.00 8.64 292 ALA B O 1
ATOM 4394 N N . TYR B 2 295 ? 51.852 50.379 72.399 1.00 7.50 293 TYR B N 1
ATOM 4395 C CA . TYR B 2 295 ? 52.975 49.903 71.580 1.00 7.94 293 TYR B CA 1
ATOM 4396 C C . TYR B 2 295 ? 53.637 48.709 72.247 1.00 7.88 293 TYR B C 1
ATOM 4397 O O . TYR B 2 295 ? 53.830 47.653 71.625 1.00 7.59 293 TYR B O 1
ATOM 4406 N N . ASN B 2 296 ? 53.989 48.869 73.509 1.00 7.66 294 ASN B N 1
ATOM 4407 C CA . ASN B 2 296 ? 54.659 47.797 74.232 1.00 8.37 294 ASN B CA 1
ATOM 4408 C C . ASN B 2 296 ? 53.804 46.541 74.330 1.00 8.54 294 ASN B C 1
ATOM 4409 O O . ASN B 2 296 ? 54.322 45.433 74.234 1.00 8.69 294 ASN B O 1
ATOM 4414 N N . ALA B 2 297 ? 52.495 46.715 74.470 1.00 8.29 295 ALA B N 1
ATOM 4415 C CA . ALA B 2 297 ? 51.565 45.597 74.554 1.00 8.65 295 ALA B CA 1
ATOM 4416 C C . ALA B 2 297 ? 51.515 44.839 73.263 1.00 7.96 295 ALA B C 1
ATOM 4417 O O . ALA B 2 297 ? 51.517 43.617 73.276 1.00 8.46 295 ALA B O 1
ATOM 4419 N N . ILE B 2 298 ? 51.521 45.557 72.138 1.00 7.32 296 ILE B N 1
ATOM 4420 C CA . ILE B 2 298 ? 51.517 44.901 70.842 1.00 7.45 296 ILE B CA 1
ATOM 4421 C C . ILE B 2 298 ? 52.830 44.121 70.656 1.00 8.27 296 ILE B C 1
ATOM 4422 O O . ILE B 2 298 ? 52.830 42.980 70.196 1.00 8.21 296 ILE B O 1
ATOM 4427 N N . VAL B 2 299 ? 53.932 44.718 71.071 1.00 8.07 297 VAL B N 1
ATOM 4428 C CA . VAL B 2 299 ? 55.211 44.051 70.938 1.00 8.50 297 VAL B CA 1
ATOM 4429 C C . VAL B 2 299 ? 55.205 42.773 71.788 1.00 9.36 297 VAL B C 1
ATOM 4430 O O . VAL B 2 299 ? 55.619 41.701 71.306 1.00 9.04 297 VAL B O 1
ATOM 4434 N N . ASN B 2 300 ? 54.737 42.881 73.037 1.00 10.37 298 ASN B N 1
ATOM 4435 C CA . ASN B 2 300 ? 54.657 41.679 73.902 1.00 10.64 298 ASN B CA 1
ATOM 4436 C C . ASN B 2 300 ? 53.792 40.590 73.266 1.00 10.12 298 ASN B C 1
ATOM 4437 O O . ASN B 2 300 ? 54.127 39.429 73.345 1.00 10.20 298 ASN B O 1
ATOM 4442 N N . ALA B 2 301 ? 52.683 40.974 72.635 1.00 9.47 299 ALA B N 1
ATOM 4443 C CA . ALA B 2 301 ? 51.720 40.032 72.086 1.00 10.19 299 ALA B CA 1
ATOM 4444 C C . ALA B 2 301 ? 52.280 39.285 70.887 1.00 11.64 299 ALA B C 1
ATOM 4445 O O . ALA B 2 301 ? 51.890 38.156 70.628 1.00 13.54 299 ALA B O 1
ATOM 4447 N N . LEU B 2 302 ? 53.198 39.919 70.157 1.00 11.83 300 LEU B N 1
ATOM 4448 C CA . LEU B 2 302 ? 53.768 39.360 68.937 1.00 12.65 300 LEU B CA 1
ATOM 4449 C C . LEU B 2 302 ? 55.128 38.742 69.178 1.00 14.85 300 LEU B C 1
ATOM 4450 O O . LEU B 2 302 ? 55.753 38.211 68.236 1.00 15.55 300 LEU B O 1
ATOM 4455 N N . SER B 2 303 ? 55.596 38.825 70.416 1.00 16.95 301 SER B N 1
ATOM 4456 C CA . SER B 2 303 ? 56.928 38.368 70.790 1.00 20.73 301 SER B CA 1
ATOM 4457 C C . SER B 2 303 ? 56.845 37.057 71.578 1.00 22.52 301 SER B C 1
ATOM 4458 O O . SER B 2 303 ? 57.849 36.327 71.567 1.00 25.85 301 SER B O 1
#

Solvent-accessible surface area: 20804 Å² total; per-residue (Å²): 114,28,34,136,47,35,58,1,0,0,0,3,0,60,50,140,65,0,19,45,0,90,68,0,5,65,40,53,44,9,49,4,0,2,0,0,6,0,38,49,5,10,68,135,55,146,50,96,30,45,6,35,64,18,90,95,107,47,4,9,59,8,1,101,40,0,52,87,117,63,11,30,0,2,0,0,0,0,2,97,40,126,38,15,44,0,66,44,72,133,4,0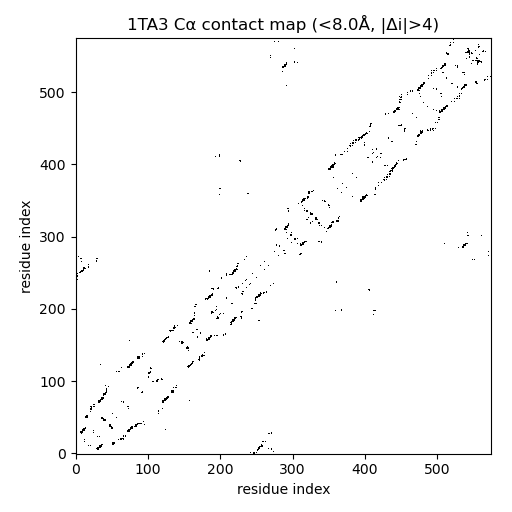,49,54,0,14,49,37,0,42,8,3,10,3,31,10,104,88,150,98,27,106,67,66,15,35,109,3,88,1,13,0,0,0,3,0,12,30,72,33,79,88,61,3,52,0,18,17,0,0,86,36,0,31,133,56,32,49,179,72,56,130,51,50,58,4,31,4,5,4,1,6,117,3,31,68,102,28,59,56,6,14,20,91,2,3,83,34,44,71,4,48,32,0,2,1,4,0,16,32,92,56,118,128,14,5,15,7,6,18,23,42,15,11,0,46,111,0,5,80,41,38,103,91,6,117,0,6,0,0,1,5,0,35,54,168,31,70,21,28,14,13,16,6,4,0,78,21,3,7,4,53,28,0,17,146,60,104,17,2,3,0,1,0,0,35,6,14,62,56,2,78,102,45,94,10,1,34,25,0,68,121,9,1,97,14,0,25,95,35,0,70,89,50,67,25,69,3,1,0,0,3,0,21,64,79,41,8,106,59,96,90,2,42,56,20,0,43,64,11,1,14,3,0,1,0,15,54,15,0,3,7,50,45,1,1,76,53,112,44,93,47,32,44,92,25,1,37,80,0,2,78,21,1,87,150,70,144,25,126,2,1,0,4,2,1,1,11,30,16,21,18,13,34,50,0,24,87,20,68,74,36,110,58,0,115,72,6,0,47,60,0,0,71,74,0,0,32,112,5,126,60,110,10,36,4,0,1,0,0,2,0,9,0,8,22,85,10,67,14,13,63,7,2,2,62,37,35,20,24,40,66,5,0,52,22,0,0,97,18,0,72,82,11,0,80,117,1,87,0,0,0,0,0,3,18,1,4,4,40,88,53,42,0,0,96,13,0,19,71,57,0,130,82,0,51,94,90,60,8,21,7,17,0,0,0,5,0,2,5,7,52,99,106,47,69,58,8,106,65,6,46,41,2,5,33,31,0,1,115,11,53,0,67,20,0,0,4,0,6,2,0,4,19,56,6,49,27,76,45,2,46,52,4,1,59,2,0,53,118,17,166,64,2,27,0,1,0,0,7,9,6,0,13,104,39,8,8,4,40,62,36,50,0,0,1,8,51,41,92,17,88,63,36,97,0,19,74,16,1,22,109,56,27,118

GO terms:
  GO:0004857 enzyme inhibitor activity (F, IDA)
  GO:0050832 defense response to fungus (P, IDA)
  GO:0005515 protein binding (F, IPI)

Foldseek 3Di:
DFADDLAEEFEAQQAQVLDALLVLLVVVLHQEYEYDEQAAFEDPLDTDGHSPPHDLQCNLVSQVNSVVSNRFYEYEYHDPDDRDEAQDLVRLVSVLVLCCCAAACRPDPVHHNSSPRHHGAEYEYEHPDYALNHPLLSNLVVQLVQQDDDDPHHHYQYEYEAELDPPGHNNVVNNCVNLRHAEYEYAQQDPPPQGHQVHPSLVSLVVVCVVRVNHAYAYEAELAPPGPRHDDLVCLQVPVLVSSRVRRRHDYYYYYHSNSCSVRVSSVSRSVSD/DAQFVLVVVLPFAWEAEEDWDVQCPPVLSVVNRLRHTQEYEHPQCQAQCNAPVDQPDGDCVTVVNVLVVNVVSVHAYEYDAQAEQPSHHPNLQPDDALVVNLVRSLVSLLVSLQVCAPSHAAYQQAEAQADQQLDGDCGSQCVRPNPCSQLSSQVSNCVSHVNHQYEHEYEPLQACPGNNLVNLLVVVLVCVVVVRRHQEYEYQAAADPPHPQLLRRLVSQQSNVVSVRQAYEHEAHWHQQLDLVSLVSNVVSQSVRPRYRYYYHHGQELVPDPPSVRRTHQAYPSRHGDPNVVSSVVVSD

Radius of gyration: 25.97 Å; Cα contacts (8 Å, |Δi|>4): 1292; chains: 2; bounding box: 65×68×55 Å

Nearest PDB structures (foldseek):
  1te1-assembly1_A  TM=9.988E-01  e=4.155E-54  Triticum aestivum
  3mu7-assembly1_A  TM=9.152E-01  e=7.524E-24  Scadoxus multiflorus
  3o9n-assembly1_A  TM=9.088E-01  e=2.521E-23  Scadoxus multiflorus
  3oih-assembly1_A  TM=8.949E-01  e=3.362E-23  Scadoxus multiflorus
  4b15-assembly1_A  TM=8.479E-01  e=1.341E-20  Tamarindus indica

Sequence (575 aa):
AGGKTGQVTVFWGRNKAEGSLREACDSGMYTMVTMSFLDVFGANGKYHLDLSGHDLSSVGADIKHCQSKGVPVSLSIGGYGTGYSLPSNRSALDLFDHLWNSYFGGSKPSVPRPFGDAWLDGVDLFLEHGTPADRYDVLALELAKHNIRGGPGKPLHLTATVRCGYPPAAHVGRALATGIFERVHVRTYESDKWCNQNLGWEGSWDKWTAAYPATRFYVGLTADDKSHQWVHPKNVYYGVAPVAQKKDNYGGIMLWDRYFDKQTNYSSLIKYYAASLNDLFVAAGKSYFGTCSDQALLQNSQNEAIVASQFGVITPENSMKWDALEPSQGNFGWSGADYLVDYATQHNKKVRGHTLVWHSQLPSWVSSIGDANTLRSVMTNHINEVVGRYKGKIMHWDVVNEIFNEDGTFRNSVFYNLLGEDFVRIAFETARAADPDAKLYINDYNLDSASYAKTQAMASYVKKWLAEGVPIDGIGSQAHYSSSHWSSTEAAGALSSLANTGVSEVAITELDIAGAASSDYLNLLNACLNEQKCVGITVWGVSDKDSWRASDSPLLFDGNYQPKDAYNAIVNALS

CATH classification: 3.20.20.80

InterPro domains:
  IPR001223 Glycoside hydrolase family 18, catalytic domain [PF00704] (39-248)
  IPR001223 Glycoside hydrolase family 18, catalytic domain [PS51910] (36-304)
  IPR017853 Glycoside hydrolase superfamily [SSF51445] (34-303)
  IPR045321 Chitinase Cts1-like [cd02877] (36-302)